Protein AF-A0A4Q3URP1-F1 (afdb_monomer)

Radius of gyration: 27.02 Å; Cα contacts (8 Å, |Δi|>4): 636; chains: 1; bounding box: 59×63×86 Å

Foldseek 3Di:
DPPLDQQLQQLAQFFAQWFAADLPPRHTLHHHRDGQHSVSSVSVSVSLVVLVVVVVPDDDPVVLVVSQVSNVVRQWHADPQSHTHGDTAAQQPAPDPDDHDQNNLGDDPVPSHGDDPPDPLLVVLCCLQVVVQVVLVVVCVPVPPPPPDPAQDDDPCCPDPVVVVVVLVVLCVLQVHDPVPDQLLCQVVVVLVVQQCPAPPHDPDDPPDDPPPDDDDDDPVVVVVVVVVVVVVVVVSVVSSVVSNVVLVVQSVLQSQLPNDADATSVLVVCLLVLPASHRNAFDFALAWAFFADWDRHSSAIKTKGWHKDFLPDFDFQKAFAPPWPADAPPVRHHPDCVVVRHSPHRDPVSSVSCVVVVNGITITIHIDGDHSDADAPHDHGDTHHFGHGRGDDAHRLVSCCVRVNDVSSLVSSLVSSSVRCVVVVHDDHSNSSSSSVSVVPVKDAACDQPPHPDDHRDID

Solvent-accessible surface area (backbone atoms only — not comparable to full-atom values): 26328 Å² total; per-residue (Å²): 130,82,80,88,67,62,66,26,72,73,40,41,37,25,15,27,60,43,45,31,38,39,87,87,80,66,47,74,66,40,47,60,73,33,72,34,44,63,70,46,19,48,54,50,38,56,51,51,54,50,51,53,58,55,53,72,72,58,86,50,69,70,59,50,51,54,51,51,55,54,46,38,75,32,39,37,45,64,48,101,84,70,46,85,40,77,61,58,41,38,49,61,76,44,82,52,92,77,74,68,51,49,62,25,62,15,32,32,88,90,76,74,41,71,40,66,92,87,66,65,59,67,60,53,23,51,47,68,52,44,57,58,42,58,55,34,51,58,51,58,70,71,72,50,83,71,80,86,50,90,62,67,76,60,101,73,50,78,81,37,75,64,48,55,48,49,52,52,50,53,50,20,62,66,34,77,38,62,69,90,74,62,63,52,48,53,48,53,58,54,53,51,53,56,58,47,63,71,37,96,73,55,89,71,71,76,71,96,60,84,79,80,72,88,75,83,93,82,55,80,66,55,55,56,49,49,54,50,49,51,52,50,51,50,54,49,49,57,47,50,34,51,52,16,37,54,50,44,57,51,48,53,51,50,36,51,30,39,65,34,40,64,65,63,65,46,62,32,55,49,45,55,78,65,63,41,77,77,40,50,8,25,22,51,56,34,86,57,41,32,30,29,69,42,77,46,81,42,79,88,18,26,34,44,28,30,41,25,71,43,58,54,85,63,70,46,82,81,24,26,30,38,78,78,61,92,68,77,58,39,100,84,72,46,57,58,94,64,53,67,73,48,41,72,35,60,43,38,71,69,53,37,52,54,37,52,73,68,71,44,63,64,44,36,26,40,36,72,42,82,42,56,62,66,80,65,54,84,61,52,74,70,35,79,44,50,40,47,40,60,51,30,60,63,48,71,33,59,68,58,31,37,75,57,48,28,70,66,51,35,51,53,50,52,50,54,55,52,48,53,54,37,49,78,70,76,43,88,72,65,66,68,36,55,34,53,53,52,41,64,74,65,64,64,45,68,34,77,74,38,82,93,50,98,56,52,66,68,40,75,86

Structure (mmCIF, N/CA/C/O backbone):
data_AF-A0A4Q3URP1-F1
#
_entry.id   AF-A0A4Q3URP1-F1
#
loop_
_atom_site.group_PDB
_atom_site.id
_atom_site.type_symbol
_atom_site.label_atom_id
_atom_site.label_alt_id
_atom_site.label_comp_id
_atom_site.label_asym_id
_atom_site.label_entity_id
_atom_site.label_seq_id
_atom_site.pdbx_PDB_ins_code
_atom_site.Cartn_x
_atom_site.Cartn_y
_atom_site.Cartn_z
_atom_site.occupancy
_atom_site.B_iso_or_equiv
_atom_site.auth_seq_id
_atom_site.auth_comp_id
_atom_site.auth_asym_id
_atom_site.auth_atom_id
_atom_site.pdbx_PDB_model_num
ATOM 1 N N . GLY A 1 1 ? 9.466 -1.784 11.661 1.00 46.81 1 GLY A N 1
ATOM 2 C CA . GLY A 1 1 ? 9.275 -0.348 11.957 1.00 46.81 1 GLY A CA 1
ATOM 3 C C . GLY A 1 1 ? 9.182 -0.150 13.456 1.00 46.81 1 GLY A C 1
ATOM 4 O O . GLY A 1 1 ? 9.168 -1.141 14.174 1.00 46.81 1 GLY A O 1
ATOM 5 N N . GLN A 1 2 ? 9.146 1.093 13.937 1.00 56.97 2 GLN A N 1
ATOM 6 C CA . GLN A 1 2 ? 8.755 1.353 15.328 1.00 56.97 2 GLN A CA 1
ATOM 7 C C . GLN A 1 2 ? 7.260 1.052 15.481 1.00 56.97 2 GLN A C 1
ATOM 9 O O . GLN A 1 2 ? 6.473 1.454 14.626 1.00 56.97 2 GLN A O 1
ATOM 14 N N . THR A 1 3 ? 6.875 0.338 16.537 1.00 67.56 3 THR A N 1
ATOM 15 C CA . THR A 1 3 ? 5.467 0.078 16.855 1.00 67.56 3 THR A CA 1
ATOM 16 C C . THR A 1 3 ? 4.789 1.398 17.217 1.00 67.56 3 THR A C 1
ATOM 18 O O . THR A 1 3 ? 5.142 2.009 18.224 1.00 67.56 3 THR A O 1
ATOM 21 N N . ILE A 1 4 ? 3.855 1.859 16.377 1.00 72.69 4 ILE A N 1
ATOM 22 C CA . ILE A 1 4 ? 3.095 3.099 16.616 1.00 72.69 4 ILE A CA 1
ATOM 23 C C . ILE A 1 4 ? 2.099 2.879 17.760 1.00 72.69 4 ILE A C 1
ATOM 25 O O . ILE A 1 4 ? 2.020 3.686 18.684 1.00 72.69 4 ILE A O 1
ATOM 29 N N . GLU A 1 5 ? 1.373 1.762 17.706 1.00 81.81 5 GLU A N 1
ATOM 30 C CA . GLU A 1 5 ? 0.435 1.313 18.731 1.00 81.81 5 GLU A CA 1
ATOM 31 C C . GLU A 1 5 ? 0.549 -0.202 18.912 1.00 81.81 5 GLU A C 1
ATOM 33 O O . GLU A 1 5 ? 0.728 -0.915 17.918 1.00 81.81 5 GLU A O 1
ATOM 38 N N . PRO A 1 6 ? 0.439 -0.710 20.150 1.00 86.69 6 PRO A N 1
ATOM 39 C CA . PRO A 1 6 ? 0.370 -2.144 20.389 1.00 86.69 6 PRO A CA 1
ATOM 40 C C . PRO A 1 6 ? -0.944 -2.718 19.843 1.00 86.69 6 PRO A C 1
ATOM 42 O O . PRO A 1 6 ? -1.978 -2.043 19.811 1.00 86.69 6 PRO A O 1
ATOM 45 N N . ILE A 1 7 ? -0.932 -3.999 19.463 1.00 88.38 7 ILE A N 1
ATOM 46 C CA . ILE A 1 7 ? -2.124 -4.681 18.940 1.00 88.38 7 ILE A CA 1
ATOM 47 C C . ILE A 1 7 ? -3.288 -4.661 19.944 1.00 88.38 7 ILE A C 1
ATOM 49 O O . ILE A 1 7 ? -4.451 -4.601 19.544 1.00 88.38 7 ILE A O 1
ATOM 53 N N . SER A 1 8 ? -2.989 -4.646 21.249 1.00 90.75 8 SER A N 1
ATOM 54 C CA . SER A 1 8 ? -3.986 -4.622 22.322 1.00 90.75 8 SER A CA 1
ATOM 55 C C . SER A 1 8 ? -4.933 -3.426 22.213 1.00 90.75 8 SER A C 1
ATOM 57 O O . SER A 1 8 ? -6.152 -3.582 22.321 1.00 90.75 8 SER A O 1
ATOM 59 N N . ASP A 1 9 ? -4.381 -2.242 21.952 1.00 89.12 9 ASP A N 1
ATOM 60 C CA . ASP A 1 9 ? -5.139 -0.990 21.915 1.00 89.12 9 ASP A CA 1
ATOM 61 C C . ASP A 1 9 ? -6.019 -0.924 20.662 1.00 89.12 9 ASP A C 1
ATOM 63 O O . ASP A 1 9 ? -7.149 -0.430 20.703 1.00 89.12 9 ASP A O 1
ATOM 67 N N . ARG A 1 10 ? -5.545 -1.523 19.563 1.00 90.88 10 ARG A N 1
ATOM 68 C CA . ARG A 1 10 ? -6.272 -1.608 18.289 1.00 90.88 10 ARG A CA 1
ATOM 69 C C . ARG A 1 10 ? -7.414 -2.628 18.326 1.00 90.88 10 ARG A C 1
ATOM 71 O O . ARG A 1 10 ? -8.466 -2.406 17.718 1.00 90.88 10 ARG A O 1
ATOM 78 N N . LEU A 1 11 ? -7.229 -3.737 19.049 1.00 92.50 11 LEU A N 1
ATOM 79 C CA . LEU A 1 11 ? -8.221 -4.809 19.189 1.00 92.50 11 LEU A CA 1
ATOM 80 C C . LEU A 1 11 ? -9.306 -4.499 20.222 1.00 92.50 11 LEU A C 1
ATOM 82 O O . LEU A 1 11 ? -10.430 -4.997 20.099 1.00 92.50 11 LEU A O 1
ATOM 86 N N . HIS A 1 12 ? -8.998 -3.695 21.239 1.00 92.94 12 HIS A N 1
ATOM 87 C CA . HIS A 1 12 ? -9.930 -3.419 22.322 1.00 92.94 12 HIS A CA 1
ATOM 88 C C . HIS A 1 12 ? -11.266 -2.848 21.809 1.00 92.94 12 HIS A C 1
ATOM 90 O O . HIS A 1 12 ? -11.330 -1.851 21.085 1.00 92.94 12 HIS A O 1
ATOM 96 N N . GLY A 1 13 ? -12.373 -3.497 22.183 1.00 92.25 13 GLY A N 1
ATOM 97 C CA . GLY A 1 13 ? -13.710 -3.074 21.772 1.00 92.25 13 GLY A CA 1
ATOM 98 C C . GLY A 1 13 ? -14.029 -3.338 20.294 1.00 92.25 13 GLY A C 1
ATOM 99 O O . GLY A 1 13 ? -15.006 -2.785 19.778 1.00 92.25 13 GLY A O 1
ATOM 100 N N . ARG A 1 14 ? -13.238 -4.164 19.600 1.00 94.94 14 ARG A N 1
ATOM 101 C CA . ARG A 1 14 ? -13.568 -4.733 18.284 1.00 94.94 14 ARG A CA 1
ATOM 102 C C . ARG A 1 14 ? -14.274 -6.073 18.431 1.00 94.94 14 ARG A C 1
ATOM 104 O O . ARG A 1 14 ? -14.323 -6.655 19.510 1.00 94.94 14 ARG A O 1
ATOM 111 N N . VAL A 1 15 ? -14.857 -6.553 17.338 1.00 95.19 15 VAL A N 1
ATOM 112 C CA . VAL A 1 15 ? -15.526 -7.857 17.290 1.00 95.19 15 VAL A CA 1
ATOM 113 C C . VAL A 1 15 ? -14.664 -8.825 16.493 1.00 95.19 15 VAL A C 1
ATOM 115 O O . VAL A 1 15 ? -14.339 -8.538 15.340 1.00 95.19 15 VAL A O 1
ATOM 118 N N . ALA A 1 16 ? -14.321 -9.962 17.092 1.00 94.56 16 ALA A N 1
ATOM 119 C CA . ALA A 1 16 ? -13.502 -10.988 16.457 1.00 94.56 16 ALA A CA 1
ATOM 120 C C . ALA A 1 16 ? -14.230 -11.618 15.258 1.00 94.56 16 ALA A C 1
ATOM 122 O O . ALA A 1 16 ? -15.430 -11.918 15.323 1.00 94.56 16 ALA A O 1
ATOM 123 N N . LEU A 1 17 ? -13.515 -11.804 14.147 1.00 93.00 17 LEU A N 1
ATOM 124 C CA . LEU A 1 17 ? -14.036 -12.489 12.961 1.00 93.00 17 LEU A CA 1
ATOM 125 C C . LEU A 1 17 ? -13.696 -13.986 12.972 1.00 93.00 17 LEU A C 1
ATOM 127 O O . LEU A 1 17 ? -14.495 -14.785 12.487 1.00 93.00 17 LEU A O 1
ATOM 131 N N . ALA A 1 18 ? -12.562 -14.351 13.570 1.00 90.56 18 ALA A N 1
ATOM 132 C CA . ALA A 1 18 ? -12.109 -15.723 13.771 1.00 90.56 18 ALA A CA 1
ATOM 133 C C . ALA A 1 18 ? -12.067 -16.076 15.267 1.00 90.56 18 ALA A C 1
ATOM 135 O O . ALA A 1 18 ? -12.032 -15.190 16.121 1.00 90.56 18 ALA A O 1
ATOM 136 N N . GLN A 1 19 ? -12.100 -17.373 15.581 1.00 92.25 19 GLN A N 1
ATOM 137 C CA . GLN A 1 19 ? -11.833 -17.856 16.935 1.00 92.25 19 GLN A CA 1
ATOM 138 C C . GLN A 1 19 ? -10.324 -17.841 17.164 1.00 92.25 19 GLN A C 1
ATOM 140 O O . GLN A 1 19 ? -9.598 -18.412 16.359 1.00 92.25 19 GLN A O 1
ATOM 145 N N . ILE A 1 20 ? -9.876 -17.232 18.260 1.00 92.12 20 ILE A N 1
ATOM 146 C CA . ILE A 1 20 ? -8.456 -17.172 18.626 1.00 92.12 20 ILE A CA 1
ATOM 147 C C . ILE A 1 20 ? -8.231 -18.094 19.815 1.00 92.12 20 ILE A C 1
ATOM 149 O O . ILE A 1 20 ? -8.937 -18.001 20.823 1.00 92.12 20 ILE A O 1
ATOM 153 N N . VAL A 1 21 ? -7.243 -18.971 19.697 1.00 92.62 21 VAL A N 1
ATOM 154 C CA . VAL A 1 21 ? -6.872 -19.957 20.710 1.00 92.62 21 VAL A CA 1
ATOM 155 C C . VAL A 1 21 ? -5.476 -19.637 21.227 1.00 92.62 21 VAL A C 1
ATOM 157 O O . VAL A 1 21 ? -4.599 -19.214 20.478 1.00 92.62 21 VAL A O 1
ATOM 160 N N . HIS A 1 22 ? -5.258 -19.820 22.523 1.00 90.12 22 HIS A N 1
ATOM 161 C CA . HIS A 1 22 ? -3.937 -19.657 23.106 1.00 90.12 22 HIS A CA 1
ATOM 162 C C . HIS A 1 22 ? -3.026 -20.833 22.691 1.00 90.12 22 HIS A C 1
ATOM 164 O O . HIS A 1 22 ? -3.411 -21.987 22.895 1.00 90.12 22 HIS A O 1
ATOM 170 N N . PRO A 1 23 ? -1.805 -20.585 22.177 1.00 87.31 23 PRO A N 1
ATOM 171 C CA . PRO A 1 23 ? -0.933 -21.639 21.649 1.00 87.31 23 PRO A CA 1
ATOM 172 C C . PRO A 1 23 ? -0.473 -22.650 22.711 1.00 87.31 23 PRO A C 1
ATOM 174 O O . PRO A 1 23 ? -0.434 -23.847 22.439 1.00 87.31 23 PRO A O 1
ATOM 177 N N . GLU A 1 24 ? -0.153 -22.188 23.927 1.00 85.31 24 GLU A N 1
ATOM 178 C CA . GLU A 1 24 ? 0.328 -23.060 25.015 1.00 85.31 24 GLU A CA 1
ATOM 179 C C . GLU A 1 24 ? -0.792 -23.758 25.803 1.00 85.31 24 GLU A C 1
ATOM 181 O O . GLU A 1 24 ? -0.703 -24.956 26.063 1.00 85.31 24 GLU A O 1
ATOM 186 N N . THR A 1 25 ? -1.842 -23.030 26.205 1.00 88.12 25 THR A N 1
ATOM 187 C CA . THR A 1 25 ? -2.915 -23.586 27.049 1.00 88.12 25 THR A CA 1
ATOM 188 C C . THR A 1 25 ? -3.998 -24.305 26.246 1.00 88.12 25 THR A C 1
ATOM 190 O O . THR A 1 25 ? -4.713 -25.137 26.799 1.00 88.12 25 THR A O 1
ATOM 193 N N . GLY A 1 26 ? -4.141 -24.001 24.950 1.00 85.44 26 GLY A N 1
ATOM 194 C CA . GLY A 1 26 ? -5.220 -24.521 24.107 1.00 85.44 26 GLY A CA 1
ATOM 195 C C . GLY A 1 26 ? -6.603 -23.940 24.430 1.00 85.44 26 GLY A C 1
ATOM 196 O O . GLY A 1 26 ? -7.601 -24.391 23.868 1.00 85.44 26 GLY A O 1
ATOM 197 N N . GLU A 1 27 ? -6.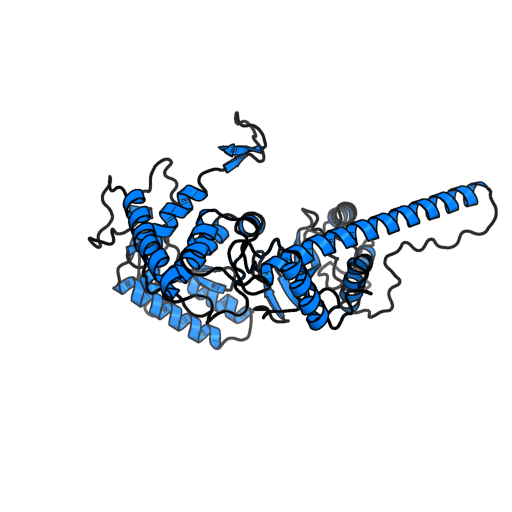689 -22.949 25.320 1.00 89.38 27 GLU A N 1
ATOM 198 C CA . GLU A 1 27 ? -7.949 -22.300 25.684 1.00 89.38 27 GLU A CA 1
ATOM 199 C C . GLU A 1 27 ? -8.374 -21.270 24.628 1.00 89.38 27 GLU A C 1
ATOM 201 O O . GLU A 1 27 ? -7.552 -20.550 24.057 1.00 89.38 27 GLU A O 1
ATOM 206 N N . ALA A 1 28 ? -9.679 -21.180 24.364 1.00 88.50 28 ALA A N 1
ATOM 207 C CA . ALA A 1 28 ? -10.229 -20.182 23.452 1.00 88.50 28 ALA A CA 1
ATOM 208 C C . ALA A 1 28 ? -10.217 -18.792 24.113 1.00 88.50 28 ALA A C 1
ATOM 210 O O . ALA A 1 28 ? -10.980 -18.541 25.045 1.00 88.50 28 ALA A O 1
ATOM 211 N N . LEU A 1 29 ? -9.381 -17.883 23.606 1.00 89.06 29 LEU A N 1
ATOM 212 C CA . LEU A 1 29 ? -9.276 -16.499 24.083 1.00 89.06 29 LEU A CA 1
ATOM 213 C C . LEU A 1 29 ? -10.433 -15.634 23.591 1.00 89.06 29 LEU A C 1
ATOM 215 O O . LEU A 1 29 ? -10.944 -14.787 24.322 1.00 89.06 29 LEU A O 1
ATOM 219 N N . SER A 1 30 ? -10.854 -15.836 22.343 1.00 90.75 30 SER A N 1
ATOM 220 C CA . SER A 1 30 ? -12.030 -15.169 21.790 1.00 90.75 30 SER A CA 1
ATOM 221 C C . SER A 1 30 ? -12.782 -16.092 20.842 1.00 90.75 30 SER A C 1
ATOM 223 O O . SER A 1 30 ? -12.180 -16.880 20.114 1.00 90.75 30 SER A O 1
ATOM 225 N N . ASN A 1 31 ? -14.111 -15.994 20.853 1.00 92.38 31 ASN A N 1
ATOM 226 C CA . ASN A 1 31 ? -14.977 -16.707 19.922 1.00 92.38 31 ASN A CA 1
ATOM 227 C C . ASN A 1 31 ? -15.372 -15.824 18.734 1.00 92.38 31 ASN A C 1
ATOM 229 O O . ASN A 1 31 ? -15.376 -14.593 18.803 1.00 92.38 31 ASN A O 1
ATOM 233 N N . VAL A 1 32 ? -15.803 -16.470 17.651 1.00 93.31 32 VAL A N 1
ATOM 234 C CA . VAL A 1 32 ? -16.330 -15.792 16.462 1.00 93.31 32 VAL A CA 1
ATOM 235 C C . VAL A 1 32 ? -17.507 -14.880 16.839 1.00 93.31 32 VAL A C 1
ATOM 237 O O . VAL A 1 32 ? -18.450 -15.296 17.510 1.00 93.31 32 VAL A O 1
ATOM 240 N N . GLN A 1 33 ? -17.468 -13.629 16.374 1.00 92.69 33 GLN A N 1
ATOM 241 C CA . GLN A 1 33 ? -18.438 -12.567 16.677 1.00 92.69 33 GLN A CA 1
ATOM 2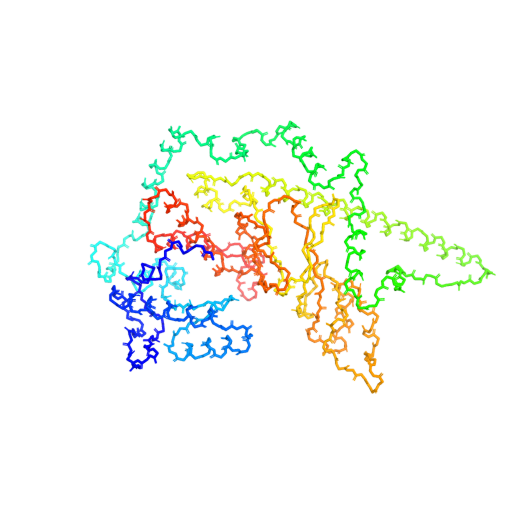42 C C . GLN A 1 33 ? -18.512 -12.120 18.146 1.00 92.69 33 GLN A C 1
ATOM 244 O O . GLN A 1 33 ? -19.457 -11.416 18.519 1.00 92.69 33 GLN A O 1
ATOM 249 N N . GLN A 1 34 ? -17.522 -12.464 18.967 1.00 93.44 34 GLN A N 1
ATOM 250 C CA . GLN A 1 34 ? -17.411 -11.966 20.334 1.00 93.44 34 GLN A CA 1
ATOM 251 C C . GLN A 1 34 ? -16.732 -10.590 20.370 1.00 93.44 34 GLN A C 1
ATOM 253 O O . GLN A 1 34 ? -15.821 -10.307 19.591 1.00 93.44 34 GLN A O 1
ATOM 258 N N . LEU A 1 35 ? -17.186 -9.725 21.281 1.00 93.81 35 LEU A N 1
ATOM 259 C CA . LEU A 1 35 ? -16.522 -8.457 21.575 1.00 93.81 35 LEU A CA 1
ATOM 260 C C . LEU A 1 35 ? -15.228 -8.722 22.356 1.00 93.81 35 LEU A C 1
ATOM 262 O O . LEU A 1 35 ? -15.262 -9.393 23.387 1.00 93.81 35 LEU A O 1
ATOM 266 N N . ILE A 1 36 ? -14.114 -8.175 21.879 1.00 94.44 36 ILE A N 1
ATOM 267 C CA . ILE A 1 36 ? -12.793 -8.343 22.482 1.00 94.44 36 ILE A CA 1
ATOM 268 C C . ILE A 1 36 ? -12.675 -7.400 23.685 1.00 94.44 36 ILE A C 1
ATOM 270 O O . ILE A 1 36 ? -12.721 -6.172 23.543 1.00 94.44 36 ILE A O 1
ATOM 274 N N . SER A 1 37 ? -12.544 -7.980 24.882 1.00 93.25 37 SER A N 1
ATOM 275 C CA . SER A 1 37 ? -12.282 -7.230 26.113 1.00 93.25 37 SER A CA 1
ATOM 276 C C . SER A 1 37 ? -10.817 -6.791 26.190 1.00 93.25 37 SER A C 1
ATOM 278 O O . SER A 1 37 ? -9.971 -7.241 25.420 1.00 93.25 37 SER A O 1
ATOM 280 N N . LYS A 1 38 ? -10.496 -5.901 27.134 1.00 91.75 38 LYS A N 1
ATOM 281 C CA . LYS A 1 38 ? -9.111 -5.467 27.363 1.00 91.75 38 LYS A CA 1
ATOM 282 C C . LYS A 1 38 ? -8.197 -6.639 27.750 1.00 91.75 38 LYS A C 1
ATOM 284 O O . LYS A 1 38 ? -7.131 -6.780 27.173 1.00 91.75 38 LYS A O 1
ATOM 289 N N . GLU A 1 39 ? -8.662 -7.514 28.638 1.00 92.38 39 GLU A N 1
ATOM 290 C CA . GLU A 1 39 ? -7.922 -8.706 29.086 1.00 92.38 39 GLU A CA 1
ATOM 291 C C . GLU A 1 39 ? -7.629 -9.673 27.925 1.00 92.38 39 GLU A C 1
ATOM 293 O O . GLU A 1 39 ? -6.515 -10.183 27.792 1.00 92.38 39 GLU A O 1
ATOM 298 N N . MET A 1 40 ? -8.610 -9.886 27.035 1.00 92.50 40 MET A N 1
ATOM 299 C CA . MET A 1 40 ? -8.410 -10.689 25.821 1.00 92.50 40 MET A CA 1
ATOM 300 C C . MET A 1 40 ? -7.360 -10.051 24.906 1.00 92.50 40 MET A C 1
ATOM 302 O O . MET A 1 40 ? -6.492 -10.747 24.391 1.00 92.50 40 MET A O 1
ATOM 306 N N . ALA A 1 41 ? -7.426 -8.731 24.715 1.00 92.75 41 ALA A N 1
ATOM 307 C CA . ALA A 1 41 ? -6.506 -7.998 23.853 1.00 92.75 41 ALA A CA 1
ATOM 308 C C . ALA A 1 41 ? -5.061 -8.009 24.391 1.00 92.75 41 ALA A C 1
ATOM 310 O O . ALA A 1 41 ? -4.125 -8.204 23.621 1.00 92.75 41 ALA A O 1
ATOM 311 N N . GLU A 1 42 ? -4.874 -7.863 25.706 1.00 93.06 42 GLU A N 1
ATOM 312 C CA . GLU A 1 42 ? -3.567 -7.988 26.368 1.00 93.06 42 GLU A CA 1
ATOM 313 C C . GLU A 1 42 ? -2.997 -9.409 26.235 1.00 93.06 42 GLU A C 1
ATOM 315 O O . GLU A 1 42 ? -1.819 -9.576 25.919 1.00 93.06 42 GLU A O 1
ATOM 320 N N . SER A 1 43 ? -3.840 -10.436 26.385 1.00 91.81 43 SER A N 1
ATOM 321 C CA . SER A 1 43 ? -3.434 -11.837 26.190 1.00 91.81 43 SER A CA 1
ATOM 322 C C . SER A 1 43 ? -2.985 -12.103 24.748 1.00 91.81 43 SER A C 1
ATOM 324 O O . SER A 1 43 ? -1.979 -12.769 24.519 1.00 91.81 43 SER A O 1
ATOM 326 N N . ILE A 1 44 ? -3.699 -11.541 23.767 1.00 91.38 44 ILE A N 1
ATOM 327 C CA . ILE A 1 44 ? -3.332 -11.624 22.347 1.00 91.38 44 ILE A CA 1
ATOM 328 C C . ILE A 1 44 ? -1.998 -10.912 22.084 1.00 91.38 44 ILE A C 1
ATOM 330 O O . ILE A 1 44 ? -1.152 -11.455 21.377 1.00 91.38 44 ILE A O 1
ATOM 334 N N . SER A 1 45 ? -1.774 -9.742 22.688 1.00 91.19 45 SER A N 1
ATOM 335 C CA . SER A 1 45 ? -0.508 -9.009 22.563 1.00 91.19 45 SER A CA 1
ATOM 336 C C . SER A 1 45 ? 0.677 -9.797 23.126 1.00 91.19 45 SER A C 1
ATOM 338 O O . SER A 1 45 ? 1.746 -9.809 22.524 1.00 91.19 45 SER A O 1
ATOM 340 N N . ALA A 1 46 ? 0.497 -10.507 24.243 1.00 90.94 46 ALA A N 1
ATOM 341 C CA . ALA A 1 46 ? 1.548 -11.357 24.803 1.00 90.94 46 ALA A CA 1
ATOM 342 C C . ALA A 1 46 ? 1.915 -12.527 23.868 1.00 90.94 46 ALA A C 1
ATOM 344 O O . ALA A 1 46 ? 3.085 -12.902 23.763 1.00 90.94 46 ALA A O 1
ATOM 345 N N . ILE A 1 47 ? 0.925 -13.082 23.158 1.00 90.12 47 ILE A N 1
ATOM 346 C CA . ILE A 1 47 ? 1.148 -14.116 22.140 1.00 90.12 47 ILE A CA 1
ATOM 347 C C . ILE A 1 47 ? 1.914 -13.539 20.947 1.00 90.12 47 ILE A C 1
ATOM 349 O O . ILE A 1 47 ? 2.856 -14.169 20.470 1.00 90.12 47 ILE A O 1
ATOM 353 N N . GLU A 1 48 ? 1.565 -12.339 20.492 1.00 89.12 48 GLU A N 1
ATOM 354 C CA . GLU A 1 48 ? 2.290 -11.649 19.421 1.00 89.12 48 GLU A CA 1
ATOM 355 C C . GLU A 1 48 ? 3.767 -11.415 19.795 1.00 89.12 48 GLU A C 1
ATOM 357 O O . GLU A 1 48 ? 4.674 -11.751 19.031 1.00 89.12 48 GLU A O 1
ATOM 362 N N . ASP A 1 49 ? 4.033 -10.953 21.020 1.00 88.81 49 ASP A N 1
ATOM 363 C CA . ASP A 1 49 ? 5.396 -10.776 21.531 1.00 88.81 49 ASP A CA 1
ATOM 364 C C . ASP A 1 49 ? 6.181 -12.096 21.584 1.00 88.81 49 ASP A C 1
ATOM 366 O O . ASP A 1 49 ? 7.391 -12.118 21.333 1.00 88.81 49 ASP A O 1
ATOM 370 N N . SER A 1 50 ? 5.516 -13.208 21.925 1.00 88.75 50 SER A N 1
ATOM 371 C CA . SER A 1 50 ? 6.130 -14.543 21.897 1.00 88.75 50 SER A CA 1
ATOM 372 C C . SER A 1 50 ? 6.499 -14.960 20.471 1.00 88.75 50 SER A C 1
ATOM 374 O O . SER A 1 50 ? 7.635 -15.374 20.228 1.00 88.75 50 SER A O 1
ATOM 376 N N . PHE A 1 51 ? 5.596 -14.728 19.514 1.00 88.62 51 PHE A N 1
ATOM 377 C CA . PHE A 1 51 ? 5.816 -15.008 18.100 1.00 88.62 51 PHE A CA 1
ATOM 378 C C . PHE A 1 51 ? 7.011 -14.220 17.558 1.00 88.62 51 PHE A C 1
ATOM 380 O O . PHE A 1 51 ? 7.884 -14.801 16.915 1.00 88.62 51 PHE A O 1
ATOM 387 N N . TYR A 1 52 ? 7.122 -12.922 17.865 1.00 85.81 52 TYR A N 1
ATOM 388 C CA . TYR A 1 52 ? 8.258 -12.117 17.405 1.00 85.81 52 TYR A CA 1
ATOM 389 C C . TYR A 1 52 ? 9.594 -12.560 18.001 1.00 85.81 52 TYR A C 1
ATOM 391 O O . TYR A 1 52 ? 10.617 -12.511 17.312 1.00 85.81 52 TYR A O 1
ATOM 399 N N . LYS A 1 53 ? 9.609 -13.025 19.256 1.00 87.38 53 LYS A N 1
ATOM 400 C CA . LYS A 1 53 ? 10.819 -13.592 19.873 1.00 87.38 53 LYS A CA 1
ATOM 401 C C . LYS A 1 53 ? 11.251 -14.885 19.184 1.00 87.38 53 LYS A C 1
ATOM 403 O O . LYS A 1 53 ? 12.444 -15.058 18.939 1.00 87.38 53 LYS A O 1
ATOM 408 N N . GLU A 1 54 ? 10.307 -15.761 18.846 1.00 86.56 54 GLU A N 1
ATOM 409 C CA . GLU A 1 54 ? 10.589 -16.985 18.088 1.00 86.56 54 GLU A CA 1
ATOM 410 C C . GLU A 1 54 ? 11.062 -16.665 16.665 1.00 86.56 54 GLU A C 1
ATOM 412 O O . GLU A 1 54 ? 12.088 -17.183 16.220 1.00 86.56 54 GLU A O 1
ATOM 417 N N . LEU A 1 55 ? 10.386 -15.738 15.981 1.00 84.81 55 LEU A N 1
ATOM 418 C CA . LEU A 1 55 ? 10.720 -15.314 14.622 1.00 84.81 55 LEU A CA 1
ATOM 419 C C . LEU A 1 55 ? 12.129 -14.711 14.529 1.00 84.81 55 LEU A C 1
ATOM 421 O O . LEU A 1 55 ? 12.856 -14.991 13.575 1.00 84.81 55 LEU A O 1
ATOM 425 N N . ALA A 1 56 ? 12.542 -13.924 15.529 1.00 83.00 56 ALA A N 1
ATOM 426 C CA . ALA A 1 56 ? 13.877 -13.328 15.590 1.00 83.00 56 ALA A CA 1
ATOM 427 C C . ALA A 1 56 ? 15.007 -14.373 15.693 1.00 83.00 56 ALA A C 1
ATOM 429 O O . ALA A 1 56 ? 16.141 -14.097 15.295 1.00 83.00 56 ALA A O 1
ATOM 430 N N . GLY A 1 57 ? 14.711 -15.573 16.207 1.00 79.88 57 GLY A N 1
ATOM 431 C CA . GLY A 1 57 ? 15.659 -16.685 16.292 1.00 79.88 57 GLY A CA 1
ATOM 432 C C . GLY A 1 57 ? 15.839 -17.463 14.983 1.00 79.88 57 GLY A C 1
ATOM 433 O O . GLY A 1 57 ? 16.844 -18.159 14.824 1.00 79.88 57 GLY A O 1
ATOM 434 N N . LEU A 1 58 ? 14.904 -17.335 14.036 1.00 82.31 58 LEU A N 1
ATOM 435 C CA . LEU A 1 58 ? 14.855 -18.133 12.810 1.00 82.31 58 LEU A CA 1
ATOM 436 C C . LEU A 1 58 ? 15.521 -17.417 11.628 1.00 82.31 58 LEU A C 1
ATOM 438 O O . LEU A 1 58 ? 15.250 -16.250 11.324 1.00 82.31 58 LEU A O 1
ATOM 442 N N . LYS A 1 59 ? 16.385 -18.148 10.913 1.00 73.38 59 LYS A N 1
ATOM 443 C CA . LYS A 1 59 ? 17.088 -17.647 9.716 1.00 73.38 59 LYS A CA 1
ATOM 444 C C . LYS A 1 59 ? 16.587 -18.268 8.413 1.00 73.38 59 LYS A C 1
ATOM 446 O O . LYS A 1 59 ? 16.763 -17.644 7.369 1.00 73.38 59 LYS A O 1
ATOM 451 N N . GLY A 1 60 ? 15.985 -19.458 8.458 1.00 78.44 60 GLY A N 1
ATOM 452 C CA . GLY A 1 60 ? 15.479 -20.151 7.275 1.00 78.44 60 GLY A CA 1
ATOM 453 C C . GLY A 1 60 ? 14.050 -19.745 6.916 1.00 78.44 60 GLY A C 1
ATOM 454 O O . GLY A 1 60 ? 13.178 -19.731 7.778 1.00 78.44 60 GLY A O 1
ATOM 455 N N . ASP A 1 61 ? 13.791 -19.475 5.635 1.00 76.56 61 ASP A N 1
ATOM 456 C CA . ASP A 1 61 ? 12.444 -19.141 5.142 1.00 76.56 61 ASP A CA 1
ATOM 457 C C . ASP A 1 61 ? 11.434 -20.273 5.393 1.00 76.56 61 ASP A C 1
ATOM 459 O O . ASP A 1 61 ? 10.336 -20.017 5.869 1.00 76.56 61 ASP A O 1
ATOM 463 N N . ALA A 1 62 ? 11.836 -21.533 5.197 1.00 82.75 62 ALA A N 1
ATOM 464 C CA . ALA A 1 62 ? 10.970 -22.685 5.457 1.00 82.75 62 ALA A CA 1
ATOM 465 C C . ALA A 1 62 ? 10.595 -22.839 6.945 1.00 82.75 62 ALA A C 1
ATOM 467 O O . ALA A 1 62 ? 9.503 -23.300 7.270 1.00 82.75 62 ALA A O 1
ATOM 468 N N . GLU A 1 63 ? 11.492 -22.454 7.858 1.00 84.06 63 GLU A N 1
ATOM 469 C CA . GLU A 1 63 ? 11.220 -22.493 9.300 1.00 84.06 63 GLU A CA 1
ATOM 470 C C . GLU A 1 63 ? 10.246 -21.382 9.704 1.00 84.06 63 GLU A C 1
ATOM 472 O O . GLU A 1 63 ? 9.379 -21.607 10.549 1.00 84.06 63 GLU A O 1
ATOM 477 N N . ARG A 1 64 ? 10.353 -20.204 9.070 1.00 83.38 64 ARG A N 1
ATOM 478 C CA . ARG A 1 64 ? 9.388 -19.110 9.250 1.00 83.38 64 ARG A CA 1
ATOM 479 C C . ARG A 1 64 ? 8.003 -19.510 8.766 1.00 83.38 64 ARG A C 1
ATOM 481 O O . ARG A 1 64 ? 7.042 -19.317 9.502 1.00 83.38 64 ARG A O 1
ATOM 488 N N . ASP A 1 65 ? 7.911 -20.114 7.584 1.00 85.44 65 ASP A N 1
ATOM 489 C CA . ASP A 1 65 ? 6.634 -20.564 7.025 1.00 85.44 65 ASP A CA 1
ATOM 490 C C . ASP A 1 65 ? 5.976 -21.616 7.935 1.00 85.44 65 ASP A C 1
ATOM 492 O O . ASP A 1 65 ? 4.789 -21.521 8.244 1.00 85.44 65 ASP A O 1
ATOM 496 N N . ALA A 1 66 ? 6.761 -22.557 8.474 1.00 88.06 66 ALA A N 1
ATOM 497 C CA . ALA A 1 66 ? 6.268 -23.549 9.428 1.00 88.06 66 ALA A CA 1
ATOM 498 C C . ALA A 1 66 ? 5.796 -22.933 10.761 1.00 88.06 66 ALA A C 1
ATOM 500 O O . ALA A 1 66 ? 4.820 -23.406 11.351 1.00 88.06 66 ALA A O 1
ATOM 501 N N . LEU A 1 67 ? 6.476 -21.889 11.253 1.00 88.25 67 LEU A N 1
ATOM 502 C CA . LEU A 1 67 ? 6.046 -21.145 12.439 1.00 88.25 67 LEU A CA 1
ATOM 503 C C . LEU A 1 67 ? 4.719 -20.428 12.172 1.00 88.25 67 LEU A C 1
ATOM 505 O O . LEU A 1 67 ? 3.780 -20.554 12.955 1.00 88.25 67 LEU A O 1
ATOM 509 N N . ILE A 1 68 ? 4.619 -19.729 11.043 1.00 88.44 68 ILE A N 1
ATOM 510 C CA . ILE A 1 68 ? 3.403 -19.037 10.617 1.00 88.44 68 ILE A CA 1
ATOM 511 C C . ILE A 1 68 ? 2.232 -20.022 10.509 1.00 88.44 68 ILE A C 1
ATOM 513 O O . ILE A 1 68 ? 1.159 -19.761 11.050 1.00 88.44 68 ILE A O 1
ATOM 517 N N . ASP A 1 69 ? 2.428 -21.178 9.877 1.00 89.31 69 ASP A N 1
ATOM 518 C CA . ASP A 1 69 ? 1.373 -22.183 9.720 1.00 89.31 69 ASP A CA 1
ATOM 519 C C . ASP A 1 69 ? 0.919 -22.782 11.058 1.00 89.31 69 ASP A C 1
ATOM 521 O O . ASP A 1 69 ? -0.269 -23.063 11.244 1.00 89.31 69 ASP A O 1
ATOM 525 N N . ARG A 1 70 ? 1.826 -22.895 12.037 1.00 89.94 70 ARG A N 1
ATOM 526 C CA . ARG A 1 70 ? 1.456 -23.256 13.411 1.00 89.94 70 ARG A CA 1
ATOM 527 C C . ARG A 1 70 ? 0.530 -22.207 14.020 1.00 89.94 70 ARG A C 1
ATOM 529 O O . ARG A 1 70 ? -0.524 -22.566 14.539 1.00 89.94 70 ARG A O 1
ATOM 536 N N . TYR A 1 71 ? 0.882 -20.927 13.931 1.00 90.44 71 TYR A N 1
ATOM 537 C CA . TYR A 1 71 ? 0.062 -19.852 14.494 1.00 90.44 71 TYR A CA 1
ATOM 538 C C . TYR A 1 71 ? -1.278 -19.677 13.766 1.00 90.44 71 TYR A C 1
ATOM 540 O O . TYR A 1 71 ? -2.290 -19.405 14.416 1.00 90.44 71 TYR A O 1
ATOM 548 N N . LYS A 1 72 ? -1.335 -19.964 12.459 1.00 89.62 72 LYS A N 1
ATOM 549 C CA . LYS A 1 72 ? -2.598 -20.030 11.709 1.00 89.62 72 LYS A CA 1
ATOM 550 C C . LYS A 1 72 ? -3.573 -21.060 12.272 1.00 89.62 72 LYS A C 1
ATOM 552 O O . LYS A 1 72 ? -4.774 -20.809 12.308 1.00 89.62 72 LYS A O 1
ATOM 557 N N . SER A 1 73 ? -3.078 -22.198 12.765 1.00 88.12 73 SER A N 1
ATOM 558 C CA . SER A 1 73 ? -3.941 -23.219 13.381 1.00 88.12 73 SER A CA 1
ATOM 559 C C . SER A 1 73 ? -4.640 -22.734 14.659 1.00 88.12 73 SER A C 1
ATOM 561 O O . SER A 1 73 ? -5.711 -23.232 15.000 1.00 88.12 73 SER A O 1
ATOM 563 N N . TYR A 1 74 ? -4.078 -21.719 15.323 1.00 89.62 74 TYR A N 1
ATOM 564 C CA . TYR A 1 74 ? -4.655 -21.081 16.506 1.00 89.62 74 TYR A CA 1
ATOM 565 C C . TYR A 1 74 ? -5.587 -19.901 16.174 1.00 89.62 74 TYR A C 1
ATOM 567 O O . TYR A 1 74 ? -6.082 -19.242 17.088 1.00 89.62 74 TYR A O 1
ATOM 575 N N . GLY A 1 75 ? -5.854 -19.639 14.889 1.00 86.25 75 GLY A N 1
ATOM 576 C CA . GLY A 1 75 ? -6.798 -18.611 14.438 1.00 86.25 75 GLY A CA 1
ATOM 577 C C . GLY A 1 75 ? -6.194 -17.233 14.167 1.00 86.25 75 GLY A C 1
ATOM 578 O O . GLY A 1 75 ? -6.940 -16.283 13.928 1.00 86.25 75 GLY A O 1
ATOM 579 N N . PHE A 1 76 ? -4.866 -17.120 14.189 1.00 90.50 76 PHE A N 1
ATOM 580 C CA . PHE A 1 76 ? -4.162 -15.949 13.673 1.00 90.50 76 PHE A CA 1
ATOM 581 C C . PHE A 1 76 ? -4.031 -16.019 12.149 1.00 90.50 76 PHE A C 1
ATOM 583 O O . PHE A 1 76 ? -4.142 -17.084 11.545 1.00 90.50 76 PHE A O 1
ATOM 590 N N . GLU A 1 77 ? -3.750 -14.889 11.520 1.00 89.31 77 GLU A N 1
ATOM 591 C CA . GLU A 1 77 ? -3.320 -14.836 10.127 1.00 89.31 77 GLU A CA 1
ATOM 592 C C . GLU A 1 77 ? -1.895 -14.294 10.034 1.00 89.31 77 GLU A C 1
ATOM 594 O O . GLU A 1 77 ? -1.300 -13.887 11.032 1.00 89.31 77 GLU A O 1
ATOM 599 N N . ALA A 1 78 ? -1.317 -14.365 8.839 1.00 86.69 78 ALA A N 1
ATOM 600 C CA . ALA A 1 78 ? -0.063 -13.699 8.536 1.00 86.69 78 ALA A CA 1
ATOM 601 C C . ALA A 1 78 ? -0.314 -12.666 7.444 1.00 86.69 78 ALA A C 1
ATOM 603 O O . ALA A 1 78 ? -1.012 -12.959 6.470 1.00 86.69 78 ALA A O 1
ATOM 604 N N . ASP A 1 79 ? 0.235 -11.470 7.620 1.00 81.94 79 ASP A N 1
ATOM 605 C CA . ASP A 1 79 ? 0.219 -10.439 6.590 1.00 81.94 79 ASP A CA 1
ATOM 606 C C . ASP A 1 79 ? 1.154 -10.795 5.416 1.00 81.94 79 ASP A C 1
ATOM 608 O O . ASP A 1 79 ? 1.865 -11.806 5.422 1.00 81.94 79 ASP A O 1
ATOM 612 N N . GLU A 1 80 ? 1.166 -9.952 4.381 1.00 75.44 80 GLU A N 1
ATOM 613 C CA . GLU A 1 80 ? 1.985 -10.163 3.178 1.00 75.44 80 GLU A CA 1
ATOM 614 C C . GLU A 1 80 ? 3.505 -10.138 3.457 1.00 75.44 80 GLU A C 1
ATOM 616 O O . GLU A 1 80 ? 4.298 -10.549 2.606 1.00 75.44 80 GLU A O 1
ATOM 621 N N . HIS A 1 81 ? 3.919 -9.704 4.652 1.00 76.81 81 HIS A N 1
ATOM 622 C CA . HIS A 1 81 ? 5.305 -9.668 5.116 1.00 76.81 81 HIS A CA 1
ATOM 623 C C . HIS A 1 81 ? 5.645 -10.791 6.110 1.00 76.81 81 HIS A C 1
ATOM 625 O O . HIS A 1 81 ? 6.793 -10.883 6.550 1.00 76.81 81 HIS A O 1
ATOM 631 N N . GLY A 1 82 ? 4.691 -11.670 6.432 1.00 78.62 82 GLY A N 1
ATOM 632 C CA . GLY A 1 82 ? 4.873 -12.776 7.373 1.00 78.62 82 GLY A CA 1
ATOM 633 C C . GLY A 1 82 ? 4.770 -12.375 8.848 1.00 78.62 82 GLY A C 1
ATOM 634 O O . GLY A 1 82 ? 5.236 -13.116 9.713 1.00 78.62 82 GLY A O 1
ATOM 635 N N . MET A 1 83 ? 4.183 -11.216 9.143 1.00 83.06 83 MET A N 1
ATOM 636 C CA . MET A 1 83 ? 3.883 -10.758 10.498 1.00 83.06 83 MET A CA 1
ATOM 637 C C . MET A 1 83 ? 2.519 -11.279 10.939 1.00 83.06 83 MET A C 1
ATOM 639 O O . MET A 1 83 ? 1.608 -11.433 10.127 1.00 83.06 83 MET A O 1
ATOM 643 N N . LEU A 1 84 ? 2.373 -11.544 12.234 1.00 87.31 84 LEU A N 1
ATOM 644 C CA . LEU A 1 84 ? 1.140 -12.074 12.801 1.00 87.31 84 LEU A CA 1
ATOM 645 C C . LEU A 1 84 ? 0.028 -11.016 12.759 1.00 87.31 84 LEU A C 1
ATOM 647 O O . LEU A 1 84 ? 0.229 -9.873 13.160 1.00 87.31 84 LEU A O 1
ATOM 651 N N . SER A 1 85 ? -1.161 -11.402 12.310 1.00 89.12 85 SER A N 1
ATOM 652 C CA . SER A 1 85 ? -2.328 -10.530 12.216 1.00 89.12 85 SER A CA 1
ATOM 653 C C . SER A 1 85 ? -3.572 -11.196 12.804 1.00 89.12 85 SER A C 1
ATOM 655 O O . SER A 1 85 ? -3.656 -12.417 12.961 1.00 89.12 85 SER A O 1
ATOM 657 N N . VAL A 1 86 ? -4.547 -10.372 13.194 1.00 91.31 86 VAL A N 1
ATOM 658 C CA . VAL A 1 86 ? -5.797 -10.823 13.813 1.00 91.31 86 VAL A CA 1
ATOM 659 C C . VAL A 1 86 ? -6.979 -10.263 13.043 1.00 91.31 86 VAL A C 1
ATOM 661 O O . VAL A 1 86 ? -7.143 -9.048 12.917 1.00 91.31 86 VAL A O 1
ATOM 664 N N . ASN A 1 87 ? -7.858 -11.155 12.594 1.00 91.50 87 ASN A N 1
ATOM 665 C CA . ASN A 1 87 ? -9.041 -10.762 11.849 1.00 91.50 87 ASN A CA 1
ATOM 666 C C . ASN A 1 87 ? -10.159 -10.253 12.757 1.00 91.50 87 ASN A C 1
ATOM 668 O O . ASN A 1 87 ? -10.772 -10.992 13.536 1.00 91.50 87 ASN A O 1
ATOM 672 N N . VAL A 1 88 ? -10.485 -8.976 12.580 1.00 93.62 88 VAL A N 1
ATOM 673 C CA . VAL A 1 88 ? -11.583 -8.290 13.259 1.00 93.62 88 VAL A CA 1
ATOM 674 C C . VAL A 1 88 ? -12.588 -7.734 12.264 1.00 93.62 88 VAL A C 1
ATOM 676 O O . VAL A 1 88 ? -12.290 -7.457 11.103 1.00 93.62 88 VAL A O 1
ATOM 679 N N . ARG A 1 89 ? -13.818 -7.529 12.731 1.00 94.12 89 ARG A N 1
ATOM 680 C CA . ARG A 1 89 ? -14.798 -6.752 11.978 1.00 94.12 89 ARG A CA 1
ATOM 681 C C . ARG A 1 89 ? -14.420 -5.273 11.993 1.00 94.12 89 ARG A C 1
ATOM 683 O O . ARG A 1 89 ? -14.076 -4.721 13.037 1.00 94.12 89 ARG A O 1
ATOM 690 N N . SER A 1 90 ? -14.579 -4.633 10.838 1.00 93.81 90 SER A N 1
ATOM 691 C CA . SER A 1 90 ? -14.297 -3.213 10.636 1.00 93.81 90 SER A CA 1
ATOM 692 C C . SER A 1 90 ? -15.506 -2.504 10.006 1.00 93.81 90 SER A C 1
ATOM 694 O O . SER A 1 90 ? -16.265 -3.122 9.245 1.00 93.81 90 SER A O 1
ATOM 696 N N . PRO A 1 91 ? -15.711 -1.199 10.269 1.00 94.38 91 PRO A N 1
ATOM 697 C CA . PRO A 1 91 ? -16.600 -0.351 9.487 1.00 94.38 91 PRO A CA 1
ATOM 698 C C . PRO A 1 91 ? -16.288 -0.395 7.989 1.00 94.38 91 PRO A C 1
ATOM 700 O O . PRO A 1 91 ? -17.215 -0.315 7.186 1.00 94.38 91 PRO A O 1
ATOM 703 N N . LEU A 1 92 ? -15.023 -0.562 7.591 1.00 92.12 92 LEU A N 1
ATOM 704 C CA . LEU A 1 92 ? -14.602 -0.577 6.186 1.00 92.12 92 LEU A CA 1
ATOM 705 C C . LEU A 1 92 ? -15.222 -1.735 5.403 1.00 92.12 92 LEU A C 1
ATOM 707 O O . LEU A 1 92 ? -15.726 -1.538 4.300 1.00 92.12 92 LEU A O 1
ATOM 711 N N . THR A 1 93 ? -15.259 -2.921 6.008 1.00 91.75 93 THR A N 1
ATOM 712 C CA . THR A 1 93 ? -15.759 -4.159 5.393 1.00 91.75 93 THR A CA 1
ATOM 713 C C . THR A 1 93 ? -17.251 -4.390 5.626 1.00 91.75 93 THR A C 1
ATOM 715 O O . THR A 1 93 ? -17.790 -5.425 5.250 1.00 91.75 93 THR A O 1
ATOM 718 N N . CYS A 1 94 ? -17.959 -3.436 6.239 1.00 93.50 94 CYS A N 1
ATOM 719 C CA . CYS A 1 94 ? -19.395 -3.565 6.446 1.00 93.50 94 CYS A CA 1
ATOM 720 C C . CYS A 1 94 ? -20.144 -3.566 5.100 1.00 93.50 94 CYS A C 1
ATOM 722 O O . CYS A 1 94 ? -19.930 -2.694 4.262 1.00 93.50 94 CYS A O 1
ATOM 724 N N . GLU A 1 95 ? -21.061 -4.504 4.895 1.00 91.81 95 GLU A N 1
ATOM 725 C CA . GLU A 1 95 ? -21.823 -4.619 3.639 1.00 91.81 95 GLU A CA 1
ATOM 726 C C . GLU A 1 95 ? -23.149 -3.847 3.661 1.00 91.81 95 GLU A C 1
ATOM 728 O O . GLU A 1 95 ? -23.888 -3.842 2.683 1.00 91.81 95 GLU A O 1
ATOM 733 N N . LEU A 1 96 ? -23.463 -3.170 4.771 1.00 92.31 96 LEU A N 1
ATOM 734 C CA . LEU A 1 96 ? -24.697 -2.400 4.893 1.00 92.31 96 LEU A CA 1
ATOM 735 C C . LEU A 1 96 ? -24.702 -1.236 3.882 1.00 92.31 96 LEU A C 1
ATOM 737 O O . LEU A 1 96 ? -23.766 -0.429 3.861 1.00 92.31 96 LEU A O 1
ATOM 741 N N . GLU A 1 97 ? -25.765 -1.143 3.074 1.00 87.00 97 GLU A N 1
ATOM 742 C CA . GLU A 1 97 ? -25.907 -0.136 2.007 1.00 87.00 97 GLU A CA 1
ATOM 743 C C . GLU A 1 97 ? -25.876 1.300 2.549 1.00 87.00 97 GLU A C 1
ATOM 745 O O . GLU A 1 97 ? -25.245 2.193 1.976 1.00 87.00 97 GLU A O 1
ATOM 750 N N . GLN A 1 98 ? -26.556 1.520 3.677 1.00 88.31 98 GLN A N 1
ATOM 751 C CA . GLN A 1 98 ? -26.582 2.787 4.396 1.00 88.31 98 GLN A CA 1
ATOM 752 C C . GLN A 1 98 ? -26.313 2.549 5.878 1.00 88.31 98 GLN A C 1
ATOM 754 O O . GLN A 1 98 ? -27.040 1.819 6.547 1.00 88.31 98 GLN A O 1
ATOM 759 N N . GLY A 1 99 ? -25.273 3.200 6.396 1.00 91.19 99 GLY A N 1
ATOM 760 C CA . GLY A 1 99 ? -24.836 3.049 7.781 1.00 91.19 99 GLY A CA 1
ATOM 761 C C . GLY A 1 99 ? -23.825 1.920 7.975 1.00 91.19 99 GLY A C 1
ATOM 762 O O . GLY A 1 99 ? -23.181 1.456 7.033 1.00 91.19 99 GLY A O 1
ATOM 763 N N . ILE A 1 100 ? -23.645 1.524 9.234 1.00 95.62 100 ILE A N 1
ATOM 764 C CA . ILE A 1 100 ? -22.706 0.488 9.674 1.00 95.62 100 ILE A CA 1
ATOM 765 C C . ILE A 1 100 ? -23.429 -0.364 10.717 1.00 95.62 100 ILE A C 1
ATOM 767 O O . ILE A 1 100 ? -24.109 0.171 11.591 1.00 95.62 100 ILE A O 1
ATOM 771 N N . CYS A 1 101 ? -23.298 -1.690 10.642 1.00 95.56 101 CYS A N 1
ATOM 772 C CA . CYS A 1 101 ? -23.904 -2.566 11.643 1.00 95.56 101 CYS A CA 1
ATOM 773 C C . CYS A 1 101 ? -23.157 -2.491 12.988 1.00 95.56 101 CYS A C 1
ATOM 775 O O . CYS A 1 101 ? -21.935 -2.318 13.019 1.00 95.56 101 CYS A O 1
ATOM 777 N N . ALA A 1 102 ? -23.868 -2.713 14.099 1.00 95.12 102 ALA A N 1
ATOM 778 C CA . ALA A 1 102 ? -23.294 -2.632 15.446 1.00 95.12 102 ALA A CA 1
ATOM 779 C C . ALA A 1 102 ? -22.062 -3.538 15.633 1.00 95.12 102 ALA A C 1
ATOM 781 O O . ALA A 1 102 ? -21.082 -3.138 16.250 1.00 95.12 102 ALA A O 1
ATOM 782 N N . LYS A 1 103 ? -22.056 -4.730 15.018 1.00 94.12 103 LYS A N 1
ATOM 783 C CA . LYS A 1 103 ? -20.921 -5.668 15.087 1.00 94.12 103 LYS A CA 1
ATOM 784 C C . LYS A 1 103 ? -19.678 -5.191 14.327 1.00 94.12 103 LYS A C 1
ATOM 786 O O . LYS A 1 103 ? -18.578 -5.562 14.702 1.00 94.12 103 LYS A O 1
ATOM 791 N N . CYS A 1 104 ? -19.836 -4.420 13.249 1.00 95.56 104 CYS A N 1
ATOM 792 C CA . CYS A 1 104 ? -18.701 -3.870 12.496 1.00 95.56 104 CYS A CA 1
ATOM 793 C C . CYS A 1 104 ? -18.087 -2.652 13.186 1.00 95.56 104 CYS A C 1
ATOM 795 O O . CYS A 1 104 ? -16.889 -2.430 13.067 1.00 95.56 104 CYS A O 1
ATOM 797 N N . TYR A 1 105 ? -18.895 -1.881 13.915 1.00 95.69 105 TYR A N 1
ATOM 798 C CA . TYR A 1 105 ? -18.401 -0.771 14.728 1.00 95.69 105 TYR A CA 1
ATOM 799 C C . TYR A 1 105 ? -17.794 -1.244 16.064 1.00 95.69 105 TYR A C 1
ATOM 801 O O . TYR A 1 105 ? -16.774 -0.724 16.522 1.00 95.69 105 TYR A O 1
ATOM 809 N N . GLY A 1 106 ? -18.405 -2.266 16.670 1.00 95.12 106 GLY A N 1
ATOM 810 C CA . GLY A 1 106 ? -17.994 -2.847 17.943 1.00 95.12 106 GLY A CA 1
ATOM 811 C C . GLY A 1 106 ? -18.514 -2.054 19.140 1.00 95.12 106 GLY A C 1
ATOM 812 O O . GLY A 1 106 ? -19.694 -1.701 19.204 1.00 95.12 106 GLY A O 1
ATOM 813 N N . ALA A 1 107 ? -17.634 -1.812 20.108 1.00 94.31 107 ALA A N 1
ATOM 814 C CA . ALA A 1 107 ? -17.958 -1.076 21.319 1.00 94.31 107 ALA A CA 1
ATOM 815 C C . ALA A 1 107 ? -18.023 0.437 21.082 1.00 94.31 107 ALA A C 1
ATOM 817 O O . ALA A 1 107 ? -17.185 1.013 20.379 1.00 94.31 107 ALA A O 1
ATOM 818 N N . ASP A 1 108 ? -18.982 1.079 21.734 1.00 93.75 108 ASP A N 1
ATOM 819 C CA . ASP A 1 108 ? -18.956 2.510 21.991 1.00 93.75 108 ASP A CA 1
ATOM 820 C C . ASP A 1 108 ? -17.856 2.817 23.017 1.00 93.75 108 ASP A C 1
ATOM 822 O O . ASP A 1 108 ? -17.806 2.226 24.096 1.00 93.75 108 ASP A O 1
ATOM 826 N N . LEU A 1 109 ? -16.960 3.739 22.664 1.00 88.75 109 LEU A N 1
ATOM 827 C CA . LEU A 1 109 ? -15.798 4.106 23.473 1.00 88.75 109 LEU A CA 1
ATOM 828 C C . LEU A 1 109 ? -16.182 4.818 24.776 1.00 88.75 109 LEU A C 1
ATOM 830 O O . LEU A 1 109 ? -15.394 4.827 25.715 1.00 88.75 109 LEU A O 1
ATOM 834 N N . SER A 1 110 ? -17.382 5.400 24.846 1.00 88.75 110 SER A N 1
ATOM 835 C CA . SER A 1 110 ? -17.860 6.097 26.043 1.00 88.75 110 SER A CA 1
ATOM 836 C C . SER A 1 110 ? -18.431 5.147 27.098 1.00 88.75 110 SER A C 1
ATOM 838 O O . SER A 1 110 ? -18.271 5.378 28.296 1.00 88.75 110 SER A O 1
ATOM 840 N N . THR A 1 111 ? -19.084 4.065 26.666 1.00 89.12 111 THR A N 1
ATOM 841 C CA . THR A 1 111 ? -19.780 3.123 27.559 1.00 89.12 111 THR A CA 1
ATOM 842 C C . THR A 1 111 ? -19.065 1.782 27.709 1.00 89.12 111 THR A C 1
ATOM 844 O O . THR A 1 111 ? -19.380 1.027 28.629 1.00 89.12 111 THR A O 1
ATOM 847 N N . GLY A 1 112 ? -18.143 1.447 26.800 1.00 87.88 112 GLY A N 1
ATOM 848 C CA . GLY A 1 112 ? -17.459 0.151 26.739 1.00 87.88 112 GLY A CA 1
ATOM 849 C C . GLY A 1 112 ? -18.360 -1.018 26.319 1.00 87.88 112 GLY A C 1
ATOM 850 O O . GLY A 1 112 ? -17.923 -2.168 26.319 1.00 87.88 112 GLY A O 1
ATOM 851 N N . ARG A 1 113 ? -19.623 -0.752 25.966 1.00 91.56 113 ARG A N 1
ATOM 852 C CA . ARG A 1 113 ? -20.604 -1.754 25.524 1.00 91.56 113 ARG A CA 1
ATOM 853 C C . ARG A 1 113 ? -20.769 -1.703 24.013 1.00 91.56 113 ARG A C 1
ATOM 855 O O . ARG A 1 113 ? -20.377 -0.732 23.373 1.00 91.56 113 ARG A O 1
ATOM 862 N N . VAL A 1 114 ? -21.362 -2.747 23.434 1.00 93.56 114 VAL A N 1
ATOM 863 C CA . VAL A 1 114 ? -21.720 -2.758 22.006 1.00 93.56 114 VAL A CA 1
ATOM 864 C C . VAL A 1 114 ? -22.596 -1.544 21.692 1.00 93.56 114 VAL A C 1
ATOM 866 O O . VAL A 1 114 ? -23.523 -1.249 22.443 1.00 93.56 114 VAL A O 1
ATOM 869 N N . VAL A 1 115 ? -22.290 -0.854 20.591 1.00 95.12 115 VAL A N 1
ATOM 870 C CA . VAL A 1 115 ? -23.013 0.357 20.188 1.00 95.12 115 VAL A CA 1
ATOM 871 C C . VAL A 1 115 ? -24.506 0.090 19.983 1.00 95.12 115 VAL A C 1
ATOM 873 O O . VAL A 1 115 ? -24.904 -0.919 19.390 1.00 95.12 115 VAL A O 1
ATOM 876 N N . GLU A 1 116 ? -25.338 1.015 20.454 1.00 93.75 116 GLU A N 1
ATOM 877 C CA . GLU A 1 116 ? -26.785 0.947 20.275 1.00 93.75 116 GLU A CA 1
ATOM 878 C C . GLU A 1 116 ? -27.196 1.306 18.839 1.00 93.75 116 GLU A C 1
ATOM 880 O O . GLU A 1 116 ? -26.562 2.105 18.142 1.00 93.75 116 GLU A O 1
ATOM 885 N N . VAL A 1 117 ? -28.290 0.704 18.374 1.00 94.19 117 VAL A N 1
ATOM 886 C CA . VAL A 1 117 ? -28.833 0.994 17.044 1.00 94.19 117 VAL A CA 1
ATOM 887 C C . VAL A 1 117 ? -29.407 2.411 17.033 1.00 94.19 117 VAL A C 1
ATOM 889 O O . VAL A 1 117 ? -30.226 2.759 17.876 1.00 94.19 117 VAL A O 1
ATOM 892 N N . GLY A 1 118 ? -28.998 3.215 16.049 1.00 92.56 118 GLY A N 1
ATOM 893 C CA . GLY A 1 118 ? -29.431 4.610 15.896 1.00 92.56 118 GLY A CA 1
ATOM 894 C C . GLY A 1 118 ? -28.381 5.647 16.303 1.00 92.56 118 GLY A C 1
ATOM 895 O O . GLY A 1 118 ? -28.571 6.832 16.035 1.00 92.56 118 GLY A O 1
ATOM 896 N N . VAL A 1 119 ? -27.249 5.228 16.878 1.00 94.06 119 VAL A N 1
ATOM 897 C CA . VAL A 1 119 ? -26.139 6.137 17.198 1.00 94.06 119 VAL A CA 1
ATOM 898 C C . VAL A 1 119 ? -25.518 6.706 15.918 1.00 94.06 119 VAL A C 1
ATOM 900 O O . VAL A 1 119 ? -25.144 5.978 14.995 1.00 94.06 119 VAL A O 1
ATOM 903 N N . ALA A 1 120 ? -25.352 8.030 15.877 1.00 94.56 120 ALA A N 1
ATOM 904 C CA . ALA A 1 120 ? -24.764 8.755 14.753 1.00 94.56 120 ALA A CA 1
ATOM 905 C C . ALA A 1 120 ? -23.224 8.666 14.741 1.00 94.56 120 ALA A C 1
ATOM 907 O O . ALA A 1 120 ? -22.523 9.674 14.839 1.00 94.56 120 ALA A O 1
ATOM 908 N N . VAL A 1 121 ? -22.685 7.452 14.586 1.00 94.44 121 VAL A N 1
ATOM 909 C CA . VAL A 1 121 ? -21.237 7.166 14.643 1.00 94.44 121 VAL A CA 1
ATOM 910 C C . VAL A 1 121 ? -20.397 7.980 13.652 1.00 94.44 121 VAL A C 1
ATOM 912 O O . VAL A 1 121 ? -19.239 8.272 13.930 1.00 94.44 121 VAL A O 1
ATOM 915 N N . GLY A 1 122 ? -20.977 8.399 12.521 1.00 94.06 122 GLY A N 1
ATOM 916 C CA . GLY A 1 122 ? -20.307 9.269 11.549 1.00 94.06 122 GLY A CA 1
ATOM 917 C C . GLY A 1 122 ? -20.051 10.687 12.068 1.00 94.06 122 GLY A C 1
ATOM 918 O O . GLY A 1 122 ? -18.982 11.236 11.822 1.00 94.06 122 GLY A O 1
ATOM 919 N N . ILE A 1 123 ? -20.995 11.261 12.823 1.00 95.00 123 ILE A N 1
ATOM 920 C CA . ILE A 1 123 ? -20.827 12.587 13.436 1.00 95.00 123 ILE A CA 1
ATOM 921 C C . ILE A 1 123 ? -19.789 12.518 14.554 1.00 95.00 123 ILE A C 1
ATOM 923 O O . ILE A 1 123 ? -18.911 13.373 14.616 1.00 95.00 123 ILE A O 1
ATOM 927 N N . ILE A 1 124 ? -19.852 11.466 15.375 1.00 94.06 124 ILE A N 1
ATOM 928 C CA . ILE A 1 124 ? -18.878 11.219 16.445 1.00 94.06 124 ILE A CA 1
ATOM 929 C C . ILE A 1 124 ? -17.473 11.102 15.846 1.00 94.06 124 ILE A C 1
ATOM 931 O O . ILE A 1 124 ? -16.578 11.835 16.245 1.00 94.06 124 ILE A O 1
ATOM 935 N N . ALA A 1 125 ? -17.298 10.264 14.819 1.00 93.81 125 ALA A N 1
ATOM 936 C CA . ALA A 1 125 ? -16.014 10.102 14.140 1.00 93.81 125 ALA A CA 1
ATOM 937 C C . ALA A 1 125 ? -15.477 11.418 13.554 1.00 93.81 125 ALA A C 1
ATOM 939 O O . ALA A 1 125 ? -14.300 11.732 13.721 1.00 93.81 125 ALA A O 1
ATOM 940 N N . ALA A 1 126 ? -16.336 12.210 12.905 1.00 93.31 126 ALA A N 1
ATOM 941 C CA . ALA A 1 126 ? -15.944 13.499 12.344 1.00 93.31 126 ALA A CA 1
ATOM 942 C C . ALA A 1 126 ? -15.499 14.497 13.427 1.00 93.31 126 ALA A C 1
ATOM 944 O O . ALA A 1 126 ? -14.515 15.207 13.233 1.00 93.31 126 ALA A O 1
ATOM 945 N N . GLN A 1 127 ? -16.184 14.535 14.573 1.00 92.81 127 GLN A N 1
ATOM 946 C CA . GLN A 1 127 ? -15.811 15.389 15.704 1.00 92.81 127 GLN A CA 1
ATOM 947 C C . GLN A 1 127 ? -14.494 14.941 16.344 1.00 92.81 127 GLN A C 1
ATOM 949 O O . GLN A 1 127 ? -13.606 15.773 16.524 1.00 92.81 127 GLN A O 1
ATOM 954 N N . SER A 1 128 ? -14.325 13.638 16.592 1.00 91.50 128 SER A N 1
ATOM 955 C CA . SER A 1 128 ? -13.104 13.065 17.177 1.00 91.50 128 SER A CA 1
ATOM 956 C C . SER A 1 128 ? -11.847 13.322 16.341 1.00 91.50 128 SER A C 1
ATOM 958 O O . SER A 1 128 ? -10.752 13.367 16.886 1.00 91.50 128 SER A O 1
ATOM 960 N N . ILE A 1 129 ? -11.992 13.512 15.028 1.00 89.81 129 ILE A N 1
ATOM 961 C CA . ILE A 1 129 ? -10.892 13.843 14.108 1.00 89.81 129 ILE A CA 1
ATOM 962 C C . ILE A 1 129 ? -10.743 15.366 13.949 1.00 89.81 129 ILE A C 1
ATOM 964 O O . ILE A 1 129 ? -9.627 15.897 13.918 1.00 89.81 129 ILE A O 1
ATOM 968 N N . GLY A 1 130 ? -11.867 16.080 13.851 1.00 88.94 130 GLY A N 1
ATOM 969 C CA . GLY A 1 130 ? -11.920 17.512 13.569 1.00 88.94 130 GLY A CA 1
ATOM 970 C C . GLY A 1 130 ? -11.498 18.398 14.740 1.00 88.94 130 GLY A C 1
ATOM 971 O O . GLY A 1 130 ? -10.740 19.344 14.530 1.00 88.94 130 GLY A O 1
ATOM 972 N N . GLU A 1 131 ? -11.933 18.096 15.967 1.00 87.31 131 GLU A N 1
ATOM 973 C CA . GLU A 1 131 ? -11.592 18.893 17.155 1.00 87.31 131 GLU A CA 1
ATOM 974 C C . GLU A 1 131 ? -10.070 18.921 17.396 1.00 87.31 131 GLU A C 1
ATOM 976 O O . GLU A 1 131 ? -9.501 20.022 17.408 1.00 87.31 131 GLU A O 1
ATOM 981 N N . PRO A 1 132 ? -9.353 17.777 17.439 1.00 85.44 132 PRO A N 1
ATOM 982 C CA . PRO A 1 132 ? -7.894 17.804 17.505 1.00 85.44 132 PRO A CA 1
ATOM 983 C C . PRO A 1 132 ? -7.258 18.477 16.284 1.00 85.44 132 PRO A C 1
ATOM 985 O O . PRO A 1 132 ? -6.250 19.168 16.417 1.00 85.44 132 PRO A O 1
ATOM 988 N N . GLY A 1 133 ? -7.867 18.355 15.099 1.00 80.31 133 GLY A N 1
ATOM 989 C CA . GLY A 1 133 ? -7.446 19.069 13.891 1.00 80.31 133 GLY A CA 1
ATOM 990 C C . GLY A 1 133 ? -7.411 20.591 14.069 1.00 80.31 133 GLY A C 1
ATOM 991 O O . GLY A 1 133 ? -6.427 21.243 13.708 1.00 80.31 133 GLY A O 1
ATOM 992 N N . THR A 1 134 ? -8.435 21.173 14.699 1.00 78.88 134 THR A N 1
ATOM 993 C CA . THR A 1 134 ? -8.441 22.614 15.001 1.00 78.88 134 THR A CA 1
ATOM 994 C C . THR A 1 134 ? -7.325 22.990 15.977 1.00 78.88 134 THR A C 1
ATOM 996 O O . THR A 1 134 ? -6.637 23.990 15.768 1.00 78.88 134 THR A O 1
ATOM 999 N N . GLN A 1 135 ? -7.035 22.145 16.969 1.00 77.25 135 GLN A N 1
ATOM 1000 C CA . GLN A 1 135 ? -5.922 22.363 17.895 1.00 77.25 135 GLN A CA 1
ATOM 1001 C C . GLN A 1 135 ? -4.555 22.281 17.192 1.00 77.25 135 GLN A C 1
ATOM 1003 O O . GLN A 1 135 ? -3.648 23.065 17.491 1.00 77.25 135 GLN A O 1
ATOM 1008 N N . LEU A 1 136 ? -4.411 21.371 16.223 1.00 74.50 136 LEU A N 1
ATOM 1009 C CA . LEU A 1 136 ? -3.202 21.228 15.413 1.00 74.50 136 LEU A CA 1
ATOM 1010 C C . LEU A 1 136 ? -2.909 22.491 14.614 1.00 74.50 136 LEU A C 1
ATOM 1012 O O . LEU A 1 136 ? -1.757 22.928 14.590 1.00 74.50 136 LEU A O 1
ATOM 1016 N N . THR A 1 137 ? -3.925 23.113 14.003 1.00 69.75 137 THR A N 1
ATOM 1017 C CA . THR A 1 137 ? -3.719 24.363 13.251 1.00 69.75 137 THR A CA 1
ATOM 1018 C C . THR A 1 137 ? -3.061 25.420 14.138 1.00 69.75 137 THR A C 1
ATOM 1020 O O . THR A 1 137 ? -2.016 25.952 13.768 1.00 69.75 137 THR A O 1
ATOM 1023 N N . MET A 1 138 ? -3.569 25.631 15.356 1.00 62.81 138 MET A N 1
ATOM 1024 C CA . MET A 1 138 ? -2.994 26.586 16.306 1.00 62.81 138 MET A CA 1
ATOM 1025 C C . MET A 1 138 ? -1.544 26.248 16.682 1.00 62.81 138 MET A C 1
ATOM 1027 O O . MET A 1 138 ? -0.677 27.115 16.597 1.00 62.81 138 MET A O 1
ATOM 1031 N N . ARG A 1 139 ? -1.238 24.990 17.034 1.00 58.44 139 ARG A N 1
ATOM 1032 C CA . ARG A 1 139 ? 0.130 24.590 17.427 1.00 58.44 139 ARG A CA 1
ATOM 1033 C C . ARG A 1 139 ? 1.138 24.752 16.289 1.00 58.44 139 ARG A C 1
ATOM 1035 O O . ARG A 1 139 ? 2.226 25.275 16.518 1.00 58.44 139 ARG A O 1
ATOM 1042 N N . THR A 1 140 ? 0.759 24.379 15.064 1.00 58.62 140 THR A N 1
ATOM 1043 C CA . THR A 1 140 ? 1.648 24.419 13.886 1.00 58.62 140 THR A CA 1
ATOM 1044 C C . THR A 1 140 ? 2.097 25.848 13.550 1.00 58.62 140 THR A C 1
ATOM 1046 O O . THR A 1 140 ? 3.226 26.059 13.105 1.00 58.62 140 THR A O 1
ATOM 1049 N N . PHE A 1 141 ? 1.248 26.853 13.799 1.00 54.25 141 PHE A N 1
ATOM 1050 C CA . PHE A 1 141 ? 1.618 28.258 13.606 1.00 54.25 141 PHE A CA 1
ATOM 1051 C C . PHE A 1 141 ? 2.541 28.801 14.706 1.00 54.25 141 PHE A C 1
ATOM 1053 O O . PHE A 1 141 ? 3.284 29.746 14.448 1.00 54.25 141 PHE A O 1
ATOM 1060 N N . HIS A 1 142 ? 2.489 28.251 15.922 1.00 44.56 142 HIS A N 1
ATOM 1061 C CA . HIS A 1 142 ? 3.126 28.853 17.101 1.00 44.56 142 HIS A CA 1
ATOM 1062 C C . HIS A 1 142 ? 4.517 28.277 17.394 1.00 44.56 142 HIS A C 1
ATOM 1064 O O . HIS A 1 142 ? 5.392 29.012 17.841 1.00 44.56 142 HIS A O 1
ATOM 1070 N N . THR A 1 143 ? 4.768 26.999 17.093 1.00 50.19 143 THR A N 1
ATOM 1071 C CA . THR A 1 143 ? 6.080 26.362 17.322 1.00 50.19 143 THR A CA 1
ATOM 1072 C C . THR A 1 143 ? 7.089 26.578 16.197 1.00 50.19 143 THR A C 1
ATOM 1074 O O . THR A 1 143 ? 8.211 26.094 16.296 1.00 50.19 143 THR A O 1
ATOM 1077 N N . GLY A 1 144 ? 6.737 27.327 15.145 1.00 48.84 144 GLY A N 1
ATOM 1078 C CA . GLY A 1 144 ? 7.665 27.666 14.068 1.00 48.84 144 GLY A CA 1
ATOM 1079 C C . GLY A 1 144 ? 8.288 26.419 13.437 1.00 48.84 144 GLY A C 1
ATOM 1080 O O . GLY A 1 144 ? 9.468 26.147 13.642 1.00 48.84 144 GLY A O 1
ATOM 1081 N N . GLY A 1 145 ? 7.519 25.689 12.620 1.00 47.88 145 GLY A N 1
ATOM 1082 C CA . GLY A 1 145 ? 7.943 24.477 11.890 1.00 47.88 145 GLY A CA 1
ATOM 1083 C C . GLY A 1 145 ? 9.070 24.662 10.854 1.00 47.88 145 GLY A C 1
ATOM 1084 O O . GLY A 1 145 ? 9.123 23.943 9.865 1.00 47.88 145 GLY A O 1
ATOM 1085 N N . VAL A 1 146 ? 9.946 25.650 11.043 1.00 50.31 146 VAL A N 1
ATOM 1086 C CA . VAL A 1 146 ? 11.102 25.986 10.203 1.00 50.31 146 VAL A CA 1
ATOM 1087 C C . VAL A 1 146 ? 12.413 25.448 10.801 1.00 50.31 146 VAL A C 1
ATOM 1089 O O . VAL A 1 146 ? 13.413 25.393 10.097 1.00 50.31 146 VAL A O 1
ATOM 1092 N N . ALA A 1 147 ? 12.433 25.050 12.080 1.00 40.50 147 ALA A N 1
ATOM 1093 C CA . ALA A 1 147 ? 13.676 24.705 12.780 1.00 40.50 147 ALA A CA 1
ATOM 1094 C C . ALA A 1 147 ? 14.083 23.216 12.709 1.00 40.50 147 ALA A C 1
ATOM 1096 O O . ALA A 1 147 ? 15.256 22.915 12.895 1.00 40.50 147 ALA A O 1
ATOM 1097 N N . GLY A 1 148 ? 13.149 22.288 12.453 1.00 45.50 148 GLY A N 1
ATOM 1098 C CA . GLY A 1 148 ? 13.391 20.842 12.626 1.00 45.50 148 GLY A CA 1
ATOM 1099 C C . GLY A 1 148 ? 13.533 20.003 11.353 1.00 45.50 148 GLY A C 1
ATOM 1100 O O . GLY A 1 148 ? 13.966 18.860 11.432 1.00 45.50 148 GLY A O 1
ATOM 1101 N N . SER A 1 149 ? 13.183 20.534 10.181 1.00 43.06 149 SER A N 1
ATOM 1102 C CA . SER A 1 149 ? 13.254 19.793 8.918 1.00 43.06 149 SER A CA 1
ATOM 1103 C C . SER A 1 149 ? 13.970 20.651 7.889 1.00 43.06 149 SER A C 1
ATOM 1105 O O . SER A 1 149 ? 13.488 21.719 7.496 1.00 43.06 149 SER A O 1
ATOM 1107 N N . SER A 1 150 ? 15.162 20.209 7.494 1.00 41.62 150 SER A N 1
ATOM 1108 C CA . SER A 1 150 ? 15.894 20.788 6.377 1.00 41.62 150 SER A CA 1
ATOM 1109 C C . SER A 1 150 ? 14.982 20.794 5.150 1.00 41.62 150 SER A C 1
ATOM 1111 O O . SER A 1 150 ? 14.627 19.744 4.622 1.00 41.62 150 SER A O 1
ATOM 1113 N N . THR A 1 151 ? 14.621 21.998 4.705 1.00 42.84 151 THR A N 1
ATOM 1114 C CA . THR A 1 151 ? 13.976 22.258 3.410 1.00 42.84 151 THR A CA 1
ATOM 1115 C C . THR A 1 151 ? 12.471 21.940 3.327 1.00 42.84 151 THR A C 1
ATOM 1117 O O . THR A 1 151 ? 11.984 21.450 2.309 1.00 42.84 151 THR A O 1
ATOM 1120 N N . ILE A 1 152 ? 11.665 22.325 4.328 1.00 46.84 152 ILE A N 1
ATOM 1121 C CA . ILE A 1 152 ? 10.211 22.478 4.105 1.00 46.84 152 ILE A CA 1
ATOM 1122 C C . ILE A 1 152 ? 9.974 23.761 3.297 1.00 46.84 152 ILE A C 1
ATOM 1124 O O . ILE A 1 152 ? 9.852 24.869 3.828 1.00 46.84 152 ILE A O 1
ATOM 1128 N N . ALA A 1 153 ? 9.902 23.621 1.974 1.00 43.25 153 ALA A N 1
ATOM 1129 C CA . ALA A 1 153 ? 9.443 24.691 1.101 1.00 43.25 153 ALA A CA 1
ATOM 1130 C C . ALA A 1 153 ? 8.011 25.100 1.499 1.00 43.25 153 ALA A C 1
ATOM 1132 O O . ALA A 1 153 ? 7.085 24.283 1.505 1.00 43.25 153 ALA A O 1
ATOM 1133 N N . ARG A 1 154 ? 7.800 26.377 1.834 1.00 44.00 154 ARG A N 1
ATOM 1134 C CA . ARG A 1 154 ? 6.459 26.906 2.126 1.00 44.00 154 ARG A CA 1
ATOM 1135 C C . ARG A 1 154 ? 5.598 26.953 0.868 1.00 44.00 154 ARG A C 1
ATOM 1137 O O . ARG A 1 154 ? 6.103 27.291 -0.203 1.00 44.00 154 ARG A O 1
ATOM 1144 N N . THR A 1 155 ? 4.298 26.722 1.072 1.00 45.28 155 THR A N 1
ATOM 1145 C CA . THR A 1 155 ? 3.094 27.197 0.339 1.00 45.28 155 THR A CA 1
ATOM 1146 C C . THR A 1 155 ? 3.094 27.353 -1.188 1.00 45.28 155 THR A C 1
ATOM 1148 O O . THR A 1 155 ? 2.220 26.875 -1.899 1.00 45.28 155 THR A O 1
ATOM 1151 N N . ASN A 1 156 ? 4.061 28.128 -1.677 1.00 43.69 156 ASN A N 1
ATOM 1152 C CA . ASN A 1 156 ? 4.054 28.790 -2.975 1.00 43.69 156 ASN A CA 1
ATOM 1153 C C . ASN A 1 156 ? 5.453 28.950 -3.609 1.00 43.69 156 ASN A C 1
ATOM 1155 O O . ASN A 1 156 ? 5.558 29.499 -4.703 1.00 43.69 156 ASN A O 1
ATOM 1159 N N . GLN A 1 157 ? 6.539 28.478 -2.977 1.00 48.44 157 GLN A N 1
ATOM 1160 C CA . GLN A 1 157 ? 7.901 28.672 -3.510 1.00 48.44 157 GLN A CA 1
ATOM 1161 C C . GLN A 1 157 ? 8.352 27.605 -4.526 1.00 48.44 157 GLN A C 1
ATOM 1163 O O . GLN A 1 157 ? 9.243 27.879 -5.328 1.00 48.44 157 GLN A O 1
ATOM 1168 N N . TYR A 1 158 ? 7.706 26.439 -4.588 1.00 50.88 158 TYR A N 1
ATOM 1169 C CA . TYR A 1 158 ? 8.074 25.317 -5.485 1.00 50.88 158 TYR A CA 1
ATOM 1170 C C . TYR A 1 158 ? 7.883 25.609 -6.973 1.00 50.88 158 TYR A C 1
ATOM 1172 O O . TYR A 1 158 ? 8.472 24.939 -7.814 1.00 50.88 158 TYR A O 1
ATOM 1180 N N . LYS A 1 159 ? 7.048 26.599 -7.309 1.00 49.56 159 LYS A N 1
ATOM 1181 C CA . LYS A 1 159 ? 6.839 27.036 -8.697 1.00 49.56 159 LYS A CA 1
ATOM 1182 C C . LYS A 1 159 ? 7.855 28.089 -9.144 1.00 49.56 159 LYS A C 1
ATOM 1184 O O . LYS A 1 159 ? 7.835 28.501 -10.300 1.00 49.56 159 LYS A O 1
ATOM 1189 N N . THR A 1 160 ? 8.733 28.550 -8.253 1.00 56.03 160 THR A N 1
ATOM 1190 C CA . THR A 1 160 ? 9.753 29.537 -8.615 1.00 56.03 160 THR A CA 1
ATOM 1191 C C . THR A 1 160 ? 10.940 28.853 -9.286 1.00 56.03 160 THR A C 1
ATOM 1193 O O . THR A 1 160 ? 11.447 27.838 -8.811 1.00 56.03 160 THR A O 1
ATOM 1196 N N . GLY A 1 161 ? 11.449 29.442 -10.373 1.00 66.06 161 GLY A N 1
ATOM 1197 C CA . GLY A 1 161 ? 12.625 28.917 -11.080 1.00 66.06 161 GLY A CA 1
ATOM 1198 C C . GLY A 1 161 ? 13.893 28.828 -10.217 1.00 66.06 161 GLY A C 1
ATOM 1199 O O . GLY A 1 161 ? 14.836 28.149 -10.609 1.00 66.06 161 GLY A O 1
ATOM 1200 N N . ARG A 1 162 ? 13.921 29.481 -9.044 1.00 70.62 162 ARG A N 1
ATOM 1201 C CA . ARG A 1 162 ? 15.001 29.359 -8.053 1.00 70.62 162 ARG A CA 1
ATOM 1202 C C . ARG A 1 162 ? 15.003 27.978 -7.386 1.00 70.62 162 ARG A C 1
ATOM 1204 O O . ARG A 1 162 ? 16.062 27.380 -7.286 1.00 70.62 162 ARG A O 1
ATOM 1211 N N . PHE A 1 163 ? 13.839 27.462 -6.991 1.00 68.56 163 PHE A N 1
ATOM 1212 C CA . PHE A 1 163 ? 13.722 26.154 -6.335 1.00 68.56 163 PHE A CA 1
ATOM 1213 C C . PHE A 1 163 ? 14.084 25.005 -7.273 1.00 68.56 163 PHE A C 1
ATOM 1215 O O . PHE A 1 163 ? 14.799 24.087 -6.890 1.00 68.56 163 PHE A O 1
ATOM 1222 N N . LEU A 1 164 ? 13.640 25.091 -8.530 1.00 72.56 164 LEU A N 1
ATOM 1223 C CA . LEU A 1 164 ? 14.013 24.104 -9.538 1.00 72.56 164 LEU A CA 1
ATOM 1224 C C . LEU A 1 164 ? 15.518 24.150 -9.838 1.00 72.56 164 LEU A C 1
ATOM 1226 O O . LEU A 1 164 ? 16.121 23.106 -10.039 1.00 72.56 164 LEU A O 1
ATOM 1230 N N . ARG A 1 165 ? 16.138 25.339 -9.838 1.00 78.56 165 ARG A N 1
ATOM 1231 C CA . ARG A 1 165 ? 17.597 25.466 -9.973 1.00 78.56 165 ARG A CA 1
ATOM 1232 C C . ARG A 1 165 ? 18.341 24.828 -8.803 1.00 78.56 165 ARG A C 1
ATOM 1234 O O . ARG A 1 165 ? 19.262 24.072 -9.070 1.00 78.56 165 ARG A O 1
ATOM 1241 N N . GLN A 1 166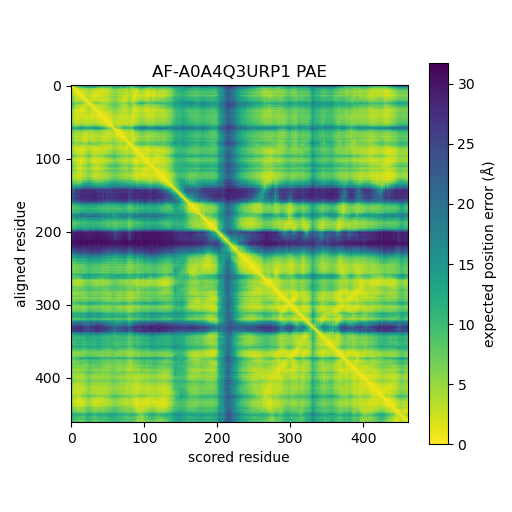 ? 17.897 25.065 -7.566 1.00 80.56 166 GLN A N 1
ATOM 1242 C CA . GLN A 1 166 ? 18.479 24.429 -6.380 1.00 80.56 166 GLN A CA 1
ATOM 1243 C C . GLN A 1 166 ? 18.388 22.905 -6.469 1.00 80.56 166 GLN A C 1
ATOM 1245 O O . GLN A 1 166 ? 19.394 22.225 -6.342 1.00 80.56 166 GLN A O 1
ATOM 1250 N N . PHE A 1 167 ? 17.203 22.375 -6.783 1.00 81.12 167 PHE A N 1
ATOM 1251 C CA . PHE A 1 167 ? 17.022 20.937 -6.968 1.00 81.12 167 PHE A CA 1
ATOM 1252 C C . PHE A 1 167 ? 17.979 20.373 -8.025 1.00 81.12 167 PHE A C 1
ATOM 1254 O O . PHE A 1 167 ? 18.557 19.318 -7.813 1.00 81.12 167 PHE A O 1
ATOM 1261 N N . MET A 1 168 ? 18.157 21.058 -9.159 1.00 81.94 168 MET A N 1
ATOM 1262 C CA . MET A 1 168 ? 19.048 20.586 -10.226 1.00 81.94 168 MET A CA 1
ATOM 1263 C C . MET A 1 168 ? 20.533 20.675 -9.843 1.00 81.94 168 MET A C 1
ATOM 1265 O O . MET A 1 168 ? 21.316 19.849 -10.304 1.00 81.94 168 MET A O 1
ATOM 1269 N N . GLU A 1 169 ? 20.916 21.654 -9.022 1.00 81.56 169 GLU A N 1
ATOM 1270 C CA . GLU A 1 169 ? 22.269 21.789 -8.476 1.00 81.56 169 GLU A CA 1
ATOM 1271 C C . GLU A 1 169 ? 22.569 20.676 -7.471 1.00 81.56 169 GLU A C 1
ATOM 1273 O O . GLU A 1 169 ? 23.535 19.939 -7.663 1.00 81.56 169 GLU A O 1
ATOM 1278 N N . ASP A 1 170 ? 21.692 20.489 -6.481 1.00 80.69 170 ASP A N 1
ATOM 1279 C CA . ASP A 1 170 ? 21.783 19.395 -5.515 1.00 80.69 170 ASP A CA 1
ATOM 1280 C C . ASP A 1 170 ? 21.812 18.061 -6.272 1.00 80.69 170 ASP A C 1
ATOM 1282 O O . ASP A 1 170 ? 22.733 17.269 -6.143 1.00 80.69 170 ASP A O 1
ATOM 1286 N N . TYR A 1 171 ? 20.863 17.830 -7.177 1.00 83.19 171 TYR A N 1
ATOM 1287 C CA . TYR A 1 171 ? 20.817 16.614 -7.985 1.00 83.19 171 TYR A CA 1
ATOM 1288 C C . TYR A 1 171 ? 22.135 16.339 -8.740 1.00 83.19 171 TYR A C 1
ATOM 1290 O O . TYR A 1 171 ? 22.595 15.194 -8.777 1.00 83.19 171 TYR A O 1
ATOM 1298 N N . GLY A 1 172 ? 22.750 17.372 -9.328 1.00 82.62 172 GLY A N 1
ATOM 1299 C CA . GLY A 1 172 ? 24.055 17.269 -9.988 1.00 82.62 172 GLY A CA 1
ATOM 1300 C C . GLY A 1 172 ? 25.175 16.872 -9.023 1.00 82.62 172 GLY A C 1
ATOM 1301 O O . GLY A 1 172 ? 25.961 15.981 -9.336 1.00 82.62 172 GLY A O 1
ATOM 1302 N N . GLN A 1 173 ? 25.197 17.449 -7.817 1.00 84.25 173 GLN A N 1
ATOM 1303 C CA . GLN A 1 173 ? 26.142 17.062 -6.762 1.00 84.25 173 GLN A CA 1
ATOM 1304 C C . GLN A 1 173 ? 25.945 15.603 -6.321 1.00 84.25 173 GLN A C 1
ATOM 1306 O O . GLN A 1 173 ? 26.916 14.865 -6.197 1.00 84.25 173 GLN A O 1
ATOM 1311 N N . ALA A 1 174 ? 24.697 15.162 -6.143 1.00 81.56 174 ALA A N 1
ATOM 1312 C CA . ALA A 1 174 ? 24.340 13.796 -5.736 1.00 81.56 174 ALA A CA 1
ATOM 1313 C C . ALA A 1 174 ? 24.857 12.718 -6.680 1.00 81.56 174 ALA 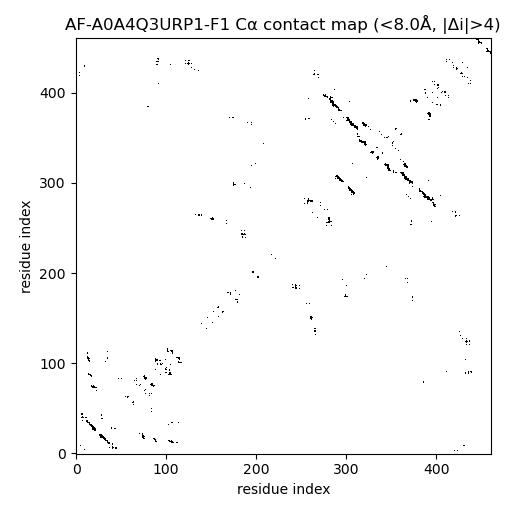A C 1
ATOM 1315 O O . ALA A 1 174 ? 25.199 11.609 -6.275 1.00 81.56 174 ALA A O 1
ATOM 1316 N N . THR A 1 175 ? 24.753 13.028 -7.967 1.00 79.75 175 THR A N 1
ATOM 1317 C CA . THR A 1 175 ? 25.031 12.103 -9.059 1.00 79.75 175 THR A CA 1
ATOM 1318 C C . THR A 1 175 ? 26.448 12.268 -9.584 1.00 79.75 175 THR A C 1
ATOM 1320 O O . THR A 1 175 ? 26.809 11.568 -10.524 1.00 79.75 175 THR A O 1
ATOM 1323 N N . GLU A 1 176 ? 27.227 13.188 -8.998 1.00 80.19 176 GLU A N 1
ATOM 1324 C CA . GLU A 1 176 ? 28.567 13.573 -9.448 1.00 80.19 176 GLU A CA 1
ATOM 1325 C C . GLU A 1 176 ? 28.592 13.913 -10.951 1.00 80.19 176 GLU A C 1
ATOM 1327 O O . GLU A 1 176 ? 29.568 13.655 -11.656 1.00 80.19 176 GLU A O 1
ATOM 1332 N N . THR A 1 177 ? 27.497 14.489 -11.464 1.00 78.56 177 THR A N 1
ATOM 1333 C CA . THR A 1 177 ? 27.356 14.819 -12.885 1.00 78.56 177 THR A CA 1
ATOM 1334 C C . THR A 1 177 ? 27.239 16.307 -13.141 1.00 78.56 177 THR A C 1
ATOM 1336 O O . THR A 1 177 ? 26.515 17.038 -12.463 1.00 78.56 177 THR A O 1
ATOM 1339 N N . ASP A 1 178 ? 27.920 16.762 -14.193 1.00 78.44 178 ASP A N 1
ATOM 1340 C CA . ASP A 1 178 ? 27.702 18.103 -14.714 1.00 78.44 178 ASP A CA 1
ATOM 1341 C C . ASP A 1 178 ? 26.383 18.140 -15.497 1.00 78.44 178 ASP A C 1
ATOM 1343 O O . ASP A 1 178 ? 26.280 17.640 -16.620 1.00 78.44 178 ASP A O 1
ATOM 1347 N N . MET A 1 179 ? 25.375 18.788 -14.912 1.00 74.69 179 MET A N 1
ATOM 1348 C CA . MET A 1 179 ? 24.043 18.949 -15.496 1.00 74.69 179 MET A CA 1
ATOM 1349 C C . MET A 1 179 ? 24.058 19.614 -16.884 1.00 74.69 179 MET A C 1
ATOM 1351 O O . MET A 1 179 ? 23.116 19.449 -17.657 1.00 74.69 179 MET A O 1
ATOM 1355 N N . LYS A 1 180 ? 25.118 20.353 -17.240 1.00 75.06 180 LYS A N 1
ATOM 1356 C CA . LYS A 1 180 ? 25.260 20.949 -18.580 1.00 75.06 180 LYS A CA 1
ATOM 1357 C C . LYS A 1 180 ? 25.590 19.923 -19.663 1.00 75.06 180 LYS A C 1
ATOM 1359 O O . LYS A 1 180 ? 25.259 20.147 -20.823 1.00 75.06 180 LYS A O 1
ATOM 1364 N N . THR A 1 181 ? 26.240 18.823 -19.292 1.00 77.31 181 THR A N 1
ATOM 1365 C CA . THR A 1 181 ? 26.624 17.731 -20.205 1.00 77.31 181 THR A CA 1
ATOM 1366 C C . THR A 1 181 ? 25.698 16.520 -20.096 1.00 77.31 181 THR A C 1
ATOM 1368 O O . THR A 1 181 ? 25.829 15.558 -20.853 1.00 77.31 181 THR A O 1
ATOM 1371 N N . PHE A 1 182 ? 24.741 16.573 -19.173 1.00 81.69 182 PHE A N 1
ATOM 1372 C CA . PHE A 1 182 ? 23.780 15.516 -18.930 1.00 81.69 182 PHE A CA 1
ATOM 1373 C C . PHE A 1 182 ? 22.823 15.328 -20.116 1.00 81.69 182 PHE A C 1
ATOM 1375 O O . PHE A 1 182 ? 22.067 16.227 -20.489 1.00 81.69 182 PHE A O 1
ATOM 1382 N N . ASP A 1 183 ? 22.826 14.122 -20.681 1.00 82.12 183 ASP A N 1
ATOM 1383 C CA . ASP A 1 183 ? 21.996 13.765 -21.826 1.00 82.12 183 ASP A CA 1
ATOM 1384 C C . ASP A 1 183 ? 20.833 12.848 -21.404 1.00 82.12 183 ASP A C 1
ATOM 1386 O O . ASP A 1 183 ? 21.056 11.682 -21.072 1.00 82.12 183 ASP A O 1
ATOM 1390 N N . PRO A 1 184 ? 19.571 13.311 -21.432 1.00 81.88 184 PRO A N 1
ATOM 1391 C CA . PRO A 1 184 ? 18.421 12.492 -21.057 1.00 81.88 184 PRO A CA 1
ATOM 1392 C C . PRO A 1 184 ? 18.105 11.366 -22.053 1.00 81.88 184 PRO A C 1
ATOM 1394 O O . PRO A 1 184 ? 17.308 10.492 -21.722 1.00 81.88 184 PRO A O 1
ATOM 1397 N N . THR A 1 185 ? 18.688 11.358 -23.258 1.00 85.44 185 THR A N 1
ATOM 1398 C CA . THR A 1 185 ? 18.419 10.313 -24.265 1.00 85.44 185 THR A CA 1
ATOM 1399 C C . THR A 1 185 ? 19.088 8.978 -23.930 1.00 85.44 185 THR A C 1
ATOM 1401 O O . THR A 1 185 ? 18.522 7.922 -24.204 1.00 85.44 185 THR A O 1
ATOM 1404 N N . LYS A 1 186 ? 20.201 8.988 -23.187 1.00 84.94 186 LYS A N 1
ATOM 1405 C CA . LYS A 1 186 ? 20.969 7.778 -22.831 1.00 84.94 186 LYS A CA 1
ATOM 1406 C C . LYS A 1 186 ? 20.468 7.033 -21.588 1.00 84.94 186 LYS A C 1
ATOM 1408 O O . LYS A 1 186 ? 21.085 6.058 -21.150 1.00 84.94 186 LYS A O 1
ATOM 1413 N N . LEU A 1 187 ? 19.346 7.462 -21.004 1.00 85.88 187 LEU A N 1
ATOM 1414 C CA . LEU A 1 187 ? 18.757 6.827 -19.820 1.00 85.88 187 LEU A CA 1
ATOM 1415 C C . LEU A 1 187 ? 18.419 5.351 -20.084 1.00 85.88 187 LEU A C 1
ATOM 1417 O O . LEU A 1 187 ? 18.806 4.482 -19.304 1.00 85.88 187 LEU A O 1
ATOM 1421 N N . ILE A 1 188 ? 17.699 5.069 -21.175 1.00 85.00 188 ILE A N 1
ATOM 1422 C CA . ILE A 1 188 ? 17.289 3.699 -21.521 1.00 85.00 188 ILE A CA 1
ATOM 1423 C C . ILE A 1 188 ? 18.512 2.825 -21.816 1.00 85.00 188 ILE A C 1
ATOM 1425 O O . ILE A 1 188 ? 18.572 1.696 -21.341 1.00 85.00 188 ILE A O 1
ATOM 1429 N N . GLU A 1 189 ? 19.516 3.351 -22.519 1.00 84.75 189 GLU A N 1
ATOM 1430 C CA . GLU A 1 189 ? 20.763 2.622 -22.787 1.00 84.75 189 GLU A CA 1
ATOM 1431 C C . GLU A 1 189 ? 21.505 2.264 -21.493 1.00 84.75 189 GLU A C 1
ATOM 1433 O O . GLU A 1 189 ? 21.989 1.146 -21.330 1.00 84.75 189 GLU A O 1
ATOM 1438 N N . THR A 1 190 ? 21.564 3.202 -20.542 1.00 85.06 190 THR A N 1
ATOM 1439 C CA . THR A 1 190 ? 22.188 2.990 -19.228 1.00 85.06 190 THR A CA 1
ATOM 1440 C C . THR A 1 190 ? 21.443 1.923 -18.427 1.00 85.06 190 THR A C 1
ATOM 1442 O O . THR A 1 190 ? 22.069 1.045 -17.835 1.00 85.06 190 THR A O 1
ATOM 1445 N N . GLN A 1 191 ? 20.110 1.962 -18.454 1.00 84.06 191 GLN A N 1
ATOM 1446 C CA . GLN A 1 191 ? 19.258 0.947 -17.842 1.00 84.06 191 GLN A CA 1
ATOM 1447 C C . GLN A 1 191 ? 19.477 -0.436 -18.481 1.00 84.06 191 GLN A C 1
ATOM 1449 O O . GLN A 1 191 ? 19.590 -1.430 -17.770 1.00 84.06 191 GLN A O 1
ATOM 1454 N N . GLU A 1 192 ? 19.544 -0.524 -19.810 1.00 84.62 192 GLU A N 1
ATOM 1455 C CA . GLU A 1 192 ? 19.752 -1.792 -20.519 1.00 84.62 192 GLU A CA 1
ATOM 1456 C C . GLU A 1 192 ? 21.152 -2.365 -20.283 1.00 84.62 192 GLU A C 1
ATOM 1458 O O . GLU A 1 192 ? 21.285 -3.573 -20.098 1.00 84.62 192 GLU A O 1
ATOM 1463 N N . ARG A 1 193 ? 22.189 -1.518 -20.228 1.00 85.31 193 ARG A N 1
ATOM 1464 C CA . ARG A 1 193 ? 23.552 -1.935 -19.862 1.00 85.31 193 ARG A CA 1
ATOM 1465 C C . ARG A 1 193 ? 23.588 -2.557 -18.466 1.00 85.31 193 ARG A C 1
ATOM 1467 O O . ARG A 1 193 ? 24.147 -3.633 -18.305 1.00 85.31 193 ARG A O 1
ATOM 1474 N N . MET A 1 194 ? 22.927 -1.930 -17.497 1.00 83.12 194 MET A N 1
ATOM 1475 C CA . MET A 1 194 ? 22.838 -2.446 -16.131 1.00 83.12 194 MET A CA 1
ATOM 1476 C C . MET A 1 194 ? 22.121 -3.795 -16.056 1.00 83.12 194 MET A C 1
ATOM 1478 O O . MET A 1 194 ? 22.583 -4.702 -15.377 1.00 83.12 194 MET A O 1
ATOM 1482 N N . ILE A 1 195 ? 20.996 -3.946 -16.760 1.00 83.94 195 ILE A N 1
ATOM 1483 C CA . ILE A 1 195 ? 20.284 -5.228 -16.789 1.00 83.94 195 ILE A CA 1
ATOM 1484 C C . ILE A 1 195 ? 21.184 -6.314 -17.396 1.00 83.94 195 ILE A C 1
ATOM 1486 O O . ILE A 1 195 ? 21.213 -7.423 -16.877 1.00 83.94 195 ILE A O 1
ATOM 1490 N N . LYS A 1 196 ? 21.966 -5.997 -18.438 1.00 83.19 196 LYS A N 1
ATOM 1491 C CA . LYS A 1 196 ? 22.910 -6.941 -19.064 1.00 83.19 196 LYS A CA 1
ATOM 1492 C C . LYS A 1 196 ? 24.016 -7.427 -18.127 1.00 83.19 196 LYS A C 1
ATOM 1494 O O . LYS A 1 196 ? 24.398 -8.587 -18.226 1.00 83.19 196 LYS A O 1
ATOM 1499 N N . GLU A 1 197 ? 24.516 -6.573 -17.236 1.00 81.25 197 GLU A N 1
ATOM 1500 C CA . GLU A 1 197 ? 25.536 -6.948 -16.242 1.00 81.25 197 GLU A CA 1
ATOM 1501 C C . GLU A 1 197 ? 25.050 -8.038 -15.274 1.00 81.25 197 GLU A C 1
ATOM 1503 O O . GLU A 1 197 ? 25.867 -8.766 -14.720 1.00 81.25 197 GLU A O 1
ATOM 1508 N N . MET A 1 198 ? 23.733 -8.185 -15.104 1.00 76.81 198 MET A N 1
ATOM 1509 C CA . MET A 1 198 ? 23.135 -9.160 -14.188 1.00 76.81 198 MET A CA 1
ATOM 1510 C C . MET A 1 198 ? 22.960 -10.554 -14.791 1.00 76.81 198 MET A C 1
ATOM 1512 O O . MET A 1 198 ? 22.696 -11.496 -14.049 1.00 76.81 198 MET A O 1
ATOM 1516 N N . PHE A 1 199 ? 23.091 -10.705 -16.111 1.00 79.44 199 PHE A N 1
ATOM 1517 C CA . PHE A 1 199 ? 23.023 -12.023 -16.737 1.00 79.44 199 PHE A CA 1
ATOM 1518 C C . PHE A 1 199 ? 24.336 -12.778 -16.495 1.00 79.44 199 PHE A C 1
ATOM 1520 O O . PHE A 1 199 ? 25.422 -12.236 -16.713 1.00 79.44 199 PHE A O 1
ATOM 1527 N N . GLN A 1 200 ? 24.243 -14.058 -16.126 1.00 62.09 200 GLN A N 1
ATOM 1528 C CA . GLN A 1 200 ? 25.364 -14.940 -15.758 1.00 62.09 200 GLN A CA 1
ATOM 1529 C C . GLN A 1 200 ? 26.446 -15.077 -16.856 1.00 62.09 200 GLN A C 1
ATOM 1531 O O . GLN A 1 200 ? 27.545 -15.556 -16.591 1.00 62.09 200 GLN A O 1
ATOM 1536 N N . GLY A 1 201 ? 26.159 -14.634 -18.085 1.00 53.72 201 GLY A N 1
ATOM 1537 C CA . GLY A 1 201 ? 27.049 -14.686 -19.247 1.00 53.72 201 GLY A CA 1
ATOM 1538 C C . GLY A 1 201 ? 27.914 -13.448 -19.520 1.00 53.72 201 GLY A C 1
ATOM 1539 O O . GLY A 1 201 ? 28.535 -13.432 -20.574 1.00 53.72 201 GLY A O 1
ATOM 1540 N N . GLY A 1 202 ? 27.933 -12.432 -18.642 1.00 40.31 202 GLY A N 1
ATOM 1541 C CA . GLY A 1 202 ? 28.893 -11.312 -18.613 1.00 40.31 202 GLY A CA 1
ATOM 1542 C C . GLY A 1 202 ? 29.303 -10.675 -19.955 1.00 40.31 202 GLY A C 1
ATOM 1543 O O . GLY A 1 202 ? 30.094 -11.241 -20.695 1.00 40.31 202 GLY A O 1
ATOM 1544 N N . ALA A 1 203 ? 28.870 -9.437 -20.223 1.00 40.38 203 ALA A N 1
ATOM 1545 C CA . ALA A 1 203 ? 29.411 -8.489 -21.224 1.00 40.38 203 ALA A CA 1
ATOM 1546 C C . ALA A 1 203 ? 29.548 -8.919 -22.713 1.00 40.38 203 ALA A C 1
ATOM 1548 O O . ALA A 1 203 ? 29.731 -8.043 -23.554 1.00 40.38 203 ALA A O 1
ATOM 1549 N N . ASN A 1 204 ? 29.408 -10.200 -23.075 1.00 38.41 204 ASN A N 1
ATOM 1550 C CA . ASN A 1 204 ? 29.732 -10.731 -24.407 1.00 38.41 204 ASN A CA 1
ATOM 1551 C C . ASN A 1 204 ? 28.532 -11.258 -25.209 1.00 38.41 204 ASN A C 1
ATOM 1553 O O . ASN A 1 204 ? 28.712 -11.912 -26.236 1.00 38.41 204 ASN A O 1
ATOM 1557 N N . GLN A 1 205 ? 27.300 -10.935 -24.810 1.00 44.09 205 GLN A N 1
ATOM 1558 C CA . GLN A 1 205 ? 26.170 -11.033 -25.733 1.00 44.09 205 GLN A CA 1
ATOM 1559 C C . GLN A 1 205 ? 26.016 -9.715 -26.492 1.00 44.09 205 GLN A C 1
ATOM 1561 O O . GLN A 1 205 ? 25.864 -8.642 -25.900 1.00 44.09 205 GLN A O 1
ATOM 1566 N N . ALA A 1 206 ? 26.087 -9.826 -27.820 1.00 37.72 206 ALA A N 1
ATOM 1567 C CA . ALA A 1 206 ? 25.911 -8.738 -28.771 1.00 37.72 206 ALA A CA 1
ATOM 1568 C C . ALA A 1 206 ? 24.678 -7.872 -28.429 1.00 37.72 206 ALA A C 1
ATOM 1570 O O . ALA A 1 206 ? 23.710 -8.363 -27.837 1.00 37.72 206 ALA A O 1
ATOM 1571 N N . PRO A 1 207 ? 24.692 -6.567 -28.759 1.00 36.28 207 PRO A N 1
ATOM 1572 C CA . PRO A 1 207 ? 23.561 -5.686 -28.496 1.00 36.28 207 PRO A CA 1
ATOM 1573 C C . PRO A 1 207 ? 22.240 -6.275 -29.017 1.00 36.28 207 PRO A C 1
ATOM 1575 O O . PRO A 1 207 ? 22.199 -6.893 -30.073 1.00 36.28 207 PRO A O 1
ATOM 1578 N N . LEU A 1 208 ? 21.144 -6.031 -28.284 1.00 46.41 208 LEU A N 1
ATOM 1579 C CA . LEU A 1 208 ? 19.752 -6.426 -28.586 1.00 46.41 208 LEU A CA 1
ATOM 1580 C C . LEU A 1 208 ? 19.176 -5.737 -29.844 1.00 46.41 208 LEU A C 1
ATOM 1582 O O . LEU A 1 208 ? 17.964 -5.629 -30.028 1.00 46.41 208 LEU A O 1
ATOM 1586 N N . THR A 1 209 ? 20.045 -5.246 -30.717 1.00 34.91 209 THR A N 1
ATOM 1587 C CA . THR A 1 209 ? 19.710 -4.731 -32.032 1.00 34.91 209 THR A CA 1
ATOM 1588 C C . THR A 1 209 ? 19.817 -5.875 -33.020 1.00 34.91 209 THR A C 1
ATOM 1590 O O . THR A 1 209 ? 20.848 -6.533 -33.099 1.00 34.91 209 THR A O 1
ATOM 1593 N N . ILE A 1 210 ? 18.744 -6.095 -33.773 1.00 33.72 210 ILE A N 1
ATOM 1594 C CA . ILE A 1 210 ? 18.691 -6.957 -34.955 1.00 33.72 210 ILE A CA 1
ATOM 1595 C C . ILE A 1 210 ? 20.010 -6.832 -35.735 1.00 33.72 210 ILE A C 1
ATOM 1597 O O . ILE A 1 210 ? 20.270 -5.786 -36.332 1.00 33.72 210 ILE A O 1
ATOM 1601 N N . ASN A 1 211 ? 20.828 -7.888 -35.726 1.00 31.64 211 ASN A N 1
ATOM 1602 C CA . ASN A 1 211 ? 21.902 -8.040 -36.697 1.00 31.64 211 ASN A CA 1
ATOM 1603 C C . ASN A 1 211 ? 21.226 -8.164 -38.062 1.00 31.64 211 ASN A C 1
ATOM 1605 O O . ASN A 1 211 ? 20.571 -9.162 -38.365 1.00 31.64 211 ASN A O 1
ATOM 1609 N N . VAL A 1 212 ? 21.334 -7.113 -38.870 1.00 36.00 212 VAL A N 1
ATOM 1610 C CA . VAL A 1 212 ? 21.130 -7.230 -40.309 1.00 36.00 212 VAL A CA 1
ATOM 1611 C C . VAL A 1 212 ? 22.390 -7.910 -40.823 1.00 36.00 212 VAL A C 1
ATOM 1613 O O . VAL A 1 212 ? 23.374 -7.243 -41.125 1.00 36.00 212 VAL A O 1
ATOM 1616 N N . GLU A 1 213 ? 22.389 -9.242 -40.808 1.00 35.00 213 GLU A N 1
ATOM 1617 C CA . GLU A 1 213 ? 23.450 -10.016 -41.445 1.00 35.00 213 GLU A CA 1
ATOM 1618 C C . GLU A 1 213 ? 23.491 -9.728 -42.948 1.00 35.00 213 GLU A C 1
ATOM 1620 O O . GLU A 1 213 ? 22.479 -9.437 -43.598 1.00 35.00 213 GLU A O 1
ATOM 1625 N N . GLU A 1 214 ? 24.727 -9.756 -43.430 1.00 37.50 214 GLU A N 1
ATOM 1626 C CA . GLU A 1 214 ? 25.235 -9.367 -44.735 1.00 37.50 214 GLU A CA 1
ATOM 1627 C C . GLU A 1 214 ? 24.372 -9.870 -45.899 1.00 37.50 214 GLU A C 1
ATOM 1629 O O . GLU A 1 214 ? 24.037 -11.049 -46.005 1.00 37.50 214 GLU A O 1
ATOM 1634 N N . ILE A 1 215 ? 24.050 -8.964 -46.823 1.00 33.31 215 ILE A N 1
ATOM 1635 C CA . ILE A 1 215 ? 23.547 -9.326 -48.147 1.00 33.31 215 ILE A CA 1
ATOM 1636 C C . ILE A 1 215 ? 24.541 -8.750 -49.144 1.00 33.31 215 ILE A C 1
ATOM 1638 O O . ILE A 1 215 ? 24.745 -7.535 -49.187 1.00 33.31 215 ILE A O 1
ATOM 1642 N N . SER A 1 216 ? 25.160 -9.646 -49.908 1.00 37.66 216 SER A N 1
ATOM 1643 C CA . SER A 1 216 ? 26.058 -9.338 -51.012 1.00 37.66 216 SER A CA 1
ATOM 1644 C C . SER A 1 216 ? 25.427 -8.348 -51.991 1.00 37.66 216 SER A C 1
ATOM 1646 O O . SER A 1 216 ? 24.229 -8.384 -52.289 1.00 37.66 216 SER A O 1
ATOM 1648 N N . GLU A 1 217 ? 26.261 -7.430 -52.468 1.00 42.91 217 GLU A N 1
ATOM 1649 C CA . GLU A 1 217 ? 25.904 -6.449 -53.480 1.00 42.91 217 GLU A CA 1
ATOM 1650 C C . GLU A 1 217 ? 25.603 -7.153 -54.799 1.00 42.91 217 GLU A C 1
ATOM 1652 O O . GLU A 1 217 ? 26.499 -7.740 -55.388 1.00 42.91 217 GLU A O 1
ATOM 1657 N N . GLU A 1 218 ? 24.346 -7.084 -55.236 1.00 48.69 218 GLU A N 1
ATOM 1658 C CA . GLU A 1 218 ? 23.930 -6.908 -56.634 1.00 48.69 218 GLU A CA 1
ATOM 1659 C C . GLU A 1 218 ? 22.392 -6.920 -56.687 1.00 48.69 218 GLU A C 1
ATOM 1661 O O . GLU A 1 218 ? 21.781 -7.978 -56.714 1.00 48.69 218 GLU A O 1
ATOM 1666 N N . ASP A 1 219 ? 21.755 -5.737 -56.587 1.00 47.16 219 ASP A N 1
ATOM 1667 C CA . ASP A 1 219 ? 20.450 -5.421 -57.211 1.00 47.16 219 ASP A CA 1
ATOM 1668 C C . ASP A 1 219 ? 19.853 -4.081 -56.724 1.00 47.16 219 ASP A C 1
ATOM 1670 O O . ASP A 1 219 ? 19.817 -3.757 -55.534 1.00 47.16 219 ASP A O 1
ATOM 1674 N N . ALA A 1 220 ? 19.235 -3.308 -57.625 1.00 51.44 220 ALA A N 1
ATOM 1675 C CA . ALA A 1 220 ? 18.567 -2.033 -57.308 1.00 51.44 220 ALA A CA 1
ATOM 1676 C C . ALA A 1 220 ? 17.384 -2.163 -56.312 1.00 51.44 220 ALA A C 1
ATOM 1678 O O . ALA A 1 220 ? 16.998 -1.188 -55.652 1.00 51.44 220 ALA A O 1
ATOM 1679 N N . LYS A 1 221 ? 16.818 -3.371 -56.154 1.00 50.69 221 LYS A N 1
ATOM 1680 C CA . LYS A 1 221 ? 15.846 -3.699 -55.093 1.00 50.69 221 LYS A CA 1
ATOM 1681 C C . LYS A 1 221 ? 16.504 -3.791 -53.711 1.00 50.69 221 LYS A C 1
ATOM 1683 O O . LYS A 1 221 ? 15.875 -3.372 -52.737 1.00 50.69 221 LYS A O 1
ATOM 1688 N N . ALA A 1 222 ? 17.750 -4.261 -53.620 1.00 48.59 222 ALA A N 1
ATOM 1689 C CA . ALA A 1 222 ? 18.510 -4.324 -52.375 1.00 48.59 222 ALA A CA 1
ATOM 1690 C C . ALA A 1 222 ? 18.837 -2.919 -51.851 1.00 48.59 222 ALA A C 1
ATOM 1692 O O . ALA A 1 222 ? 18.640 -2.665 -50.670 1.00 48.59 222 ALA A O 1
ATOM 1693 N N . LYS A 1 223 ? 19.167 -1.955 -52.727 1.00 47.59 223 LYS A N 1
ATOM 1694 C CA . LYS A 1 223 ? 19.403 -0.547 -52.342 1.00 47.59 223 LYS A CA 1
ATOM 1695 C C . LYS A 1 223 ? 18.161 0.138 -51.757 1.00 47.59 223 LYS A C 1
ATOM 1697 O O . LYS A 1 223 ? 18.251 0.792 -50.725 1.00 47.59 223 LYS A O 1
ATOM 1702 N N . ARG A 1 224 ? 16.975 -0.060 -52.352 1.00 51.50 224 ARG A N 1
ATOM 1703 C CA . ARG A 1 224 ? 15.701 0.456 -51.799 1.00 51.50 224 ARG A CA 1
ATOM 1704 C C . ARG A 1 224 ? 15.295 -0.249 -50.501 1.00 51.50 224 ARG A C 1
ATOM 1706 O O . ARG A 1 224 ? 14.684 0.377 -49.637 1.00 51.50 224 ARG A O 1
ATOM 1713 N N . LYS A 1 225 ? 15.602 -1.544 -50.365 1.00 47.91 225 LYS A N 1
ATOM 1714 C CA . LYS A 1 225 ? 15.384 -2.310 -49.129 1.00 47.91 225 LYS A CA 1
ATOM 1715 C C . LYS A 1 225 ? 16.334 -1.828 -48.028 1.00 47.91 225 LYS A C 1
ATOM 1717 O O . LYS A 1 225 ? 15.855 -1.540 -46.941 1.00 47.91 225 LYS A O 1
ATOM 1722 N N . ALA A 1 226 ? 17.613 -1.622 -48.337 1.00 51.47 226 ALA A N 1
ATOM 1723 C CA . ALA A 1 226 ? 18.616 -1.039 -47.450 1.00 51.47 226 ALA A CA 1
ATOM 1724 C C . ALA A 1 226 ? 18.238 0.388 -47.024 1.00 51.47 226 ALA A C 1
ATOM 1726 O O . ALA A 1 226 ? 18.227 0.673 -45.838 1.00 51.47 226 ALA A O 1
ATOM 1727 N N . GLU A 1 227 ? 17.802 1.254 -47.944 1.00 52.81 227 GLU A N 1
ATOM 1728 C CA . GLU A 1 227 ? 17.366 2.622 -47.616 1.00 52.81 227 GLU A CA 1
ATOM 1729 C C . GLU A 1 227 ? 16.080 2.657 -46.761 1.00 52.81 227 GLU A C 1
ATOM 1731 O O . GLU A 1 227 ? 15.883 3.537 -45.923 1.00 52.81 227 GLU A O 1
ATOM 1736 N N . ARG A 1 228 ? 15.177 1.683 -46.940 1.00 54.84 228 ARG A N 1
ATOM 1737 C CA . ARG A 1 228 ? 14.012 1.505 -46.055 1.00 54.84 228 ARG A CA 1
ATOM 1738 C C . ARG A 1 228 ? 14.417 0.977 -44.682 1.00 54.84 228 ARG A C 1
ATOM 1740 O O . ARG A 1 228 ? 13.838 1.418 -43.695 1.00 54.84 228 ARG A O 1
ATOM 1747 N N . ILE A 1 229 ? 15.391 0.069 -44.620 1.00 61.06 229 ILE A N 1
ATOM 1748 C CA . ILE A 1 229 ? 15.953 -0.453 -43.370 1.00 61.06 229 ILE A CA 1
ATOM 1749 C C . ILE A 1 229 ? 16.658 0.674 -42.604 1.00 61.06 229 ILE A C 1
ATOM 1751 O O . ILE A 1 229 ? 16.406 0.821 -41.414 1.00 61.06 229 ILE A O 1
ATOM 1755 N N . THR A 1 230 ? 17.435 1.536 -43.268 1.00 70.69 230 THR A N 1
ATOM 1756 C CA . THR A 1 230 ? 18.100 2.681 -42.621 1.00 70.69 230 THR A CA 1
ATOM 1757 C C . THR A 1 230 ? 17.104 3.736 -42.145 1.00 70.69 230 THR A C 1
ATOM 1759 O O . THR A 1 230 ? 17.201 4.185 -41.007 1.00 70.69 230 THR A O 1
ATOM 1762 N N . LYS A 1 231 ? 16.076 4.074 -42.938 1.00 73.94 231 LYS A N 1
ATOM 1763 C CA . LYS A 1 231 ? 14.988 4.971 -42.497 1.00 73.94 231 LYS A CA 1
ATOM 1764 C C . LYS A 1 231 ? 14.180 4.391 -41.332 1.00 73.94 231 LYS A C 1
ATOM 1766 O O . LYS A 1 231 ? 13.786 5.129 -40.432 1.00 73.94 231 LYS A O 1
ATOM 1771 N N . ALA A 1 232 ? 13.920 3.083 -41.333 1.00 69.06 232 ALA A N 1
ATOM 1772 C CA . ALA A 1 232 ? 13.235 2.408 -40.233 1.00 69.06 232 ALA A CA 1
ATOM 1773 C C . ALA A 1 232 ? 14.097 2.364 -38.963 1.00 69.06 232 ALA A C 1
ATOM 1775 O O . ALA A 1 232 ? 13.577 2.623 -37.880 1.00 69.06 232 ALA A O 1
ATOM 1776 N N . ALA A 1 233 ? 15.399 2.101 -39.098 1.00 73.44 233 ALA A N 1
ATOM 1777 C CA . ALA A 1 233 ? 16.360 2.131 -38.000 1.00 73.44 233 ALA A CA 1
ATOM 1778 C C . ALA A 1 233 ? 16.479 3.537 -37.397 1.00 73.44 233 ALA A C 1
ATOM 1780 O O . ALA A 1 233 ? 16.397 3.687 -36.182 1.00 73.44 233 ALA A O 1
ATOM 1781 N N . GLN A 1 234 ? 16.557 4.574 -38.236 1.00 78.19 234 GLN A N 1
ATOM 1782 C CA . GLN A 1 234 ? 16.597 5.963 -37.780 1.00 78.19 234 GLN A CA 1
ATOM 1783 C C . GLN A 1 234 ? 15.310 6.357 -37.047 1.00 78.19 234 GLN A C 1
ATOM 1785 O O . GLN A 1 234 ? 15.365 6.869 -35.936 1.00 78.19 234 GLN A O 1
ATOM 1790 N N . LYS A 1 235 ? 14.139 5.992 -37.585 1.00 82.31 235 LYS A N 1
ATOM 1791 C CA . LYS A 1 235 ? 12.853 6.219 -36.907 1.00 82.31 235 LYS A CA 1
ATOM 1792 C C . LYS A 1 235 ? 12.740 5.465 -35.574 1.00 82.31 235 LYS A C 1
ATOM 1794 O O . LYS A 1 235 ? 12.070 5.939 -34.657 1.00 82.31 235 LYS A O 1
ATOM 1799 N N . ALA A 1 236 ? 13.335 4.277 -35.471 1.00 78.38 236 ALA A N 1
ATOM 1800 C CA . ALA A 1 236 ? 13.374 3.514 -34.228 1.00 78.38 236 ALA A CA 1
ATOM 1801 C C . ALA A 1 236 ? 14.290 4.175 -33.186 1.00 78.38 236 ALA A C 1
ATOM 1803 O O . ALA A 1 236 ? 13.890 4.264 -32.026 1.00 78.38 236 ALA A O 1
ATOM 1804 N N . ALA A 1 237 ? 15.449 4.693 -33.606 1.00 78.56 237 ALA A N 1
ATOM 1805 C CA . ALA A 1 237 ? 16.356 5.466 -32.759 1.00 78.56 237 ALA A CA 1
ATOM 1806 C C . ALA A 1 237 ? 15.693 6.760 -32.253 1.00 78.56 237 ALA A C 1
ATOM 1808 O O . ALA A 1 237 ? 15.600 6.961 -31.046 1.00 78.56 237 ALA A O 1
ATOM 1809 N N . ASP A 1 238 ? 15.085 7.553 -33.143 1.00 82.69 238 ASP A N 1
ATOM 1810 C CA . ASP A 1 238 ? 14.367 8.784 -32.769 1.00 82.69 238 ASP A CA 1
ATOM 1811 C C . ASP A 1 238 ? 13.238 8.509 -31.756 1.00 82.69 238 ASP A C 1
ATOM 1813 O O . ASP A 1 238 ? 12.961 9.296 -30.842 1.00 82.69 238 ASP A O 1
ATOM 1817 N N . LYS A 1 239 ? 12.554 7.367 -31.911 1.00 85.56 239 LYS A N 1
ATOM 1818 C CA . LYS A 1 239 ? 11.516 6.929 -30.975 1.00 85.56 239 LYS A CA 1
ATOM 1819 C C . LYS A 1 239 ? 12.108 6.546 -29.617 1.00 85.56 239 LYS A C 1
ATOM 1821 O O . LYS A 1 239 ? 11.544 6.946 -28.600 1.00 85.56 239 LYS A O 1
ATOM 1826 N N . ALA A 1 240 ? 13.212 5.800 -29.596 1.00 81.06 240 ALA A N 1
ATOM 1827 C CA . ALA A 1 240 ? 13.906 5.435 -28.364 1.00 81.06 240 ALA A CA 1
ATOM 1828 C C . ALA A 1 240 ? 14.374 6.685 -27.599 1.00 81.06 240 ALA A C 1
ATOM 1830 O O . ALA A 1 240 ? 14.104 6.795 -26.402 1.00 81.06 240 ALA A O 1
ATOM 1831 N N . ASP A 1 241 ? 14.936 7.675 -28.296 1.00 84.44 241 ASP A N 1
ATOM 1832 C CA . ASP A 1 241 ? 15.336 8.964 -27.720 1.00 84.44 241 ASP A CA 1
ATOM 1833 C C . ASP A 1 241 ? 14.145 9.721 -27.122 1.00 84.44 241 ASP A C 1
ATOM 1835 O O . ASP A 1 241 ? 14.219 10.256 -26.010 1.00 84.44 241 ASP A O 1
ATOM 1839 N N . SER A 1 242 ? 13.014 9.749 -27.838 1.00 86.38 242 SER A N 1
ATOM 1840 C CA . SER A 1 242 ? 11.774 10.367 -27.354 1.00 86.38 242 SER A CA 1
ATOM 1841 C C . SER A 1 242 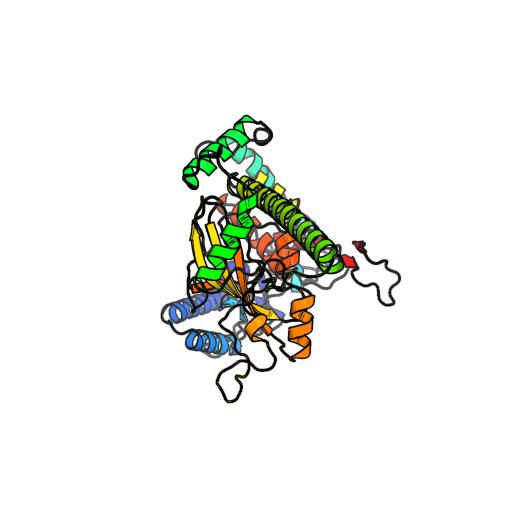? 11.250 9.690 -26.085 1.00 86.38 242 SER A C 1
ATOM 1843 O O . SER A 1 242 ? 10.871 10.369 -25.125 1.00 86.38 242 SER A O 1
ATOM 1845 N N . ASP A 1 243 ? 11.237 8.359 -26.058 1.00 85.88 243 ASP A N 1
ATOM 1846 C CA . ASP A 1 243 ? 10.761 7.581 -24.915 1.00 85.88 243 ASP A CA 1
ATOM 1847 C C . ASP A 1 243 ? 11.702 7.726 -23.708 1.00 85.88 243 ASP A C 1
ATOM 1849 O O . ASP A 1 243 ? 11.234 7.857 -22.573 1.00 85.88 243 ASP A O 1
ATOM 1853 N N . SER A 1 244 ? 13.010 7.816 -23.956 1.00 85.62 244 SER A N 1
ATOM 1854 C CA . SER A 1 244 ? 14.039 8.069 -22.947 1.00 85.62 244 SER A CA 1
ATOM 1855 C C . SER A 1 244 ? 13.853 9.436 -22.279 1.00 85.62 244 SER A C 1
ATOM 1857 O O . SER A 1 244 ? 13.749 9.522 -21.052 1.00 85.62 244 SER A O 1
ATOM 1859 N N . ARG A 1 245 ? 13.628 10.495 -23.072 1.00 86.06 245 ARG A N 1
ATOM 1860 C CA . ARG A 1 245 ? 13.299 11.840 -22.560 1.00 86.06 245 ARG A CA 1
ATOM 1861 C C . ARG A 1 245 ? 12.023 11.850 -21.723 1.00 86.06 245 ARG A C 1
ATOM 1863 O O . ARG A 1 245 ? 12.012 12.406 -20.628 1.00 86.06 245 ARG A O 1
ATOM 1870 N N . LYS A 1 246 ? 10.954 11.197 -22.191 1.00 88.25 246 LYS A N 1
ATOM 1871 C CA . LYS A 1 246 ? 9.691 11.096 -21.433 1.00 88.25 246 LYS A CA 1
ATOM 1872 C C . LYS A 1 246 ? 9.866 10.335 -20.125 1.00 88.25 246 LYS A C 1
ATOM 1874 O O . LYS A 1 246 ? 9.222 10.668 -19.129 1.00 88.25 246 LYS A O 1
ATOM 1879 N N . LYS A 1 247 ? 10.682 9.279 -20.121 1.00 86.25 247 LYS A N 1
ATOM 1880 C CA . LYS A 1 247 ? 10.982 8.514 -18.909 1.00 86.25 247 LYS A CA 1
ATOM 1881 C C . LYS A 1 247 ? 11.767 9.368 -17.916 1.00 86.25 247 LYS A C 1
ATOM 1883 O O . LYS A 1 247 ? 11.369 9.434 -16.755 1.00 86.25 247 LYS A O 1
ATOM 1888 N N . TRP A 1 248 ? 12.787 10.082 -18.384 1.00 88.38 248 TRP A N 1
ATOM 1889 C CA . TRP A 1 248 ? 13.533 11.034 -17.568 1.00 88.38 248 TRP A CA 1
ATOM 1890 C C . TRP A 1 248 ? 12.632 12.128 -16.985 1.00 88.38 248 TRP A C 1
ATOM 1892 O O . TRP A 1 248 ? 12.667 12.375 -15.785 1.00 88.38 248 TRP A O 1
ATOM 1902 N N . ASP A 1 249 ? 11.757 12.734 -17.789 1.00 86.94 249 ASP A N 1
ATOM 1903 C CA . ASP A 1 249 ? 10.847 13.777 -17.309 1.00 86.94 249 ASP A CA 1
ATOM 1904 C C . ASP A 1 249 ? 9.877 13.278 -16.233 1.00 86.94 249 ASP A C 1
ATOM 1906 O O . ASP A 1 249 ? 9.578 14.013 -15.288 1.00 86.94 249 ASP A O 1
ATOM 1910 N N . ARG A 1 250 ? 9.392 12.034 -16.351 1.00 86.56 250 ARG A N 1
ATOM 1911 C CA . ARG A 1 250 ? 8.574 11.396 -15.309 1.00 86.56 250 ARG A CA 1
ATOM 1912 C C . ARG A 1 250 ? 9.386 11.166 -14.037 1.00 86.56 250 ARG A C 1
ATOM 1914 O O . ARG A 1 250 ? 8.949 11.600 -12.975 1.00 86.56 250 ARG A O 1
ATOM 1921 N N . ALA A 1 251 ? 10.564 10.553 -14.151 1.00 85.94 251 ALA A N 1
ATOM 1922 C CA . ALA A 1 251 ? 11.432 10.273 -13.009 1.00 85.94 251 ALA A CA 1
ATOM 1923 C C . ALA A 1 251 ? 11.843 11.560 -12.284 1.00 85.94 251 ALA A C 1
ATOM 1925 O O . ALA A 1 251 ? 11.649 11.670 -11.080 1.00 85.94 251 ALA A O 1
ATOM 1926 N N . ARG A 1 252 ? 12.281 12.585 -13.023 1.00 86.00 252 ARG A N 1
ATOM 1927 C CA . ARG A 1 252 ? 12.642 13.901 -12.484 1.00 86.00 252 ARG A CA 1
ATOM 1928 C C . ARG A 1 252 ? 11.502 14.544 -11.695 1.00 86.00 252 ARG A C 1
ATOM 1930 O O . ARG A 1 252 ? 11.752 15.132 -10.649 1.00 86.00 252 ARG A O 1
ATOM 1937 N N . LYS A 1 253 ? 10.255 14.441 -12.171 1.00 84.44 253 LYS A N 1
ATOM 1938 C CA . LYS A 1 253 ? 9.089 14.932 -11.416 1.00 84.44 253 LYS A CA 1
ATOM 1939 C C . LYS A 1 253 ? 8.916 14.158 -10.115 1.00 84.44 253 LYS A C 1
ATOM 1941 O O . LYS A 1 253 ? 8.790 14.783 -9.070 1.00 84.44 253 LYS A O 1
ATOM 1946 N N . THR A 1 254 ? 8.951 12.827 -10.164 1.00 82.50 254 THR A N 1
ATOM 1947 C CA . THR A 1 254 ? 8.865 11.989 -8.959 1.00 82.50 254 THR A CA 1
ATOM 1948 C C . THR A 1 254 ? 9.979 12.322 -7.968 1.00 82.50 254 THR A C 1
ATOM 1950 O O . THR A 1 254 ? 9.716 12.477 -6.784 1.00 82.50 254 THR A O 1
ATOM 1953 N N . PHE A 1 255 ? 11.202 12.527 -8.452 1.00 85.69 255 PHE A N 1
ATOM 1954 C CA . PHE A 1 255 ? 12.353 12.898 -7.634 1.00 85.69 255 PHE A CA 1
ATOM 1955 C C . PHE A 1 255 ? 12.200 14.259 -6.989 1.00 85.69 255 PHE A C 1
ATOM 1957 O O . PHE A 1 255 ? 12.560 14.426 -5.834 1.00 85.69 255 PHE A O 1
ATOM 1964 N N . PHE A 1 256 ? 11.650 15.223 -7.721 1.00 81.94 256 PHE A N 1
ATOM 1965 C CA . PHE A 1 256 ? 11.350 16.532 -7.171 1.00 81.94 256 PHE A CA 1
ATOM 1966 C C . PHE A 1 256 ? 10.345 16.434 -6.014 1.00 81.94 256 PHE A C 1
ATOM 1968 O O . PHE A 1 256 ? 10.533 17.084 -4.988 1.00 81.94 256 PHE A O 1
ATOM 1975 N N . TYR A 1 257 ? 9.311 15.595 -6.144 1.00 80.69 257 TYR A N 1
ATOM 1976 C CA . TYR A 1 257 ? 8.358 15.356 -5.057 1.00 80.69 257 TYR A CA 1
ATOM 1977 C C . TYR A 1 257 ? 8.983 14.601 -3.884 1.00 80.69 257 TYR A C 1
ATOM 1979 O O . TYR A 1 257 ? 8.773 15.015 -2.752 1.00 80.69 257 TYR A O 1
ATOM 1987 N N . ALA A 1 258 ? 9.783 13.565 -4.132 1.00 80.31 258 ALA A N 1
ATOM 1988 C CA . ALA A 1 258 ? 10.510 12.844 -3.086 1.00 80.31 258 ALA A CA 1
ATOM 1989 C C . ALA A 1 258 ? 11.528 13.740 -2.353 1.00 80.31 258 ALA A C 1
ATOM 1991 O O . ALA A 1 258 ? 11.725 13.610 -1.153 1.00 80.31 258 ALA A O 1
ATOM 1992 N N . TRP A 1 259 ? 12.154 14.677 -3.072 1.00 78.19 259 TRP A N 1
ATOM 1993 C CA . TRP A 1 259 ? 13.083 15.661 -2.512 1.00 78.19 259 TRP A CA 1
ATOM 1994 C C . TRP A 1 259 ? 12.368 16.757 -1.717 1.00 78.19 259 TRP A C 1
ATOM 1996 O O . TRP A 1 259 ? 12.922 17.287 -0.756 1.00 78.19 259 TRP A O 1
ATOM 2006 N N . SER A 1 260 ? 11.136 17.113 -2.095 1.00 71.69 260 SER A N 1
ATOM 2007 C CA . SER A 1 260 ? 10.335 18.023 -1.280 1.00 71.69 260 SER A CA 1
ATOM 2008 C C . SER A 1 260 ? 10.028 17.353 0.060 1.00 71.69 260 SER A C 1
ATOM 2010 O O . SER A 1 260 ? 9.452 16.273 0.070 1.00 71.69 260 SER A O 1
ATOM 2012 N N . GLY A 1 261 ? 10.425 17.970 1.176 1.00 70.12 261 GLY A N 1
ATOM 2013 C CA . GLY A 1 261 ? 10.199 17.396 2.506 1.00 70.12 261 GLY A CA 1
ATOM 2014 C C . GLY A 1 261 ? 8.724 17.081 2.775 1.00 70.12 261 GLY A C 1
ATOM 2015 O O . GLY A 1 261 ? 7.828 17.745 2.238 1.00 70.12 261 GLY A O 1
ATOM 2016 N N . GLU A 1 262 ? 8.480 16.070 3.610 1.00 75.62 262 GLU A N 1
ATOM 2017 C CA . GLU A 1 262 ? 7.134 15.663 4.012 1.00 75.62 262 GLU A CA 1
ATOM 2018 C C . GLU A 1 262 ? 6.399 16.806 4.736 1.00 75.62 262 GLU A C 1
ATOM 2020 O O . GLU A 1 262 ? 6.982 17.590 5.492 1.00 75.62 262 GLU A O 1
ATOM 2025 N N . SER A 1 263 ? 5.098 16.932 4.470 1.00 74.38 263 SER A N 1
ATOM 2026 C CA . SER A 1 263 ? 4.226 17.854 5.192 1.00 74.38 263 SER A CA 1
ATOM 2027 C C . SER A 1 263 ? 3.971 17.338 6.614 1.00 74.38 263 SER A C 1
ATOM 2029 O O . SER A 1 263 ? 3.781 16.150 6.838 1.00 74.38 263 SER A O 1
ATOM 2031 N N . GLY A 1 264 ? 3.954 18.238 7.597 1.00 77.75 264 GLY A N 1
ATOM 2032 C CA . GLY A 1 264 ? 3.642 17.904 8.989 1.00 77.75 264 GLY A CA 1
ATOM 2033 C C . GLY A 1 264 ? 2.331 18.529 9.465 1.00 77.75 264 GLY A C 1
ATOM 2034 O O . GLY A 1 264 ? 1.821 19.480 8.864 1.00 77.75 264 GLY A O 1
ATOM 2035 N N . GLY A 1 265 ? 1.812 18.021 10.584 1.00 78.31 265 GLY A N 1
ATOM 2036 C CA . GLY A 1 265 ? 0.638 18.574 11.265 1.00 78.31 265 GLY A CA 1
ATOM 2037 C C . GLY A 1 265 ? -0.626 18.543 10.402 1.00 78.31 265 GLY A C 1
ATOM 2038 O O . GLY A 1 265 ? -0.852 17.606 9.640 1.00 78.31 265 GLY A O 1
ATOM 2039 N N . ILE A 1 266 ? -1.449 19.590 10.501 1.00 82.00 266 ILE A N 1
ATOM 2040 C CA . ILE A 1 266 ? -2.749 19.651 9.812 1.00 82.00 266 ILE A CA 1
ATOM 2041 C C . ILE A 1 266 ? -2.636 19.595 8.282 1.00 82.00 266 ILE A C 1
ATOM 2043 O O . ILE A 1 266 ? -3.495 19.015 7.630 1.00 82.00 266 ILE A O 1
ATOM 2047 N N . VAL A 1 267 ? -1.555 20.136 7.709 1.00 81.44 267 VAL A N 1
ATOM 2048 C CA . VAL A 1 267 ? -1.346 20.139 6.251 1.00 81.44 267 VAL A CA 1
ATOM 2049 C C . VAL A 1 267 ? -1.229 18.708 5.729 1.00 81.44 267 VAL A C 1
ATOM 2051 O O . VAL A 1 267 ? -1.716 18.404 4.646 1.00 81.44 267 VAL A O 1
ATOM 2054 N N . ARG A 1 268 ? -0.618 17.812 6.512 1.00 84.81 268 ARG A N 1
ATOM 2055 C CA . ARG A 1 268 ? -0.523 16.394 6.162 1.00 84.81 268 ARG A CA 1
ATOM 2056 C C . ARG A 1 268 ? -1.885 15.713 6.226 1.00 84.81 268 ARG A C 1
ATOM 2058 O O . ARG A 1 268 ? -2.238 14.987 5.305 1.00 84.81 268 ARG A O 1
ATOM 2065 N N . VAL A 1 269 ? -2.656 15.983 7.280 1.00 86.56 269 VAL A N 1
ATOM 2066 C CA . VAL A 1 269 ? -4.017 15.447 7.458 1.00 86.56 269 VAL A CA 1
ATOM 2067 C C . VAL A 1 269 ? -4.929 15.867 6.299 1.00 86.56 269 VAL A C 1
ATOM 2069 O O . VAL A 1 269 ? -5.641 15.035 5.743 1.00 86.56 269 VAL A O 1
ATOM 2072 N N . GLU A 1 270 ? -4.859 17.133 5.884 1.00 85.19 270 GLU A N 1
ATOM 2073 C CA . GLU A 1 270 ? -5.590 17.664 4.728 1.00 85.19 270 GLU A CA 1
ATOM 2074 C C . GLU A 1 270 ? -5.169 16.969 3.425 1.00 85.19 270 GLU A C 1
ATOM 2076 O O . GLU A 1 270 ? -6.020 16.461 2.699 1.00 85.19 270 GLU A O 1
ATOM 2081 N N . GLU A 1 271 ? -3.861 16.844 3.162 1.00 87.00 271 GLU A N 1
ATOM 2082 C CA . GLU A 1 271 ? -3.357 16.145 1.970 1.00 87.00 271 GLU A CA 1
ATOM 2083 C C . GLU A 1 271 ? -3.819 14.681 1.895 1.00 87.00 271 GLU A C 1
ATOM 2085 O O . GLU A 1 271 ? -4.059 14.165 0.796 1.00 87.00 271 GLU A O 1
ATOM 2090 N N . ILE A 1 272 ? -3.950 14.021 3.050 1.00 89.25 272 ILE A N 1
ATOM 2091 C CA . ILE A 1 272 ? -4.457 12.654 3.154 1.00 89.25 272 ILE A CA 1
ATOM 2092 C C . ILE A 1 272 ? -5.964 12.615 2.846 1.00 89.25 272 ILE A C 1
ATOM 2094 O O . ILE A 1 272 ? -6.370 11.872 1.953 1.00 89.25 272 ILE A O 1
ATOM 2098 N N . PHE A 1 273 ? -6.798 13.426 3.508 1.00 89.25 273 PHE A N 1
ATOM 2099 C CA . PHE A 1 273 ? -8.253 13.410 3.278 1.00 89.25 273 PHE A CA 1
ATOM 2100 C C . PHE A 1 273 ? -8.665 13.894 1.881 1.00 89.25 273 PHE A C 1
ATOM 2102 O O . PHE A 1 273 ? -9.680 13.442 1.353 1.00 89.25 273 PHE A O 1
ATOM 2109 N N . GLU A 1 274 ? -7.867 14.747 1.236 1.00 88.94 274 GLU A N 1
ATOM 2110 C CA . GLU A 1 274 ? -8.065 15.118 -0.171 1.00 88.94 274 GLU A CA 1
ATOM 2111 C C . GLU A 1 274 ? -7.649 14.012 -1.159 1.00 88.94 274 GLU A C 1
ATOM 2113 O O . GLU A 1 274 ? -7.866 14.150 -2.366 1.00 88.94 274 GLU A O 1
ATOM 2118 N N . ALA A 1 275 ? -7.035 12.923 -0.677 1.00 88.56 275 ALA A N 1
ATOM 2119 C CA . ALA A 1 275 ? -6.441 11.865 -1.492 1.00 88.56 275 ALA A CA 1
ATOM 2120 C C . ALA A 1 275 ? -5.564 12.445 -2.616 1.00 88.56 275 ALA A C 1
ATOM 2122 O O . ALA A 1 275 ? -5.687 12.086 -3.797 1.00 88.56 275 ALA A O 1
ATOM 2123 N N . ARG A 1 276 ? -4.702 13.405 -2.253 1.00 87.12 276 ARG A N 1
ATOM 2124 C CA . ARG A 1 276 ? -3.920 14.186 -3.209 1.00 87.12 276 ARG A CA 1
ATOM 2125 C C . ARG A 1 276 ? -2.970 13.285 -4.001 1.00 87.12 276 ARG A C 1
ATOM 2127 O O . ARG A 1 276 ? -2.170 12.546 -3.433 1.00 87.12 276 ARG A O 1
ATOM 2134 N N . ARG A 1 277 ? -3.007 13.403 -5.332 1.00 85.62 277 ARG A N 1
ATOM 2135 C CA . ARG A 1 277 ? -2.009 12.775 -6.214 1.00 85.62 277 ARG A CA 1
ATOM 2136 C C . ARG A 1 277 ? -0.647 13.418 -6.001 1.00 85.62 277 ARG A C 1
ATOM 2138 O O . ARG A 1 277 ? -0.560 14.644 -5.936 1.00 85.62 277 ARG A O 1
ATOM 2145 N N . GLN A 1 278 ? 0.401 12.601 -5.991 1.00 83.19 278 GLN A N 1
ATOM 2146 C CA . GLN A 1 278 ? 1.783 13.052 -5.809 1.00 83.19 278 GLN A CA 1
ATOM 2147 C C . GLN A 1 278 ? 1.962 13.934 -4.555 1.00 83.19 278 GLN A C 1
ATOM 2149 O O . GLN A 1 278 ? 2.260 15.127 -4.684 1.00 83.19 278 GLN A O 1
ATOM 2154 N N . PRO A 1 279 ? 1.761 13.371 -3.345 1.00 87.12 279 PRO A N 1
ATOM 2155 C CA . PRO A 1 279 ? 2.020 14.093 -2.101 1.00 87.12 279 PRO A CA 1
ATOM 2156 C C . PRO A 1 279 ? 3.492 14.523 -1.999 1.00 87.12 279 PRO A C 1
ATOM 2158 O O . PRO A 1 279 ? 4.366 14.021 -2.712 1.00 87.12 279 PRO A O 1
ATOM 2161 N N . ARG A 1 280 ? 3.785 15.475 -1.110 1.00 81.38 280 ARG A N 1
ATOM 2162 C CA . ARG A 1 280 ? 5.178 15.871 -0.851 1.00 81.38 280 ARG A CA 1
ATOM 2163 C C . ARG A 1 280 ? 5.920 14.767 -0.126 1.00 81.38 280 ARG A C 1
ATOM 2165 O O . ARG A 1 280 ? 5.335 14.078 0.696 1.00 81.38 280 ARG A O 1
ATOM 2172 N N . GLY A 1 281 ? 7.191 14.604 -0.452 1.00 82.62 281 GLY A N 1
ATOM 2173 C CA . GLY A 1 281 ? 8.006 13.495 0.019 1.00 82.62 281 GLY A CA 1
ATOM 2174 C C . GLY A 1 281 ? 7.612 12.163 -0.605 1.00 82.62 281 GLY A C 1
ATOM 2175 O O . GLY A 1 281 ? 7.978 11.138 -0.053 1.00 82.62 281 GLY A O 1
ATOM 2176 N N . LYS A 1 282 ? 6.845 12.145 -1.712 1.00 89.12 282 LYS A N 1
ATOM 2177 C CA . LYS A 1 282 ? 6.282 10.907 -2.271 1.00 89.12 282 LYS A CA 1
ATOM 2178 C C . LYS A 1 282 ? 7.321 9.784 -2.351 1.00 89.12 282 LYS A C 1
ATOM 2180 O O . LYS A 1 282 ? 8.306 9.903 -3.083 1.00 89.12 282 LYS A O 1
ATOM 2185 N N . ALA A 1 283 ? 7.013 8.669 -1.699 1.00 91.38 283 ALA A N 1
ATOM 2186 C CA . ALA A 1 283 ? 7.762 7.438 -1.824 1.00 91.38 283 ALA A CA 1
ATOM 2187 C C . ALA A 1 283 ? 7.561 6.804 -3.204 1.00 91.38 283 ALA A C 1
ATOM 2189 O O . ALA A 1 283 ? 6.454 6.765 -3.752 1.00 91.38 283 ALA A O 1
ATOM 2190 N N . VAL A 1 284 ? 8.647 6.278 -3.765 1.00 91.75 284 VAL A N 1
ATOM 2191 C CA . VAL A 1 284 ? 8.600 5.432 -4.957 1.00 91.75 284 VAL A CA 1
ATOM 2192 C C . VAL A 1 284 ? 8.231 4.024 -4.514 1.00 91.75 284 VAL A C 1
ATOM 2194 O O . VAL A 1 284 ? 8.939 3.458 -3.690 1.00 91.75 284 VAL A O 1
ATOM 2197 N N . ILE A 1 285 ? 7.153 3.456 -5.055 1.00 92.50 285 ILE A N 1
ATOM 2198 C CA . ILE A 1 285 ? 6.687 2.108 -4.699 1.00 92.50 285 ILE A CA 1
ATOM 2199 C C . ILE A 1 285 ? 6.975 1.081 -5.800 1.00 92.50 285 ILE A C 1
ATOM 2201 O O . ILE A 1 285 ? 7.092 1.433 -6.979 1.00 92.50 285 ILE A O 1
ATOM 2205 N N . SER A 1 286 ? 7.084 -0.194 -5.425 1.00 92.44 286 SER A N 1
ATOM 2206 C CA . SER A 1 286 ? 7.300 -1.289 -6.371 1.00 92.44 286 SER A CA 1
ATOM 2207 C C . SER A 1 286 ? 5.999 -1.711 -7.070 1.00 92.44 286 SER A C 1
ATOM 2209 O O . SER A 1 286 ? 5.017 -2.015 -6.397 1.00 92.44 286 SER A O 1
ATOM 2211 N N . PRO A 1 287 ? 5.958 -1.820 -8.410 1.00 90.75 287 PRO A N 1
ATOM 2212 C CA . PRO A 1 287 ? 4.800 -2.341 -9.134 1.00 90.75 287 PRO A CA 1
ATOM 2213 C C . PRO A 1 287 ? 4.763 -3.875 -9.228 1.00 90.75 287 PRO A C 1
ATOM 2215 O O . PRO A 1 287 ? 3.784 -4.420 -9.743 1.00 90.75 287 PRO A O 1
ATOM 2218 N N . VAL A 1 288 ? 5.813 -4.567 -8.775 1.00 91.25 288 VAL A N 1
ATOM 2219 C CA . VAL A 1 288 ? 5.958 -6.028 -8.855 1.00 91.25 288 VAL A CA 1
ATOM 2220 C C . VAL A 1 288 ? 6.410 -6.606 -7.514 1.00 91.25 288 VAL A C 1
ATOM 2222 O O . VAL A 1 288 ? 7.198 -5.981 -6.804 1.00 91.25 288 VAL A O 1
ATOM 2225 N N . SER A 1 289 ? 5.931 -7.806 -7.190 1.00 91.69 289 SER A N 1
ATOM 2226 C CA . SER A 1 289 ? 6.399 -8.573 -6.032 1.00 91.69 289 SER A CA 1
ATOM 2227 C C . SER A 1 289 ? 7.607 -9.422 -6.428 1.00 91.69 289 SER A C 1
ATOM 2229 O O . SER A 1 289 ? 7.594 -10.062 -7.480 1.00 91.69 289 SER A O 1
ATOM 2231 N N . GLY A 1 290 ? 8.652 -9.440 -5.608 1.00 91.94 290 GLY A N 1
ATOM 2232 C CA . GLY A 1 290 ? 9.881 -10.167 -5.901 1.00 91.94 290 GLY A CA 1
ATOM 2233 C C . GLY A 1 290 ? 10.983 -9.919 -4.878 1.00 91.94 290 GLY A C 1
ATOM 2234 O O . GLY A 1 290 ? 10.732 -9.530 -3.745 1.00 91.94 290 GLY A O 1
ATOM 2235 N N . THR A 1 291 ? 12.225 -10.140 -5.289 1.00 92.25 291 THR A N 1
ATOM 2236 C CA . THR A 1 291 ? 13.425 -9.934 -4.464 1.00 92.25 291 THR A CA 1
ATOM 2237 C C . THR A 1 291 ? 14.284 -8.818 -5.039 1.00 92.25 291 THR A C 1
ATOM 2239 O O . THR A 1 291 ? 14.503 -8.784 -6.255 1.00 92.25 291 THR A O 1
ATOM 2242 N N . VAL A 1 292 ? 14.834 -7.946 -4.196 1.00 93.88 292 VAL A N 1
ATOM 2243 C CA . VAL A 1 292 ? 15.837 -6.962 -4.629 1.00 93.88 292 VAL A CA 1
ATOM 2244 C C . VAL A 1 292 ? 17.108 -7.696 -5.027 1.00 93.88 292 VAL A C 1
ATOM 2246 O O . VAL A 1 292 ? 17.748 -8.333 -4.196 1.00 93.88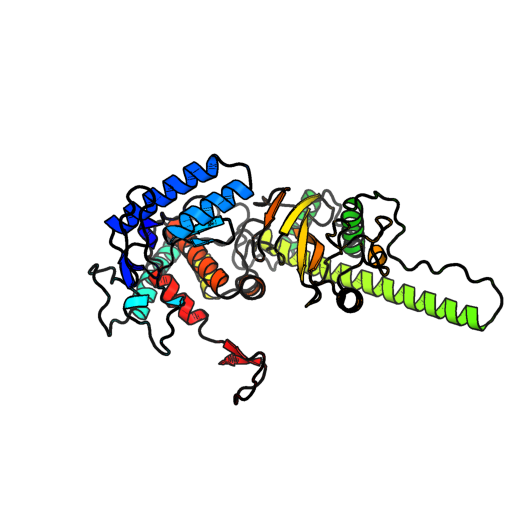 292 VAL A O 1
ATOM 2249 N N . ARG A 1 293 ? 17.502 -7.597 -6.294 1.00 91.88 293 ARG A N 1
ATOM 2250 C CA . ARG A 1 293 ? 18.716 -8.245 -6.806 1.00 91.88 293 ARG A CA 1
ATOM 2251 C C . ARG A 1 293 ? 19.934 -7.338 -6.753 1.00 91.88 293 ARG A C 1
ATOM 2253 O O . ARG A 1 293 ? 21.022 -7.819 -6.466 1.00 91.88 293 ARG A O 1
ATOM 2260 N N . ALA A 1 294 ? 19.761 -6.046 -7.018 1.00 91.38 294 ALA A N 1
ATOM 2261 C CA . ALA A 1 294 ? 20.857 -5.085 -6.992 1.00 91.38 294 ALA A CA 1
ATOM 2262 C C . ALA A 1 294 ? 20.348 -3.652 -6.800 1.00 91.38 294 ALA A C 1
ATOM 2264 O O . ALA A 1 294 ? 19.210 -3.332 -7.153 1.00 91.38 294 ALA A O 1
ATOM 2265 N N . ILE A 1 295 ? 21.212 -2.788 -6.262 1.00 92.44 295 ILE A N 1
ATOM 2266 C CA . ILE A 1 295 ? 20.984 -1.344 -6.157 1.00 92.44 295 ILE A CA 1
ATOM 2267 C C . ILE A 1 295 ? 22.202 -0.638 -6.756 1.00 92.44 295 ILE A C 1
ATOM 2269 O O . ILE A 1 295 ? 23.251 -0.541 -6.120 1.00 92.44 295 ILE A O 1
ATOM 2273 N N . ASN A 1 296 ? 22.065 -0.128 -7.979 1.00 90.50 296 ASN A N 1
ATOM 2274 C CA . ASN A 1 296 ? 23.188 0.418 -8.742 1.00 90.50 296 ASN A CA 1
ATOM 2275 C C . ASN A 1 296 ? 23.077 1.939 -8.843 1.00 90.50 296 ASN A C 1
ATOM 2277 O O . ASN A 1 296 ? 22.039 2.484 -9.227 1.00 90.50 296 ASN A O 1
ATOM 2281 N N . LYS A 1 297 ? 24.162 2.646 -8.527 1.00 89.38 297 LYS A N 1
ATOM 2282 C CA . LYS A 1 297 ? 24.238 4.101 -8.700 1.00 89.38 297 LYS A CA 1
ATOM 2283 C C . LYS A 1 297 ? 24.456 4.453 -10.171 1.00 89.38 297 LYS A C 1
ATOM 2285 O O . LYS A 1 297 ? 25.127 3.733 -10.904 1.00 89.38 297 LYS A O 1
ATOM 2290 N N . SER A 1 298 ? 23.883 5.570 -10.599 1.00 87.31 298 SER A N 1
ATOM 2291 C CA . SER A 1 298 ? 24.018 6.099 -11.951 1.00 87.31 298 SER A CA 1
ATOM 2292 C C . SER A 1 298 ? 23.933 7.623 -11.957 1.00 87.31 298 SER A C 1
ATOM 2294 O O . SER A 1 298 ? 23.429 8.242 -11.019 1.00 87.31 298 SER A O 1
ATOM 2296 N N . ASN A 1 299 ? 24.296 8.210 -13.093 1.00 85.19 299 ASN A N 1
ATOM 2297 C CA . ASN A 1 299 ? 24.135 9.636 -13.379 1.00 85.19 299 ASN A CA 1
ATOM 2298 C C . ASN A 1 299 ? 22.663 10.103 -13.315 1.00 85.19 299 ASN A C 1
ATOM 2300 O O . ASN A 1 299 ? 22.370 11.289 -13.198 1.00 85.19 299 ASN A O 1
ATOM 2304 N N . TYR A 1 300 ? 21.719 9.163 -13.405 1.00 84.69 300 TYR A N 1
ATOM 2305 C CA . TYR A 1 300 ? 20.278 9.411 -13.401 1.00 84.69 300 TYR A CA 1
ATOM 2306 C C . TYR A 1 300 ? 19.623 9.142 -12.039 1.00 84.69 300 TYR A C 1
ATOM 2308 O O . TYR A 1 300 ? 18.408 9.270 -11.929 1.00 84.69 300 TYR A O 1
ATOM 2316 N N . GLY A 1 301 ? 20.393 8.773 -11.011 1.00 88.06 301 GLY A N 1
ATOM 2317 C CA . GLY A 1 301 ? 19.882 8.357 -9.706 1.00 88.06 301 GLY A CA 1
ATOM 2318 C C . GLY A 1 301 ? 20.324 6.941 -9.352 1.00 88.06 301 GLY A C 1
ATOM 2319 O O . GLY A 1 301 ? 21.322 6.438 -9.870 1.00 88.06 301 GLY A O 1
ATOM 2320 N N . ARG A 1 302 ? 19.581 6.272 -8.474 1.00 91.44 302 ARG A N 1
ATOM 2321 C CA . ARG A 1 302 ? 19.834 4.872 -8.109 1.00 91.44 302 ARG A CA 1
ATOM 2322 C C . ARG A 1 302 ? 18.825 3.983 -8.822 1.00 91.44 302 ARG A C 1
ATOM 2324 O O . ARG A 1 302 ? 17.645 4.305 -8.861 1.00 91.44 302 ARG A O 1
ATOM 2331 N N . PHE A 1 303 ? 19.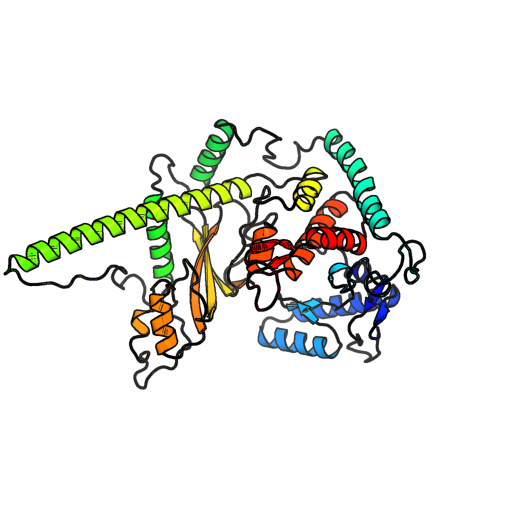268 2.872 -9.382 1.00 92.19 303 PHE A N 1
ATOM 2332 C CA . PHE A 1 303 ? 18.377 1.861 -9.930 1.00 92.19 303 PHE A CA 1
ATOM 2333 C C . PHE A 1 303 ? 18.252 0.716 -8.937 1.00 92.19 303 PHE A C 1
ATOM 2335 O O . PHE A 1 303 ? 19.248 0.083 -8.600 1.00 92.19 303 PHE A O 1
ATOM 2342 N N . VAL A 1 304 ? 17.029 0.453 -8.494 1.00 93.38 304 VAL A N 1
ATOM 2343 C CA . VAL A 1 304 ? 16.677 -0.736 -7.721 1.00 93.38 304 VAL A CA 1
ATOM 2344 C C . VAL A 1 304 ? 16.189 -1.786 -8.709 1.00 93.38 304 VAL A C 1
ATOM 2346 O O . VAL A 1 304 ? 15.200 -1.567 -9.412 1.00 93.38 304 VAL A O 1
ATOM 2349 N N . LEU A 1 305 ? 16.899 -2.906 -8.800 1.00 92.94 305 LEU A N 1
ATOM 2350 C CA . LEU A 1 305 ? 16.536 -4.008 -9.677 1.00 92.94 305 LEU A CA 1
ATOM 2351 C C . LEU A 1 305 ? 15.776 -5.069 -8.894 1.00 92.94 305 LEU A C 1
ATOM 2353 O O . LEU A 1 305 ? 16.317 -5.661 -7.960 1.00 92.94 305 LEU A O 1
ATOM 2357 N N . ILE A 1 306 ? 14.543 -5.341 -9.309 1.00 93.12 306 ILE A N 1
ATOM 2358 C CA . ILE A 1 306 ? 13.699 -6.357 -8.684 1.00 93.12 306 ILE A CA 1
ATOM 2359 C C . ILE A 1 306 ? 13.647 -7.583 -9.592 1.00 93.12 306 ILE A C 1
ATOM 2361 O O . ILE A 1 306 ? 13.253 -7.486 -10.753 1.00 93.12 306 ILE A O 1
ATOM 2365 N N . GLY A 1 307 ? 14.063 -8.730 -9.059 1.00 92.56 307 GLY A N 1
ATOM 2366 C CA . GLY A 1 307 ? 13.825 -10.038 -9.658 1.00 92.56 307 GLY A CA 1
ATOM 2367 C C . GLY A 1 307 ? 12.448 -10.532 -9.233 1.00 92.56 307 GLY A C 1
ATOM 2368 O O . GLY A 1 307 ? 12.237 -10.761 -8.045 1.00 92.56 307 GLY A O 1
ATOM 2369 N N . ALA A 1 308 ? 11.518 -10.662 -10.172 1.00 91.56 308 ALA A N 1
ATOM 2370 C CA . ALA A 1 308 ? 10.123 -11.009 -9.905 1.00 91.56 308 ALA A CA 1
ATOM 2371 C C . ALA A 1 308 ? 9.656 -12.145 -10.816 1.00 91.56 308 ALA A C 1
ATOM 2373 O O . ALA A 1 308 ? 10.091 -12.238 -11.961 1.00 91.56 308 ALA A O 1
ATOM 2374 N N . THR A 1 309 ? 8.728 -12.966 -10.336 1.00 90.69 309 THR A N 1
ATOM 2375 C CA . THR A 1 309 ? 8.033 -13.965 -11.155 1.00 90.69 309 THR A CA 1
ATOM 2376 C C . THR A 1 309 ? 6.664 -13.412 -11.521 1.00 90.69 309 THR A C 1
ATOM 2378 O O . THR A 1 309 ? 5.861 -13.110 -10.640 1.00 90.69 309 THR A O 1
ATOM 2381 N N . VAL A 1 310 ? 6.392 -13.245 -12.816 1.00 89.00 310 VAL A N 1
ATOM 2382 C CA . VAL A 1 310 ? 5.137 -12.655 -13.304 1.00 89.00 310 VAL A CA 1
ATOM 2383 C C . VAL A 1 310 ? 4.375 -13.626 -14.205 1.00 89.00 310 VAL A C 1
ATOM 2385 O O . VAL A 1 310 ? 5.000 -14.370 -14.966 1.00 89.00 310 VAL A O 1
ATOM 2388 N N . PRO A 1 311 ? 3.031 -13.623 -14.157 1.00 88.12 311 PRO A N 1
ATOM 2389 C CA . PRO A 1 311 ? 2.218 -14.433 -15.055 1.00 88.12 311 PRO A CA 1
ATOM 2390 C C . PRO A 1 311 ? 2.274 -13.898 -16.494 1.00 88.12 311 PRO A C 1
ATOM 2392 O O . PRO A 1 311 ? 2.372 -12.691 -16.724 1.00 88.12 311 PRO A O 1
ATOM 2395 N N . THR A 1 312 ? 2.130 -14.779 -17.485 1.00 84.06 312 THR A N 1
ATOM 2396 C CA . THR A 1 312 ? 2.143 -14.424 -18.921 1.00 84.06 312 THR A CA 1
ATOM 2397 C C . THR A 1 312 ? 0.802 -13.875 -19.438 1.00 84.06 312 THR A C 1
ATOM 2399 O O . THR A 1 312 ? 0.576 -13.772 -20.648 1.00 84.06 312 THR A O 1
ATOM 2402 N N . THR A 1 313 ? -0.097 -13.474 -18.533 1.00 83.38 313 THR A N 1
ATOM 2403 C CA . THR A 1 313 ? -1.440 -12.963 -18.850 1.00 83.38 313 THR A CA 1
ATOM 2404 C C . THR A 1 313 ? -1.419 -11.540 -19.403 1.00 83.38 313 THR A C 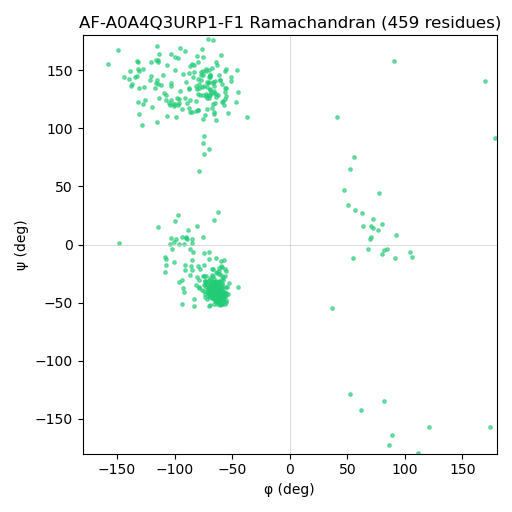1
ATOM 2406 O O . THR A 1 313 ? -2.151 -11.236 -20.346 1.00 83.38 313 THR A O 1
ATOM 2409 N N . ALA A 1 314 ? -0.572 -10.668 -18.849 1.00 80.69 314 ALA A N 1
ATOM 2410 C CA . ALA A 1 314 ? -0.529 -9.250 -19.188 1.00 80.69 314 ALA A CA 1
ATOM 2411 C C . ALA A 1 314 ? 0.908 -8.744 -19.404 1.00 80.69 314 ALA A C 1
ATOM 2413 O O . ALA A 1 314 ? 1.832 -9.174 -18.713 1.00 80.69 314 ALA A O 1
ATOM 2414 N N . PRO A 1 315 ? 1.127 -7.808 -20.349 1.00 82.00 315 PRO A N 1
ATOM 2415 C CA . PRO A 1 315 ? 2.442 -7.219 -20.564 1.00 82.00 315 PRO A CA 1
ATOM 2416 C C . PRO A 1 315 ? 2.824 -6.316 -19.396 1.00 82.00 315 PRO A C 1
ATOM 2418 O O . PRO A 1 315 ? 2.097 -5.386 -19.043 1.00 82.00 315 PRO A O 1
ATOM 2421 N N . VAL A 1 316 ? 4.020 -6.542 -18.861 1.00 83.88 316 VAL A N 1
ATOM 2422 C CA . VAL A 1 316 ? 4.637 -5.676 -17.859 1.00 83.88 316 VAL A CA 1
ATOM 2423 C C . VAL A 1 316 ? 5.625 -4.766 -18.578 1.00 83.88 316 VAL A C 1
ATOM 2425 O O . VAL A 1 316 ? 6.649 -5.205 -19.101 1.00 83.88 316 VAL A O 1
ATOM 2428 N N . LYS A 1 317 ? 5.295 -3.474 -18.657 1.00 81.31 317 LYS A N 1
ATOM 2429 C CA . LYS A 1 317 ? 6.160 -2.482 -19.312 1.00 81.31 317 LYS A CA 1
ATOM 2430 C C . LYS A 1 317 ? 7.507 -2.424 -18.599 1.00 81.31 317 LYS A C 1
ATOM 2432 O O . LYS A 1 317 ? 7.545 -2.459 -17.383 1.00 81.31 317 LYS A O 1
ATOM 2437 N N . GLU A 1 318 ? 8.590 -2.271 -19.355 1.00 81.31 318 GLU A N 1
ATOM 2438 C CA . GLU A 1 318 ? 9.958 -2.102 -18.827 1.00 81.31 318 GLU A CA 1
ATOM 2439 C C . GLU A 1 318 ? 10.564 -3.333 -18.120 1.00 81.31 318 GLU A C 1
ATOM 2441 O O . GLU A 1 318 ? 11.750 -3.300 -17.802 1.00 81.31 318 GLU A O 1
ATOM 2446 N N . ALA A 1 319 ? 9.808 -4.427 -17.963 1.00 86.69 319 ALA A N 1
ATOM 2447 C CA . ALA A 1 319 ? 10.324 -5.717 -17.518 1.00 86.69 319 ALA A CA 1
ATOM 2448 C C . ALA A 1 319 ? 11.169 -6.386 -18.610 1.00 86.69 319 ALA A C 1
ATOM 2450 O O . ALA A 1 319 ? 10.741 -6.464 -19.768 1.00 86.69 319 ALA A O 1
ATOM 2451 N N . THR A 1 320 ? 12.321 -6.925 -18.221 1.00 88.12 320 THR A N 1
ATOM 2452 C CA . THR A 1 320 ? 13.191 -7.740 -19.076 1.00 88.12 320 THR A CA 1
ATOM 2453 C C . THR A 1 320 ? 13.180 -9.178 -18.582 1.00 88.12 320 THR A C 1
ATOM 2455 O O . THR A 1 320 ? 13.256 -9.408 -17.383 1.00 88.12 320 THR A O 1
ATOM 2458 N N . ILE A 1 321 ? 13.094 -10.152 -19.481 1.00 86.31 321 ILE A N 1
ATOM 2459 C CA . ILE A 1 321 ? 13.064 -11.574 -19.111 1.00 86.31 321 ILE A CA 1
ATOM 2460 C C . ILE A 1 321 ? 14.448 -12.006 -18.616 1.00 86.31 321 ILE A C 1
ATOM 2462 O O . ILE A 1 321 ? 15.439 -11.786 -19.316 1.00 86.31 321 ILE A O 1
ATOM 2466 N N . SER A 1 322 ? 14.513 -12.586 -17.414 1.00 84.81 322 SER A N 1
ATOM 2467 C CA . SER A 1 322 ? 15.770 -13.025 -16.798 1.00 84.81 322 SER A CA 1
ATOM 2468 C C . SER A 1 322 ? 16.301 -14.310 -17.435 1.00 84.81 322 SER A C 1
ATOM 2470 O O . SER A 1 322 ? 15.570 -15.050 -18.094 1.00 84.81 322 SER A O 1
ATOM 2472 N N . ASP A 1 323 ? 17.585 -14.580 -17.226 1.00 80.50 323 ASP A N 1
ATOM 2473 C CA . ASP A 1 323 ? 18.246 -15.860 -17.505 1.00 80.50 323 ASP A CA 1
ATOM 2474 C C . ASP A 1 323 ? 17.885 -16.961 -16.513 1.00 80.50 323 ASP A C 1
ATOM 2476 O O . ASP A 1 323 ? 17.802 -18.128 -16.896 1.00 80.50 323 ASP A O 1
ATOM 2480 N N . GLU A 1 324 ? 17.665 -16.596 -15.251 1.00 76.81 324 GLU A N 1
ATOM 2481 C CA . GLU A 1 324 ? 17.212 -17.515 -14.210 1.00 76.81 324 GLU A CA 1
ATOM 2482 C C . GLU A 1 324 ? 15.753 -17.927 -14.470 1.00 76.81 324 GLU A C 1
ATOM 2484 O O . GLU A 1 324 ? 14.837 -17.333 -13.908 1.00 76.81 324 GLU A O 1
ATOM 2489 N N . GLN A 1 325 ? 15.517 -18.912 -15.341 1.00 79.69 325 GLN A N 1
ATOM 2490 C CA . GLN A 1 325 ? 14.189 -19.470 -15.631 1.00 79.69 325 GLN A CA 1
ATOM 2491 C C . GLN A 1 325 ? 14.051 -20.898 -15.098 1.00 79.69 325 GLN A C 1
ATOM 2493 O O . GLN A 1 325 ? 14.992 -21.688 -15.139 1.00 79.69 325 GLN A O 1
ATOM 2498 N N . ALA A 1 326 ? 12.841 -21.245 -14.658 1.00 67.00 326 ALA A N 1
ATOM 2499 C CA . ALA A 1 326 ? 12.481 -22.585 -14.189 1.00 67.00 326 ALA A CA 1
ATOM 2500 C C . ALA A 1 326 ? 11.797 -23.440 -15.279 1.00 67.00 326 ALA A C 1
ATOM 2502 O O . ALA A 1 326 ? 11.001 -24.324 -14.973 1.00 67.00 326 ALA A O 1
ATOM 2503 N N . TRP A 1 327 ? 12.053 -23.157 -16.559 1.00 72.94 327 TRP A N 1
ATOM 2504 C CA . TRP A 1 327 ? 11.434 -23.883 -17.673 1.00 72.94 327 TRP A CA 1
ATOM 2505 C C . TRP A 1 327 ? 12.013 -25.301 -17.815 1.00 72.94 327 TRP A C 1
ATOM 2507 O O . TRP A 1 327 ? 13.194 -25.505 -17.509 1.00 72.94 327 TRP A O 1
ATOM 2517 N N . PRO A 1 328 ? 11.225 -26.283 -18.299 1.00 60.38 328 PRO A N 1
ATOM 2518 C CA . PRO A 1 328 ? 11.731 -27.624 -18.566 1.00 60.38 328 PRO A CA 1
ATOM 2519 C C . PRO A 1 328 ? 12.886 -27.556 -19.572 1.00 60.38 328 PRO A C 1
ATOM 2521 O O . PRO A 1 328 ? 12.761 -27.002 -20.666 1.00 60.38 328 PRO A O 1
ATOM 2524 N N . LYS A 1 329 ? 14.041 -28.087 -19.166 1.00 61.81 329 LYS A N 1
ATOM 2525 C CA . LYS A 1 329 ? 15.220 -28.205 -20.027 1.00 61.81 329 LYS A CA 1
ATOM 2526 C C . LYS A 1 329 ? 15.050 -29.435 -20.909 1.00 61.81 329 LYS A C 1
ATOM 2528 O O . LYS A 1 329 ? 14.698 -30.502 -20.406 1.00 61.81 329 LYS A O 1
ATOM 2533 N N . GLY A 1 330 ? 15.318 -29.290 -22.203 1.00 61.94 330 GLY A N 1
ATOM 2534 C CA . GLY A 1 330 ? 15.358 -30.425 -23.114 1.00 61.94 330 GLY A CA 1
ATOM 2535 C C . GLY A 1 330 ? 16.526 -31.375 -22.792 1.00 61.94 330 GLY A C 1
ATOM 2536 O O . GLY A 1 330 ? 17.375 -31.064 -21.949 1.00 61.94 330 GLY A O 1
ATOM 2537 N N . PRO A 1 331 ? 16.637 -32.512 -23.501 1.00 50.72 331 PRO A N 1
ATOM 2538 C CA . PRO A 1 331 ? 17.637 -33.559 -23.242 1.00 50.72 331 PRO A CA 1
ATOM 2539 C C . PRO A 1 331 ? 19.105 -33.091 -23.242 1.00 50.72 331 PRO A C 1
ATOM 2541 O O . PRO A 1 331 ? 19.950 -33.736 -22.629 1.00 50.72 331 PRO A O 1
ATOM 2544 N N . ASN A 1 332 ? 19.407 -31.964 -23.899 1.00 55.25 332 ASN A N 1
ATOM 2545 C CA . ASN A 1 332 ? 20.754 -31.394 -24.023 1.00 55.25 332 ASN A CA 1
ATOM 2546 C C . ASN A 1 332 ? 21.045 -30.249 -23.029 1.00 55.25 332 ASN A C 1
ATOM 2548 O O . ASN A 1 332 ? 22.100 -29.629 -23.111 1.00 55.25 332 ASN A O 1
ATOM 2552 N N . GLY A 1 333 ? 20.126 -29.933 -22.107 1.00 55.91 333 GLY A N 1
ATOM 2553 C CA . GLY A 1 333 ? 20.262 -28.795 -21.185 1.00 55.91 333 GLY A CA 1
ATOM 2554 C C . GLY A 1 333 ? 19.860 -27.436 -21.775 1.00 55.91 333 GLY A C 1
ATOM 2555 O O . GLY A 1 333 ? 19.803 -26.455 -21.032 1.00 55.91 333 GLY A O 1
ATOM 2556 N N . ASP A 1 334 ? 19.525 -27.392 -23.067 1.00 57.22 334 ASP A N 1
ATOM 2557 C CA . ASP A 1 334 ? 18.982 -26.225 -23.763 1.00 57.22 334 ASP A CA 1
ATOM 2558 C C . ASP A 1 334 ? 17.465 -26.094 -23.559 1.00 57.22 334 ASP A C 1
ATOM 2560 O O . ASP A 1 334 ? 16.740 -27.088 -23.444 1.00 57.22 334 ASP A O 1
ATOM 2564 N N . TYR A 1 335 ? 16.967 -24.856 -23.544 1.00 60.56 335 TYR A N 1
ATOM 2565 C CA . TYR A 1 335 ? 15.530 -24.585 -23.519 1.00 60.56 335 TYR A CA 1
ATOM 2566 C C . TYR A 1 335 ? 14.885 -25.003 -24.851 1.00 60.56 335 TYR A C 1
ATOM 2568 O O . TYR A 1 335 ? 15.354 -24.614 -25.925 1.00 60.56 335 TYR A O 1
ATOM 2576 N N . GLU A 1 336 ? 13.793 -25.768 -24.803 1.00 55.88 336 GLU A N 1
ATOM 2577 C CA . GLU A 1 336 ? 13.060 -26.162 -26.011 1.00 55.88 336 GLU A CA 1
ATOM 2578 C C . GLU A 1 336 ? 12.465 -24.942 -26.755 1.00 55.88 336 GLU A C 1
ATOM 2580 O O . GLU A 1 336 ? 12.187 -23.886 -26.184 1.00 55.88 336 GLU A O 1
ATOM 2585 N N . ASN A 1 337 ? 12.252 -25.079 -28.069 1.00 57.84 337 ASN A N 1
ATOM 2586 C CA . ASN A 1 337 ? 11.424 -24.179 -28.891 1.00 57.84 337 ASN A CA 1
ATOM 2587 C C . ASN A 1 337 ? 11.859 -22.703 -29.020 1.00 57.84 337 ASN A C 1
ATOM 2589 O O . ASN A 1 337 ? 11.040 -21.829 -29.305 1.00 57.84 337 ASN A O 1
ATOM 2593 N N . GLY A 1 338 ? 13.153 -22.392 -28.892 1.00 63.72 338 GLY A N 1
ATOM 2594 C CA . GLY A 1 338 ? 13.662 -21.034 -29.145 1.00 63.72 338 GLY A CA 1
ATOM 2595 C C . GLY A 1 338 ? 13.376 -20.031 -28.021 1.00 63.72 338 GLY A C 1
ATOM 2596 O O . GLY A 1 338 ? 13.604 -18.833 -28.204 1.00 63.72 338 GLY A O 1
ATOM 2597 N N . LEU A 1 339 ? 12.947 -20.522 -26.855 1.00 70.31 339 LEU A N 1
ATOM 2598 C CA . LEU A 1 339 ? 12.758 -19.753 -25.623 1.00 70.31 339 LEU A CA 1
ATOM 2599 C C . LEU A 1 339 ? 14.047 -19.050 -25.158 1.00 70.31 339 LEU A C 1
ATOM 2601 O O . LEU A 1 339 ? 13.988 -17.946 -24.621 1.00 70.31 339 LEU A O 1
ATOM 2605 N N . THR A 1 340 ? 15.225 -19.591 -25.479 1.00 70.44 340 THR A N 1
ATOM 2606 C CA . THR A 1 340 ? 16.525 -18.945 -25.220 1.00 70.44 340 THR A CA 1
ATOM 2607 C C . THR A 1 340 ? 16.651 -17.568 -25.880 1.00 70.44 340 THR A C 1
ATOM 2609 O O . THR A 1 340 ? 17.317 -16.690 -25.347 1.00 70.44 340 THR A O 1
ATOM 2612 N N . ARG A 1 341 ? 15.988 -17.338 -27.025 1.00 73.00 341 ARG A N 1
ATOM 2613 C CA . ARG A 1 341 ? 16.032 -16.042 -27.737 1.00 73.00 341 ARG A CA 1
ATOM 2614 C C . ARG A 1 341 ? 15.205 -14.956 -27.054 1.00 73.00 341 ARG A C 1
ATOM 2616 O O . ARG A 1 341 ? 15.347 -13.783 -27.389 1.00 73.00 341 ARG A O 1
ATOM 2623 N N . VAL A 1 342 ? 14.296 -15.361 -26.173 1.00 77.75 342 VAL A N 1
ATOM 2624 C CA . VAL A 1 342 ? 13.354 -14.484 -25.479 1.00 77.75 342 VAL A CA 1
ATOM 2625 C C . VAL A 1 342 ? 13.975 -13.908 -24.200 1.00 77.75 342 VAL A C 1
ATOM 2627 O O . VAL A 1 342 ? 13.629 -12.799 -23.793 1.00 77.75 342 VAL A O 1
ATOM 2630 N N . VAL A 1 343 ? 14.943 -14.616 -23.611 1.00 81.88 343 VAL A N 1
ATOM 2631 C CA . VAL A 1 343 ? 15.775 -14.124 -22.506 1.00 81.88 343 VAL A CA 1
ATOM 2632 C C . VAL A 1 343 ? 16.472 -12.821 -22.918 1.00 81.88 343 VAL A C 1
ATOM 2634 O O . VAL A 1 343 ? 16.971 -12.693 -24.034 1.00 81.88 343 VAL A O 1
ATOM 2637 N N . GLY A 1 344 ? 16.455 -11.816 -22.042 1.00 79.94 344 GLY A N 1
ATOM 2638 C CA . GLY A 1 344 ? 17.007 -10.489 -22.328 1.00 79.94 344 GLY A CA 1
ATOM 2639 C C . GLY A 1 344 ? 16.103 -9.572 -23.163 1.00 79.94 344 GLY A C 1
ATOM 2640 O O . GLY A 1 344 ? 16.396 -8.381 -23.280 1.00 79.94 344 GLY A O 1
ATOM 2641 N N . GLN A 1 345 ? 14.978 -10.062 -23.701 1.00 83.62 345 GLN A N 1
ATOM 2642 C CA . GLN A 1 345 ? 13.990 -9.212 -24.371 1.00 83.62 345 GLN A CA 1
ATOM 2643 C C . GLN A 1 345 ? 13.005 -8.586 -23.374 1.00 83.62 345 GLN A C 1
ATOM 2645 O O . GLN A 1 345 ? 12.734 -9.122 -22.296 1.00 83.62 345 GLN A O 1
ATOM 2650 N N . LYS A 1 346 ? 12.420 -7.446 -23.761 1.00 85.62 346 LYS A N 1
ATOM 2651 C CA . LYS A 1 346 ? 11.339 -6.803 -23.000 1.00 85.62 346 LYS A CA 1
ATOM 2652 C C . LYS A 1 346 ? 10.056 -7.635 -23.080 1.00 85.62 346 LYS A C 1
ATOM 2654 O O . LYS A 1 346 ? 9.745 -8.203 -24.133 1.00 85.62 346 LYS A O 1
ATOM 2659 N N . LEU A 1 347 ? 9.269 -7.642 -22.005 1.00 83.94 347 LEU A N 1
ATOM 2660 C CA . LEU A 1 347 ? 7.985 -8.345 -21.939 1.00 83.94 347 LEU A CA 1
ATOM 2661 C C . LEU A 1 347 ? 6.895 -7.599 -22.734 1.00 83.94 347 LEU A C 1
ATOM 2663 O O . LEU A 1 347 ? 6.056 -6.877 -22.195 1.00 83.94 347 LEU A O 1
ATOM 2667 N N . THR A 1 348 ? 6.935 -7.744 -24.058 1.00 86.06 348 THR A N 1
ATOM 2668 C CA . THR A 1 348 ? 5.957 -7.156 -24.984 1.00 86.06 348 THR A CA 1
ATOM 2669 C C . THR A 1 348 ? 4.848 -8.145 -25.342 1.00 86.06 348 THR A C 1
ATOM 2671 O O . THR A 1 348 ? 4.953 -9.343 -25.090 1.00 86.06 348 THR A O 1
ATOM 2674 N N . THR A 1 349 ? 3.782 -7.668 -25.989 1.00 84.81 349 THR A N 1
ATOM 2675 C CA . THR A 1 349 ? 2.691 -8.526 -26.485 1.00 84.81 349 THR A CA 1
ATOM 2676 C C . THR A 1 349 ? 3.174 -9.597 -27.469 1.00 84.81 349 THR A C 1
ATOM 2678 O O . THR A 1 349 ? 2.655 -10.714 -27.460 1.00 84.81 349 THR A O 1
ATOM 2681 N N . ALA A 1 350 ? 4.192 -9.291 -28.282 1.00 83.81 350 ALA A N 1
ATOM 2682 C CA . ALA A 1 350 ? 4.814 -10.255 -29.189 1.00 83.81 350 ALA A CA 1
ATOM 2683 C C . ALA A 1 350 ? 5.516 -11.372 -28.403 1.00 83.81 350 ALA A C 1
ATOM 2685 O O . ALA A 1 350 ? 5.257 -12.552 -28.634 1.00 83.81 350 ALA A O 1
ATOM 2686 N N . THR A 1 351 ? 6.318 -10.989 -27.408 1.00 81.81 351 THR A N 1
ATOM 2687 C CA . THR A 1 351 ? 7.021 -11.910 -26.511 1.00 81.81 351 THR A CA 1
ATOM 2688 C C . THR A 1 351 ? 6.049 -12.814 -25.748 1.00 81.81 351 THR A C 1
ATOM 2690 O O . THR A 1 351 ? 6.223 -14.028 -25.712 1.00 81.81 351 THR A O 1
ATOM 2693 N N . LEU A 1 352 ? 4.958 -12.251 -25.221 1.00 83.19 352 LEU A N 1
ATOM 2694 C CA . LEU A 1 352 ? 3.906 -13.006 -24.530 1.00 83.19 352 LEU A CA 1
ATOM 2695 C C . LEU A 1 352 ? 3.172 -14.000 -25.429 1.00 83.19 352 LEU A C 1
ATOM 2697 O O . LEU A 1 352 ? 2.689 -15.024 -24.957 1.00 83.19 352 LEU A O 1
ATOM 2701 N N . THR A 1 353 ? 3.040 -13.700 -26.720 1.00 83.56 353 THR A N 1
ATOM 2702 C CA . THR A 1 353 ? 2.399 -14.622 -27.668 1.00 83.56 353 THR A CA 1
ATOM 2703 C C . THR A 1 353 ? 3.277 -15.849 -27.902 1.00 83.56 353 THR A C 1
ATOM 2705 O O . THR A 1 353 ? 2.759 -16.959 -27.987 1.00 83.56 353 THR A O 1
ATOM 2708 N N . LEU A 1 354 ? 4.601 -15.666 -27.939 1.00 82.50 354 LEU A N 1
ATOM 2709 C CA . LEU A 1 354 ? 5.555 -16.774 -28.009 1.00 82.50 354 LEU A CA 1
ATOM 2710 C C . LEU A 1 354 ? 5.536 -17.616 -26.729 1.00 82.50 354 LEU A C 1
ATOM 2712 O O . LEU A 1 354 ? 5.445 -18.834 -26.818 1.00 82.50 354 LEU A O 1
ATOM 2716 N N . LEU A 1 355 ? 5.547 -16.970 -25.559 1.00 82.25 355 LEU A N 1
ATOM 2717 C CA . LEU A 1 355 ? 5.506 -17.657 -24.263 1.00 82.25 355 LEU A CA 1
ATOM 2718 C C . LEU A 1 355 ? 4.223 -18.479 -24.080 1.00 82.25 355 LEU A C 1
ATOM 2720 O O . LEU A 1 355 ? 4.290 -19.638 -23.688 1.00 82.25 355 LEU A O 1
ATOM 2724 N N . ARG A 1 356 ? 3.062 -17.922 -24.452 1.00 82.06 356 ARG A N 1
ATOM 2725 C CA . ARG A 1 356 ? 1.781 -18.645 -24.406 1.00 82.06 356 ARG A CA 1
ATOM 2726 C C . ARG A 1 356 ? 1.724 -19.815 -25.383 1.00 82.06 356 ARG A C 1
ATOM 2728 O O . ARG A 1 356 ? 1.132 -20.836 -25.065 1.00 82.06 356 ARG A O 1
ATOM 2735 N N . ARG A 1 357 ? 2.350 -19.689 -26.559 1.00 82.62 357 ARG A N 1
ATOM 2736 C CA . ARG A 1 357 ? 2.465 -20.802 -27.515 1.00 82.62 357 ARG A CA 1
ATOM 2737 C C . ARG A 1 357 ? 3.330 -21.939 -26.973 1.00 82.62 357 ARG A C 1
ATOM 2739 O O . ARG A 1 357 ? 3.113 -23.080 -27.352 1.00 82.62 357 ARG A O 1
ATOM 2746 N N . ALA A 1 358 ? 4.303 -21.611 -26.130 1.00 78.75 358 ALA A N 1
ATOM 2747 C CA . ALA A 1 358 ? 5.158 -22.579 -25.460 1.00 78.75 358 ALA A CA 1
ATOM 2748 C C . ALA A 1 358 ? 4.574 -23.062 -24.115 1.00 78.75 358 ALA A C 1
ATOM 2750 O O . ALA A 1 358 ? 5.304 -23.663 -23.338 1.00 78.75 358 ALA A O 1
ATOM 2751 N N . GLU A 1 359 ? 3.296 -22.765 -23.834 1.00 81.69 359 GLU A N 1
ATOM 2752 C CA . GLU A 1 359 ? 2.571 -23.179 -22.621 1.00 81.69 359 GLU A CA 1
ATOM 2753 C C . GLU A 1 359 ? 3.241 -22.739 -21.305 1.00 81.69 359 GLU A C 1
ATOM 2755 O O . GLU A 1 359 ? 3.098 -23.368 -20.261 1.00 81.69 359 GLU A O 1
ATOM 2760 N N . VAL A 1 360 ? 3.958 -21.610 -21.333 1.00 81.56 360 VAL A N 1
ATOM 2761 C CA . VAL A 1 360 ? 4.596 -21.037 -20.144 1.00 81.56 360 VAL A CA 1
ATOM 2762 C C . VAL A 1 360 ? 3.612 -20.130 -19.406 1.00 81.56 360 VAL A C 1
ATOM 2764 O O . VAL A 1 360 ? 3.230 -19.065 -19.904 1.00 81.56 360 VAL A O 1
ATOM 2767 N N . GLU A 1 361 ? 3.231 -20.522 -18.191 1.00 83.38 361 GLU A N 1
ATOM 2768 C CA . GLU A 1 361 ? 2.301 -19.762 -17.344 1.00 83.38 361 GLU A CA 1
ATOM 2769 C C . GLU A 1 361 ? 2.965 -18.571 -16.638 1.00 83.38 361 GLU A C 1
ATOM 2771 O O . GLU A 1 361 ? 2.359 -17.504 -16.509 1.00 83.38 361 GLU A O 1
ATOM 2776 N N . SER A 1 362 ? 4.222 -18.724 -16.211 1.00 87.12 362 SER A N 1
ATOM 2777 C CA . SER A 1 362 ? 4.965 -17.710 -15.460 1.00 87.12 362 SER A CA 1
ATOM 2778 C C . SER A 1 362 ? 6.418 -17.588 -15.919 1.00 87.12 362 SER A C 1
ATOM 2780 O O . SER A 1 362 ? 7.034 -18.536 -16.411 1.00 87.12 362 SER A O 1
ATOM 2782 N N . VAL A 1 363 ? 6.956 -16.374 -15.807 1.00 88.06 363 VAL A N 1
ATOM 2783 C CA . VAL A 1 363 ? 8.306 -16.033 -16.265 1.00 88.06 363 VAL A CA 1
ATOM 2784 C C . VAL A 1 363 ? 9.003 -15.168 -15.230 1.00 88.06 363 VAL A C 1
ATOM 2786 O O . VAL A 1 363 ? 8.413 -14.232 -14.685 1.00 88.06 363 VAL A O 1
ATOM 2789 N N . ASN A 1 364 ? 10.280 -15.456 -14.999 1.00 89.88 364 ASN A N 1
ATOM 2790 C CA . ASN A 1 364 ? 11.127 -14.619 -14.164 1.00 89.88 364 ASN A CA 1
ATOM 2791 C C . ASN A 1 364 ? 11.600 -13.390 -14.954 1.00 89.88 364 ASN A C 1
ATOM 2793 O O . ASN A 1 364 ? 11.982 -13.473 -16.125 1.00 89.88 364 ASN A O 1
ATOM 2797 N N . ILE A 1 365 ? 11.530 -12.222 -14.328 1.00 90.88 365 ILE A N 1
ATOM 2798 C CA . ILE A 1 365 ? 11.860 -10.936 -14.931 1.00 90.88 365 ILE A CA 1
ATOM 2799 C C . ILE A 1 365 ? 12.787 -10.130 -14.027 1.00 90.88 365 ILE A C 1
ATOM 2801 O O . ILE A 1 365 ? 12.717 -10.207 -12.803 1.00 90.88 365 ILE A O 1
ATOM 2805 N N . TYR A 1 366 ? 13.599 -9.287 -14.652 1.00 92.25 366 TYR A N 1
ATOM 2806 C CA . TYR A 1 366 ? 14.284 -8.170 -14.027 1.00 92.25 366 TYR A CA 1
ATOM 2807 C C . TYR A 1 366 ? 13.518 -6.878 -14.320 1.00 92.25 366 TYR A C 1
ATOM 2809 O O . TYR A 1 366 ? 13.323 -6.496 -15.479 1.00 92.25 366 TYR A O 1
ATOM 2817 N N . TYR A 1 367 ? 13.081 -6.199 -13.261 1.00 92.19 367 TYR A N 1
ATOM 2818 C CA . TYR A 1 367 ? 12.326 -4.953 -13.321 1.00 92.19 367 TYR A CA 1
ATOM 2819 C C . TYR A 1 367 ? 13.141 -3.805 -12.696 1.00 92.19 367 TYR A C 1
ATOM 2821 O O . TYR A 1 367 ? 13.293 -3.756 -11.474 1.00 92.19 367 TYR A O 1
ATOM 2829 N N . PRO A 1 368 ? 13.709 -2.890 -13.504 1.00 92.31 368 PRO A N 1
ATOM 2830 C CA . PRO A 1 368 ? 14.524 -1.785 -13.006 1.00 92.31 368 PRO A CA 1
ATOM 2831 C C . PRO A 1 368 ? 13.668 -0.567 -12.639 1.00 92.31 368 PRO A C 1
ATOM 2833 O O . PRO A 1 368 ? 12.961 -0.002 -13.479 1.00 92.31 368 PRO A O 1
ATOM 2836 N N . ILE A 1 369 ? 13.795 -0.101 -11.401 1.00 92.88 369 ILE A N 1
ATOM 2837 C CA . ILE A 1 369 ? 13.091 1.080 -10.895 1.00 92.88 369 ILE A CA 1
ATOM 2838 C C . ILE A 1 369 ? 14.102 2.162 -10.597 1.00 92.88 369 ILE A C 1
ATOM 2840 O O . ILE A 1 369 ? 15.056 1.958 -9.852 1.00 92.88 369 ILE A O 1
ATOM 2844 N N . LEU A 1 370 ? 13.877 3.329 -11.185 1.00 92.12 370 LEU A N 1
ATOM 2845 C CA . LEU A 1 370 ? 14.726 4.478 -10.962 1.00 92.12 370 LEU A CA 1
ATOM 2846 C C . LEU A 1 370 ? 14.226 5.250 -9.726 1.00 92.12 370 LEU A C 1
ATOM 2848 O O . LEU A 1 370 ? 13.110 5.770 -9.731 1.00 92.12 370 LEU A O 1
ATOM 2852 N N . VAL A 1 371 ? 15.061 5.334 -8.690 1.00 92.56 371 VAL A N 1
ATOM 2853 C CA . VAL A 1 371 ? 14.805 6.044 -7.429 1.00 92.56 371 VAL A CA 1
ATOM 2854 C C . VAL A 1 371 ? 15.767 7.235 -7.262 1.00 92.56 371 VAL A C 1
ATOM 2856 O O . VAL A 1 371 ? 16.841 7.253 -7.879 1.00 92.56 371 VAL A O 1
ATOM 2859 N N . PRO A 1 372 ? 15.407 8.256 -6.459 1.00 89.88 372 PRO A N 1
ATOM 2860 C CA . PRO A 1 372 ? 16.233 9.444 -6.279 1.00 89.88 372 PRO A CA 1
ATOM 2861 C C . PRO A 1 372 ? 17.648 9.094 -5.790 1.00 89.88 372 PRO A C 1
ATOM 2863 O O . PRO A 1 372 ? 17.821 8.115 -5.057 1.00 89.88 372 PRO A O 1
ATOM 2866 N N . PRO A 1 373 ? 18.673 9.890 -6.143 1.00 86.31 373 PRO A N 1
ATOM 2867 C CA . PRO A 1 373 ? 20.038 9.680 -5.651 1.00 86.31 373 PRO A CA 1
ATOM 2868 C C . PRO A 1 373 ? 20.179 9.935 -4.141 1.00 86.31 373 PRO A C 1
ATOM 2870 O O . PRO A 1 373 ? 21.041 9.338 -3.502 1.00 86.31 373 PRO A O 1
ATOM 2873 N N . TYR A 1 374 ? 19.309 10.773 -3.574 1.00 78.81 374 TYR A N 1
ATOM 2874 C CA . TYR A 1 374 ? 19.268 11.127 -2.155 1.00 78.81 374 TYR A CA 1
ATOM 2875 C C . TYR A 1 374 ? 18.209 10.348 -1.377 1.00 78.81 374 TYR A C 1
ATOM 2877 O O . TYR A 1 374 ? 17.256 9.829 -1.959 1.00 78.81 374 TYR A O 1
ATOM 2885 N N . GLY A 1 375 ? 18.359 10.328 -0.052 1.00 79.31 375 GLY A N 1
ATOM 2886 C CA . GLY A 1 375 ? 17.438 9.676 0.875 1.00 79.31 375 GLY A CA 1
ATOM 2887 C C . GLY A 1 375 ? 17.808 8.224 1.158 1.00 79.31 375 GLY A C 1
ATOM 2888 O O . GLY A 1 375 ? 18.517 7.574 0.377 1.00 79.31 375 GLY A O 1
ATOM 2889 N N . ASN A 1 376 ? 17.323 7.717 2.282 1.00 84.75 376 ASN A N 1
ATOM 2890 C CA . ASN A 1 376 ? 17.532 6.331 2.668 1.00 84.75 376 ASN A CA 1
ATOM 2891 C C . ASN A 1 376 ? 16.600 5.414 1.870 1.00 84.75 376 ASN A C 1
ATOM 2893 O O . ASN A 1 376 ? 15.500 5.803 1.465 1.00 84.75 376 ASN A O 1
ATOM 2897 N N . LEU A 1 377 ? 17.076 4.199 1.613 1.00 90.00 377 LEU A N 1
ATOM 2898 C CA . LEU A 1 377 ? 16.267 3.136 1.036 1.00 90.00 377 LEU A CA 1
ATOM 2899 C C . LEU A 1 377 ? 15.927 2.181 2.185 1.00 90.00 377 LEU A C 1
ATOM 2901 O O . LEU A 1 377 ? 16.859 1.649 2.784 1.00 90.00 377 LEU A O 1
ATOM 2905 N N . PRO A 1 378 ? 14.641 1.953 2.504 1.00 88.31 378 PRO A N 1
ATOM 2906 C CA . PRO A 1 378 ? 14.242 0.942 3.484 1.00 88.31 378 PRO A CA 1
ATOM 2907 C C . PRO A 1 378 ? 14.468 -0.492 2.977 1.00 88.31 378 PRO A C 1
ATOM 2909 O O . PRO A 1 378 ? 14.275 -1.445 3.724 1.00 88.31 378 PRO A O 1
ATOM 2912 N N . VAL A 1 379 ? 14.848 -0.650 1.705 1.00 90.69 379 VAL A N 1
ATOM 2913 C CA . VAL A 1 379 ? 15.075 -1.936 1.048 1.00 90.69 379 VAL A CA 1
ATOM 2914 C C . VAL A 1 379 ? 16.566 -2.233 0.910 1.00 90.69 379 VAL A C 1
ATOM 2916 O O . VAL A 1 379 ? 17.359 -1.368 0.533 1.00 90.69 379 VAL A O 1
ATOM 2919 N N . GLU A 1 380 ? 16.929 -3.488 1.152 1.00 91.06 380 GLU A N 1
ATOM 2920 C CA . GLU A 1 380 ? 18.293 -4.004 1.021 1.00 91.06 380 GLU A CA 1
ATOM 2921 C C . GLU A 1 380 ? 18.371 -5.080 -0.068 1.00 91.06 380 GLU A C 1
ATOM 2923 O O . GLU A 1 380 ? 17.368 -5.694 -0.440 1.00 91.06 380 GLU A O 1
ATOM 2928 N N . VAL A 1 381 ? 19.576 -5.322 -0.591 1.00 92.44 381 VAL A N 1
ATOM 2929 C CA . VAL A 1 381 ? 19.808 -6.393 -1.571 1.00 92.44 381 VAL A CA 1
ATOM 2930 C C . VAL A 1 381 ? 19.530 -7.750 -0.920 1.00 92.44 381 VAL A C 1
ATOM 2932 O O . VAL A 1 381 ? 20.042 -8.046 0.153 1.00 92.44 381 VAL A O 1
ATOM 2935 N N . GLY A 1 382 ? 18.716 -8.573 -1.578 1.00 89.12 382 GLY A N 1
ATOM 2936 C CA . GLY A 1 382 ? 18.198 -9.836 -1.048 1.00 89.12 382 GLY A CA 1
ATOM 2937 C C . GLY A 1 382 ? 16.856 -9.708 -0.319 1.00 89.12 382 GLY A C 1
ATOM 2938 O O . GLY A 1 382 ? 16.213 -10.725 -0.072 1.00 89.12 382 GLY A O 1
ATOM 2939 N N . GLY A 1 383 ? 16.392 -8.487 -0.026 1.00 88.19 383 GLY A N 1
ATOM 2940 C CA . GLY A 1 383 ? 15.096 -8.255 0.609 1.00 88.19 383 GLY A CA 1
ATOM 2941 C C . GLY A 1 383 ? 13.922 -8.687 -0.274 1.00 88.19 383 GLY A C 1
ATOM 2942 O O . GLY A 1 383 ? 13.938 -8.472 -1.492 1.00 88.19 383 GLY A O 1
ATOM 2943 N N . LYS A 1 384 ? 12.897 -9.285 0.343 1.00 89.00 384 LYS A N 1
ATOM 2944 C CA . LYS A 1 384 ? 11.604 -9.559 -0.299 1.00 89.00 384 LYS A CA 1
ATOM 2945 C C . LYS A 1 384 ? 10.772 -8.280 -0.329 1.00 89.00 384 LYS A C 1
ATOM 2947 O O . LYS A 1 384 ? 10.756 -7.527 0.637 1.00 89.00 384 LYS A O 1
ATOM 2952 N N . ILE A 1 385 ? 10.110 -8.054 -1.453 1.00 91.50 385 ILE A N 1
ATOM 2953 C CA . ILE A 1 385 ? 9.274 -6.890 -1.724 1.00 91.50 385 ILE A CA 1
ATOM 2954 C C . ILE A 1 385 ? 7.948 -7.384 -2.275 1.00 91.50 385 ILE A C 1
ATOM 2956 O O . ILE A 1 385 ? 7.912 -8.221 -3.181 1.00 91.50 385 ILE A O 1
ATOM 2960 N N . VAL A 1 386 ? 6.865 -6.818 -1.771 1.00 90.31 386 VAL A N 1
ATOM 2961 C CA . VAL A 1 386 ? 5.517 -7.014 -2.278 1.00 90.31 386 VAL A CA 1
ATOM 2962 C C . VAL A 1 386 ? 5.127 -5.828 -3.159 1.00 90.31 386 VAL A C 1
ATOM 2964 O O . VAL A 1 386 ? 5.613 -4.701 -3.037 1.00 90.31 386 VAL A O 1
ATOM 2967 N N . LYS A 1 387 ? 4.271 -6.086 -4.141 1.00 90.56 387 LYS A N 1
ATOM 2968 C CA . LYS A 1 387 ? 3.700 -5.058 -5.002 1.00 90.56 387 LYS A CA 1
ATOM 2969 C C . LYS A 1 387 ? 2.978 -4.000 -4.155 1.00 90.56 387 LYS A C 1
ATOM 2971 O O . LYS A 1 387 ? 1.989 -4.296 -3.503 1.00 90.56 387 LYS A O 1
ATOM 2976 N N . GLY A 1 388 ? 3.422 -2.750 -4.253 1.00 89.25 388 GLY A N 1
ATOM 2977 C CA . GLY A 1 388 ? 2.927 -1.617 -3.465 1.00 89.25 388 GLY A CA 1
ATOM 2978 C C . GLY A 1 388 ? 3.893 -1.145 -2.374 1.00 89.25 388 GLY A C 1
ATOM 2979 O O . GLY A 1 388 ? 3.700 -0.051 -1.837 1.00 89.25 388 GLY A O 1
ATOM 2980 N N . ASP A 1 389 ? 4.954 -1.906 -2.097 1.00 90.31 389 ASP A N 1
ATOM 2981 C CA . ASP A 1 389 ? 5.932 -1.565 -1.065 1.00 90.31 389 ASP A CA 1
ATOM 2982 C C . ASP A 1 389 ? 6.790 -0.353 -1.429 1.00 90.31 389 ASP A C 1
ATOM 2984 O O . ASP A 1 389 ? 7.177 -0.188 -2.593 1.00 90.31 389 ASP A O 1
ATOM 2988 N N . PRO A 1 390 ? 7.146 0.483 -0.439 1.00 92.00 390 PRO A N 1
ATOM 2989 C CA . PRO A 1 390 ? 7.991 1.645 -0.637 1.00 92.00 390 PRO A CA 1
ATOM 2990 C C . PRO A 1 390 ? 9.460 1.242 -0.805 1.00 92.00 390 PRO A C 1
ATOM 2992 O O . PRO A 1 390 ? 10.047 0.557 0.025 1.00 92.00 390 PRO A O 1
ATOM 2995 N N . LEU A 1 391 ? 10.080 1.734 -1.874 1.00 92.56 391 LEU A N 1
ATOM 2996 C CA . LEU A 1 391 ? 11.516 1.627 -2.142 1.00 92.56 391 LEU A CA 1
ATOM 2997 C C . LEU A 1 391 ? 12.304 2.806 -1.579 1.00 92.56 391 LEU A C 1
ATOM 2999 O O . LEU A 1 391 ? 13.525 2.740 -1.479 1.00 92.56 391 LEU A O 1
ATOM 3003 N N . THR A 1 392 ? 11.620 3.901 -1.260 1.00 91.38 392 THR A N 1
ATOM 3004 C CA . THR A 1 392 ? 12.183 5.106 -0.649 1.00 91.38 392 THR A CA 1
ATOM 3005 C C . THR A 1 392 ? 11.310 5.512 0.527 1.00 91.38 392 THR A C 1
ATOM 3007 O O . THR A 1 392 ? 10.123 5.192 0.551 1.00 91.38 392 THR A O 1
ATOM 3010 N N . GLU A 1 393 ? 11.871 6.252 1.475 1.00 87.31 393 GLU A N 1
ATOM 3011 C CA . GLU A 1 393 ? 11.089 6.838 2.566 1.00 87.31 393 GLU A CA 1
ATOM 3012 C C . GLU A 1 393 ? 10.066 7.869 2.060 1.00 87.31 393 GLU A C 1
ATOM 3014 O O . GLU A 1 393 ? 10.222 8.447 0.978 1.00 87.31 393 GLU A O 1
ATOM 3019 N N . GLY A 1 394 ? 9.030 8.088 2.872 1.00 86.44 394 GLY A N 1
ATOM 3020 C CA . GLY A 1 394 ? 7.997 9.097 2.659 1.00 86.44 394 GLY A CA 1
ATOM 3021 C C . GLY A 1 394 ? 6.610 8.532 2.327 1.00 86.44 394 GLY A C 1
ATOM 3022 O O . GLY A 1 394 ? 6.400 7.315 2.288 1.00 86.44 394 GLY A O 1
ATOM 3023 N N . PRO A 1 395 ? 5.621 9.411 2.111 1.00 89.06 395 PRO A N 1
ATOM 3024 C CA . PRO A 1 395 ? 4.238 9.002 1.918 1.00 89.06 395 PRO A CA 1
ATOM 3025 C C . PRO A 1 395 ? 3.956 8.396 0.545 1.00 89.06 395 PRO A C 1
ATOM 3027 O O . PRO A 1 395 ? 4.493 8.827 -0.474 1.00 89.06 395 PRO A O 1
ATOM 3030 N N . ARG A 1 396 ? 3.049 7.420 0.491 1.00 91.12 396 ARG A N 1
ATOM 3031 C CA . ARG A 1 396 ? 2.663 6.744 -0.756 1.00 91.12 396 ARG A CA 1
ATOM 3032 C C . ARG A 1 396 ? 1.549 7.520 -1.464 1.00 91.12 396 ARG A C 1
ATOM 3034 O O . ARG A 1 396 ? 0.770 8.245 -0.850 1.00 91.12 396 ARG A O 1
ATOM 3041 N N . ASP A 1 397 ? 1.462 7.389 -2.783 1.00 91.06 397 ASP A N 1
ATOM 3042 C CA . ASP A 1 397 ? 0.340 7.958 -3.533 1.00 91.06 397 ASP A CA 1
ATOM 3043 C C . ASP A 1 397 ? -0.867 7.011 -3.428 1.00 91.06 397 ASP A C 1
ATOM 3045 O O . ASP A 1 397 ? -0.780 5.893 -3.942 1.00 91.06 397 ASP A O 1
ATOM 3049 N N . PRO A 1 398 ? -1.989 7.411 -2.798 1.00 91.62 398 PRO A N 1
ATOM 3050 C CA . PRO A 1 398 ? -3.111 6.503 -2.558 1.00 91.62 398 PRO A CA 1
ATOM 3051 C C . PRO A 1 398 ? -3.729 5.970 -3.858 1.00 91.62 398 PRO A C 1
ATOM 3053 O O . PRO A 1 398 ? -4.280 4.872 -3.866 1.00 91.62 398 PRO A O 1
ATOM 3056 N N . HIS A 1 399 ? -3.606 6.702 -4.974 1.00 90.62 399 HIS A N 1
ATOM 3057 C CA . HIS A 1 399 ? -4.086 6.233 -6.279 1.00 90.62 399 HIS A CA 1
ATOM 3058 C C . HIS A 1 399 ? -3.205 5.107 -6.821 1.00 90.62 399 HIS A C 1
ATOM 3060 O O . HIS A 1 399 ? -3.725 4.127 -7.345 1.00 90.62 399 HIS A O 1
ATOM 3066 N N . GLU A 1 400 ? -1.883 5.211 -6.664 1.00 91.00 400 GLU A N 1
ATOM 3067 C CA . GLU A 1 400 ? -0.968 4.144 -7.086 1.00 91.00 400 GLU A CA 1
ATOM 3068 C C . GLU A 1 400 ? -1.090 2.918 -6.178 1.00 91.00 400 GLU A C 1
ATOM 3070 O O . GLU A 1 400 ? -1.074 1.795 -6.675 1.00 91.00 400 GLU A O 1
ATOM 3075 N N . VAL A 1 401 ? -1.291 3.114 -4.869 1.00 90.94 401 VAL A N 1
ATOM 3076 C CA . VAL A 1 401 ? -1.579 2.009 -3.938 1.00 90.94 401 VAL A CA 1
ATOM 3077 C C . VAL A 1 401 ? -2.877 1.299 -4.340 1.00 90.94 401 VAL A C 1
ATOM 3079 O O . VAL A 1 401 ? -2.893 0.073 -4.421 1.00 90.94 401 VAL A O 1
ATOM 3082 N N . LEU A 1 402 ? -3.936 2.039 -4.695 1.00 90.38 402 LEU A N 1
ATOM 3083 C CA . LEU A 1 402 ? -5.199 1.450 -5.157 1.00 90.38 402 LEU A CA 1
ATOM 3084 C C . LEU A 1 402 ? -5.030 0.642 -6.450 1.00 90.38 402 LEU A C 1
ATOM 3086 O O . LEU A 1 402 ? -5.599 -0.440 -6.583 1.00 90.38 402 LEU A O 1
ATOM 3090 N N . GLU A 1 403 ? -4.267 1.165 -7.412 1.00 88.00 403 GLU A N 1
ATOM 3091 C CA . GLU A 1 403 ? -4.014 0.496 -8.692 1.00 88.00 403 GLU A CA 1
ATOM 3092 C C . GLU A 1 403 ? -3.132 -0.754 -8.543 1.00 88.00 403 GLU A C 1
ATOM 3094 O O . GLU A 1 403 ? -3.297 -1.724 -9.291 1.00 88.00 403 GLU A O 1
ATOM 3099 N N . LEU A 1 404 ? -2.188 -0.742 -7.598 1.00 87.62 404 LEU A N 1
ATOM 3100 C CA . LEU A 1 404 ? -1.202 -1.807 -7.436 1.00 87.62 404 LEU A CA 1
ATOM 3101 C C . LEU A 1 404 ? -1.624 -2.874 -6.420 1.00 87.62 404 LEU A C 1
ATOM 3103 O O . LEU A 1 404 ? -1.595 -4.054 -6.774 1.00 87.62 404 LEU A O 1
ATOM 3107 N N . ALA A 1 405 ? -2.022 -2.474 -5.215 1.00 85.25 405 ALA A N 1
ATOM 3108 C CA . ALA A 1 405 ? -2.300 -3.357 -4.079 1.00 85.25 405 ALA A CA 1
ATOM 3109 C C . ALA A 1 405 ? -3.804 -3.470 -3.741 1.00 85.25 405 ALA A C 1
ATOM 3111 O O . ALA A 1 405 ? -4.223 -4.357 -3.004 1.00 85.25 405 ALA A O 1
ATOM 3112 N N . GLY A 1 406 ? -4.654 -2.625 -4.335 1.00 88.06 406 GLY A N 1
ATOM 3113 C CA . GLY A 1 406 ? -6.109 -2.709 -4.187 1.00 88.06 406 GLY A CA 1
ATOM 3114 C C . GLY A 1 406 ? -6.658 -1.973 -2.963 1.00 88.06 406 GLY A C 1
ATOM 3115 O O . GLY A 1 406 ? -5.962 -1.216 -2.295 1.00 88.06 406 GLY A O 1
ATOM 3116 N N . ALA A 1 407 ? -7.955 -2.152 -2.692 1.00 86.94 407 ALA A N 1
ATOM 3117 C CA . ALA A 1 407 ? -8.664 -1.359 -1.684 1.00 86.94 407 ALA A CA 1
ATOM 3118 C C . ALA A 1 407 ? -8.214 -1.651 -0.242 1.00 86.94 407 ALA A C 1
ATOM 3120 O O . ALA A 1 407 ? -8.154 -0.719 0.552 1.00 86.94 407 ALA A O 1
ATOM 3121 N N . SER A 1 408 ? -7.869 -2.907 0.079 1.00 86.50 408 SER A N 1
ATOM 3122 C CA . SER A 1 408 ? -7.418 -3.282 1.429 1.00 86.50 408 SER A CA 1
ATOM 3123 C C . SER A 1 408 ? -6.150 -2.527 1.817 1.00 86.50 408 SER A C 1
ATOM 3125 O O . SER A 1 408 ? -6.146 -1.797 2.800 1.00 86.50 408 SER A O 1
ATOM 3127 N N . ALA A 1 409 ? -5.131 -2.568 0.956 1.00 87.62 409 ALA A N 1
ATOM 3128 C CA . ALA A 1 409 ? -3.874 -1.861 1.185 1.00 87.62 409 ALA A CA 1
ATOM 3129 C C . ALA A 1 409 ? -4.046 -0.336 1.278 1.00 87.62 409 ALA A C 1
ATOM 3131 O O . ALA A 1 409 ? -3.305 0.341 1.987 1.00 87.62 409 ALA A O 1
ATOM 3132 N N . VAL A 1 410 ? -5.028 0.230 0.568 1.00 89.38 410 VAL A N 1
ATOM 3133 C CA . VAL A 1 410 ? -5.357 1.657 0.679 1.00 89.38 410 VAL A CA 1
ATOM 3134 C C . VAL A 1 410 ? -5.951 1.981 2.047 1.00 89.38 410 VAL A C 1
ATOM 3136 O O . VAL A 1 410 ? -5.633 3.029 2.605 1.00 89.38 410 VAL A O 1
ATOM 3139 N N . PHE A 1 411 ? -6.796 1.106 2.593 1.00 89.25 411 PHE A N 1
ATOM 3140 C CA . PHE A 1 411 ? -7.335 1.284 3.937 1.00 89.25 411 PHE A CA 1
ATOM 3141 C C . PHE A 1 411 ? -6.228 1.290 4.987 1.00 89.25 411 PHE A C 1
ATOM 3143 O O . PHE A 1 411 ? -6.154 2.240 5.766 1.00 89.25 411 PHE A O 1
ATOM 3150 N N . ASP A 1 412 ? -5.347 0.291 4.946 1.00 87.56 412 ASP A N 1
ATOM 3151 C CA . ASP A 1 412 ? -4.222 0.175 5.876 1.00 87.56 412 ASP A CA 1
ATOM 3152 C C . ASP A 1 412 ? -3.305 1.394 5.765 1.00 87.56 412 ASP A C 1
ATOM 3154 O O . ASP A 1 412 ? -2.982 2.026 6.771 1.00 87.56 412 ASP A O 1
ATOM 3158 N N . TYR A 1 413 ? -3.004 1.814 4.531 1.00 89.44 413 TYR A N 1
ATOM 3159 C CA . TYR A 1 413 ? -2.242 3.030 4.262 1.00 89.44 413 TYR A CA 1
ATOM 3160 C C . TYR A 1 413 ? -2.869 4.266 4.922 1.00 89.44 413 TYR A C 1
ATOM 3162 O O . TYR A 1 413 ? -2.167 5.027 5.591 1.00 89.44 413 TYR A O 1
ATOM 3170 N N . PHE A 1 414 ? -4.175 4.491 4.746 1.00 91.06 414 PHE A N 1
ATOM 3171 C CA . PHE A 1 414 ? -4.844 5.663 5.310 1.00 91.06 414 PHE A CA 1
ATOM 3172 C C . PHE A 1 414 ? -4.889 5.637 6.840 1.00 91.06 414 PHE A C 1
ATOM 3174 O O . PHE A 1 414 ? -4.641 6.674 7.457 1.00 91.06 414 PHE A O 1
ATOM 3181 N N . VAL A 1 415 ? -5.190 4.481 7.441 1.00 90.75 415 VAL A N 1
ATOM 3182 C CA . VAL A 1 415 ? -5.236 4.326 8.902 1.00 90.75 415 VAL A CA 1
ATOM 3183 C C . VAL A 1 415 ? -3.850 4.566 9.497 1.00 90.75 415 VAL A C 1
ATOM 3185 O O . VAL A 1 415 ? -3.712 5.435 10.354 1.00 90.75 415 VAL A O 1
ATOM 3188 N N . GLU A 1 416 ? -2.816 3.893 8.986 1.00 89.38 416 GLU A N 1
ATOM 3189 C CA . GLU A 1 416 ? -1.439 4.025 9.477 1.00 89.38 416 GLU A CA 1
ATOM 3190 C C . GLU A 1 416 ? -0.928 5.468 9.355 1.00 89.38 416 GLU A C 1
ATOM 3192 O O . GLU A 1 416 ? -0.386 6.025 10.309 1.00 89.38 416 GLU A O 1
ATOM 3197 N N . ASN A 1 417 ? -1.148 6.114 8.204 1.00 88.81 417 ASN A N 1
ATOM 3198 C CA . ASN A 1 417 ? -0.642 7.467 7.967 1.00 88.81 417 ASN A CA 1
ATOM 3199 C C . ASN A 1 417 ? -1.371 8.519 8.807 1.00 88.81 417 ASN A C 1
ATOM 3201 O O . ASN A 1 417 ? -0.727 9.433 9.318 1.00 88.81 417 ASN A O 1
ATOM 3205 N N . LEU A 1 418 ? -2.697 8.420 8.959 1.00 89.50 418 LEU A N 1
ATOM 3206 C CA . LEU A 1 418 ? -3.431 9.347 9.824 1.00 89.50 418 LEU A CA 1
ATOM 3207 C C . LEU A 1 418 ? -3.034 9.150 11.284 1.00 89.50 418 LEU A C 1
ATOM 3209 O O . LEU A 1 418 ? -2.747 10.136 11.964 1.00 89.50 418 LEU A O 1
ATOM 3213 N N . GLN A 1 419 ? -2.947 7.900 11.742 1.00 89.19 419 GLN A N 1
ATOM 3214 C CA . GLN A 1 419 ? -2.560 7.606 13.117 1.00 89.19 419 GLN A CA 1
ATOM 3215 C C . GLN A 1 419 ? -1.152 8.086 13.437 1.00 89.19 419 GLN A C 1
ATOM 3217 O O . GLN A 1 419 ? -0.956 8.743 14.458 1.00 89.19 419 GLN A O 1
ATOM 3222 N N . ALA A 1 420 ? -0.189 7.869 12.538 1.00 87.06 420 ALA A N 1
ATOM 3223 C CA . ALA A 1 420 ? 1.170 8.375 12.704 1.00 87.06 420 ALA A CA 1
ATOM 3224 C C . ALA A 1 420 ? 1.195 9.900 12.914 1.00 87.06 420 ALA A C 1
ATOM 3226 O O . ALA A 1 420 ? 1.907 10.396 13.789 1.00 87.06 420 ALA A O 1
ATOM 3227 N N . VAL A 1 421 ? 0.381 10.653 12.163 1.00 86.06 421 VAL A N 1
ATOM 3228 C CA . VAL A 1 421 ? 0.319 12.118 12.276 1.00 86.06 421 VAL A CA 1
ATOM 3229 C C . VAL A 1 421 ? -0.315 12.562 13.594 1.00 86.06 421 VAL A C 1
ATOM 3231 O O . VAL A 1 421 ? 0.223 13.459 14.244 1.00 86.06 421 VAL A O 1
ATOM 3234 N N . TYR A 1 422 ? -1.429 11.956 14.012 1.00 87.56 422 TYR A N 1
ATOM 3235 C CA . TYR A 1 422 ? -2.088 12.316 15.273 1.00 87.56 422 TYR A CA 1
ATOM 3236 C C . TYR A 1 422 ? -1.250 11.916 16.497 1.00 87.56 422 TYR A C 1
ATOM 3238 O O . TYR A 1 422 ? -1.051 12.741 17.397 1.00 87.56 422 TYR A O 1
ATOM 3246 N N . LYS A 1 423 ? -0.644 10.722 16.485 1.00 85.88 423 LYS A N 1
ATOM 3247 C CA . LYS A 1 423 ? 0.246 10.242 17.555 1.00 85.88 423 LYS A CA 1
ATOM 3248 C C . LYS A 1 423 ? 1.510 11.075 17.685 1.00 85.88 423 LYS A C 1
ATOM 3250 O O . LYS A 1 423 ? 1.873 11.442 18.800 1.00 85.88 423 LYS A O 1
ATOM 3255 N N . ALA A 1 424 ? 2.132 11.472 16.571 1.00 83.62 424 ALA A N 1
ATOM 3256 C CA . ALA A 1 424 ? 3.282 12.381 16.591 1.00 83.62 424 ALA A CA 1
ATOM 3257 C C . ALA A 1 424 ? 2.965 13.740 17.248 1.00 83.62 424 ALA A C 1
ATOM 3259 O O . ALA A 1 424 ? 3.869 14.465 17.658 1.00 83.62 424 ALA A O 1
ATOM 3260 N N . GLN A 1 425 ? 1.683 14.095 17.357 1.00 80.06 425 GLN A N 1
ATOM 3261 C CA . GLN A 1 425 ? 1.198 15.330 17.974 1.00 80.06 425 GLN A CA 1
ATOM 3262 C C . GLN A 1 425 ? 0.620 15.113 19.383 1.00 80.06 425 GLN A C 1
ATOM 3264 O O . GLN A 1 425 ? 0.101 16.056 19.993 1.00 80.06 425 GLN A O 1
ATOM 3269 N N . GLY A 1 426 ? 0.727 13.887 19.905 1.00 84.81 426 GLY A N 1
ATOM 3270 C CA . GLY A 1 426 ? 0.241 13.491 21.223 1.00 84.81 426 GLY A CA 1
ATOM 3271 C C . GLY A 1 426 ? -1.281 13.386 21.321 1.00 84.81 426 GLY A C 1
ATOM 3272 O O . GLY A 1 426 ? -1.817 13.512 22.419 1.00 84.81 426 GLY A O 1
ATOM 3273 N N . VAL A 1 427 ? -1.979 13.216 20.195 1.00 87.69 427 VAL A N 1
ATOM 3274 C CA . VAL A 1 427 ? -3.427 12.990 20.161 1.00 87.69 427 VAL A CA 1
ATOM 3275 C C . VAL A 1 427 ? -3.674 11.513 19.895 1.00 87.69 427 VAL A C 1
ATOM 3277 O O . VAL A 1 427 ? -3.198 10.974 18.898 1.00 87.69 427 VAL A O 1
ATOM 3280 N N . ASP A 1 428 ? -4.432 10.878 20.783 1.00 88.25 428 ASP A N 1
ATOM 3281 C CA . ASP A 1 428 ? -4.863 9.497 20.619 1.00 88.25 428 ASP A CA 1
ATOM 3282 C C . ASP A 1 428 ? -6.269 9.451 20.012 1.00 88.25 428 ASP A C 1
ATOM 3284 O O . ASP A 1 428 ? -7.205 10.044 20.555 1.00 88.25 428 ASP A O 1
ATOM 3288 N N . ILE A 1 429 ? -6.412 8.788 18.868 1.00 89.88 429 ILE A N 1
ATOM 3289 C CA . ILE A 1 429 ? -7.685 8.616 18.167 1.00 89.88 429 ILE A CA 1
ATOM 3290 C C . ILE A 1 429 ? -7.860 7.126 17.934 1.00 89.88 429 ILE A C 1
ATOM 3292 O O . ILE A 1 429 ? -6.936 6.451 17.511 1.00 89.88 429 ILE A O 1
ATOM 3296 N N . ASN A 1 430 ? -9.055 6.591 18.171 1.00 91.69 430 ASN A N 1
ATOM 3297 C CA . ASN A 1 430 ? -9.301 5.188 17.865 1.00 91.69 430 ASN A CA 1
ATOM 3298 C C . ASN A 1 430 ? -9.453 4.969 16.349 1.00 91.69 430 ASN A C 1
ATOM 3300 O O . ASN A 1 430 ? -10.224 5.684 15.696 1.00 91.69 430 ASN A O 1
ATOM 3304 N N . ASP A 1 431 ? -8.826 3.909 15.827 1.00 93.00 431 ASP A N 1
ATOM 3305 C CA . ASP A 1 431 ? -8.902 3.477 14.423 1.00 93.00 431 ASP A CA 1
ATOM 3306 C C . ASP A 1 431 ? -10.332 3.488 13.861 1.00 93.00 431 ASP A C 1
ATOM 3308 O O . ASP A 1 431 ? -10.548 3.864 12.708 1.00 93.00 431 ASP A O 1
ATOM 3312 N N . LYS A 1 432 ? -11.345 3.132 14.668 1.00 93.25 432 LYS A N 1
ATOM 3313 C CA . LYS A 1 432 ? -12.733 3.026 14.190 1.00 93.25 432 LYS A CA 1
ATOM 3314 C C . LYS A 1 432 ? -13.281 4.344 13.665 1.00 93.25 432 LYS A C 1
ATOM 3316 O O . LYS A 1 432 ? -14.084 4.340 12.737 1.00 93.25 432 LYS A O 1
ATOM 3321 N N . HIS A 1 433 ? -12.860 5.473 14.229 1.00 93.56 433 HIS A N 1
ATOM 3322 C CA . HIS A 1 433 ? -13.290 6.780 13.744 1.00 93.56 433 HIS A CA 1
ATOM 3323 C C . HIS A 1 433 ? -12.675 7.085 12.380 1.00 93.56 433 HIS A C 1
ATOM 3325 O O . HIS A 1 433 ? -13.378 7.525 11.471 1.00 93.56 433 HIS A O 1
ATOM 3331 N N . VAL A 1 434 ? -11.392 6.772 12.212 1.00 93.06 434 VAL A N 1
ATOM 3332 C CA . VAL A 1 434 ? -10.664 6.948 10.953 1.00 93.06 434 VAL A CA 1
ATOM 3333 C C . VAL A 1 434 ? -11.269 6.066 9.853 1.00 93.06 434 VAL A C 1
ATOM 3335 O O . VAL A 1 434 ? -11.608 6.553 8.774 1.00 93.06 434 VAL A O 1
ATOM 3338 N N . GLU A 1 435 ? -11.537 4.798 10.159 1.00 94.56 435 GLU A N 1
ATOM 3339 C CA . GLU A 1 435 ? -12.188 3.839 9.260 1.00 94.56 435 GLU A CA 1
ATOM 3340 C C . GLU A 1 435 ? -13.574 4.295 8.781 1.00 94.56 435 GLU A C 1
ATOM 3342 O O . GLU A 1 435 ? -13.912 4.141 7.605 1.00 94.56 435 GLU A O 1
ATOM 3347 N N . VAL A 1 436 ? -14.389 4.883 9.667 1.00 94.12 436 VAL A N 1
ATOM 3348 C CA . VAL A 1 436 ? -15.717 5.406 9.304 1.00 94.12 436 VAL A CA 1
ATOM 3349 C C . VAL A 1 436 ? -15.614 6.506 8.246 1.00 94.12 436 VAL A C 1
ATOM 3351 O O . VAL A 1 436 ? -16.433 6.535 7.324 1.00 94.12 436 VAL A O 1
ATOM 3354 N N . ILE A 1 437 ? -14.609 7.383 8.343 1.00 93.00 437 ILE A N 1
ATOM 3355 C CA . ILE A 1 437 ? -14.383 8.448 7.356 1.00 93.00 437 ILE A CA 1
ATOM 3356 C C . ILE A 1 437 ? -13.817 7.877 6.053 1.00 93.00 437 ILE A C 1
ATOM 3358 O O . ILE A 1 437 ? -14.337 8.186 4.979 1.00 93.00 437 ILE A O 1
ATOM 3362 N N . ILE A 1 438 ? -12.822 6.987 6.123 1.00 92.12 438 ILE A N 1
ATOM 3363 C CA . ILE A 1 438 ? -12.222 6.361 4.933 1.00 92.12 438 ILE A CA 1
ATOM 3364 C C . ILE A 1 438 ? -13.273 5.575 4.134 1.00 92.12 438 ILE A C 1
ATOM 3366 O O . ILE A 1 438 ? -13.292 5.637 2.901 1.00 92.12 438 ILE A O 1
ATOM 3370 N N . ARG A 1 439 ? -14.222 4.910 4.810 1.00 91.75 439 ARG A N 1
ATOM 3371 C CA . ARG A 1 439 ? -15.366 4.252 4.156 1.00 91.75 439 ARG A CA 1
ATOM 3372 C C . ARG A 1 439 ? -16.149 5.215 3.255 1.00 91.75 439 ARG A C 1
ATOM 3374 O O . ARG A 1 439 ? -16.613 4.808 2.192 1.00 91.75 439 ARG A O 1
ATOM 3381 N N . GLN A 1 440 ? -16.298 6.483 3.647 1.00 90.50 440 GLN A N 1
ATOM 3382 C CA . GLN A 1 440 ? -16.989 7.487 2.827 1.00 90.50 440 GLN A CA 1
ATOM 3383 C C . GLN A 1 440 ? -16.156 7.942 1.625 1.00 90.50 440 GLN A C 1
ATOM 3385 O O . GLN A 1 440 ? -16.726 8.231 0.573 1.00 90.50 440 GLN A O 1
ATOM 3390 N N . MET A 1 441 ? -14.825 7.957 1.743 1.00 89.81 441 MET A N 1
ATOM 3391 C CA . MET A 1 441 ? -13.924 8.306 0.638 1.00 89.81 441 MET A CA 1
ATOM 3392 C C . MET A 1 441 ? -13.970 7.267 -0.493 1.00 89.81 441 MET A C 1
ATOM 3394 O O . MET A 1 441 ? -13.934 7.630 -1.667 1.00 89.81 441 MET A O 1
ATOM 3398 N N . LEU A 1 442 ? -14.113 5.981 -0.152 1.00 86.62 442 LEU A N 1
ATOM 3399 C CA . LEU A 1 442 ? -14.104 4.855 -1.100 1.00 86.62 442 LEU A CA 1
ATOM 3400 C C . LEU A 1 442 ? -15.506 4.335 -1.467 1.00 86.62 442 LEU A C 1
ATOM 3402 O O . LEU A 1 442 ? -15.661 3.220 -1.961 1.00 86.62 442 LEU A O 1
ATOM 3406 N N . ARG A 1 443 ? -16.546 5.150 -1.256 1.00 88.62 443 ARG A N 1
ATOM 3407 C CA . ARG A 1 443 ? -17.944 4.760 -1.502 1.00 88.62 443 ARG A CA 1
ATOM 3408 C C . ARG A 1 443 ? -18.285 4.580 -2.985 1.00 88.62 443 ARG A C 1
ATOM 3410 O O . ARG A 1 443 ? -19.182 3.807 -3.307 1.00 88.62 443 ARG A O 1
ATOM 3417 N N . LYS A 1 444 ? -17.600 5.304 -3.871 1.00 88.94 444 LYS A N 1
ATOM 3418 C CA . LYS A 1 444 ? -17.880 5.313 -5.313 1.00 88.94 444 LYS A CA 1
ATOM 3419 C C . LYS A 1 444 ? -17.086 4.238 -6.043 1.00 88.94 444 LYS A C 1
ATOM 3421 O O . LYS A 1 444 ? -15.900 4.056 -5.770 1.00 88.94 444 LYS A O 1
ATOM 3426 N N . ARG A 1 445 ? -17.710 3.574 -7.016 1.00 89.00 445 ARG A N 1
ATOM 3427 C CA . ARG A 1 445 ? -17.063 2.555 -7.855 1.00 89.00 445 ARG A CA 1
ATOM 3428 C C . ARG A 1 445 ? -17.142 2.931 -9.327 1.00 89.00 445 ARG A C 1
ATOM 3430 O O . ARG A 1 445 ? -18.159 3.430 -9.793 1.00 89.00 445 ARG A O 1
ATOM 3437 N N . THR A 1 446 ? -16.073 2.655 -10.067 1.00 90.19 446 THR A N 1
ATOM 3438 C CA . THR A 1 446 ? -16.045 2.827 -11.525 1.00 90.19 446 THR A CA 1
ATOM 3439 C C . THR A 1 446 ? -16.357 1.499 -12.201 1.00 90.19 446 THR A C 1
ATOM 3441 O O . THR A 1 446 ? -15.674 0.502 -11.959 1.00 90.19 446 THR A O 1
ATOM 3444 N N . VAL A 1 447 ? -17.358 1.485 -13.077 1.00 92.50 447 VAL A N 1
ATOM 3445 C CA . VAL A 1 447 ? -17.734 0.301 -13.856 1.00 92.50 447 VAL A CA 1
ATOM 3446 C C . VAL A 1 447 ? -16.672 0.050 -14.924 1.00 92.50 447 VAL A C 1
ATOM 3448 O O . VAL A 1 447 ? -16.465 0.882 -15.804 1.00 92.50 447 VAL A O 1
ATOM 3451 N N . LYS A 1 448 ? -15.971 -1.086 -14.852 1.00 90.06 448 LYS A N 1
ATOM 3452 C CA . LYS A 1 448 ? -15.010 -1.495 -15.893 1.00 90.06 448 LYS A CA 1
ATOM 3453 C C . LYS A 1 448 ? -15.719 -2.190 -17.047 1.00 90.06 448 LYS A C 1
ATOM 3455 O O . LYS A 1 448 ? -15.589 -1.774 -18.193 1.00 90.06 448 LYS A O 1
ATOM 3460 N N . GLU A 1 449 ? -16.501 -3.208 -16.713 1.00 90.31 449 GLU A N 1
ATOM 3461 C CA . GLU A 1 449 ? -17.286 -4.000 -17.650 1.00 90.31 449 GLU A CA 1
ATOM 3462 C C . GLU A 1 449 ? -18.734 -4.021 -17.150 1.00 90.31 449 GLU A C 1
ATOM 3464 O O . GLU A 1 449 ? -18.970 -4.422 -16.010 1.00 90.31 449 GLU A O 1
ATOM 3469 N N . PRO A 1 450 ? -19.699 -3.535 -17.946 1.00 88.06 450 PRO A N 1
ATOM 3470 C CA . PRO A 1 450 ? -21.082 -3.402 -17.499 1.00 88.06 450 PRO A CA 1
ATOM 3471 C C . PRO A 1 450 ? -21.851 -4.729 -17.503 1.00 88.06 450 PRO A C 1
ATOM 3473 O O . PRO A 1 450 ? -22.847 -4.843 -16.791 1.00 88.06 450 PRO A O 1
ATOM 3476 N N . GLY A 1 451 ? -21.409 -5.736 -18.265 1.00 91.19 451 GLY A N 1
ATOM 3477 C CA . GLY A 1 451 ? -22.155 -6.988 -18.433 1.00 91.19 451 GLY A CA 1
ATOM 3478 C C . GLY A 1 451 ? -23.604 -6.722 -18.855 1.00 91.19 451 GLY A C 1
ATOM 3479 O O . GLY A 1 451 ? -23.839 -5.929 -19.765 1.00 91.19 451 GLY A O 1
ATOM 3480 N N . ASP A 1 452 ? -24.553 -7.327 -18.138 1.00 92.19 452 ASP A N 1
ATOM 3481 C CA . ASP A 1 452 ? -26.002 -7.160 -18.351 1.00 92.19 452 ASP A CA 1
ATOM 3482 C C . ASP A 1 452 ? -26.623 -6.011 -17.528 1.00 92.19 452 ASP A C 1
ATOM 3484 O O . ASP A 1 452 ? -27.844 -5.850 -17.477 1.00 92.19 452 ASP A O 1
ATOM 3488 N N . THR A 1 453 ? -25.808 -5.215 -16.832 1.00 92.50 453 THR A N 1
ATOM 3489 C CA . THR A 1 453 ? -26.299 -4.084 -16.029 1.00 92.50 453 THR A CA 1
ATOM 3490 C C . THR A 1 453 ? -26.595 -2.861 -16.910 1.00 92.50 453 THR A C 1
ATOM 3492 O O . THR A 1 453 ? -26.002 -2.711 -17.978 1.00 92.50 453 THR A O 1
ATOM 3495 N N . PRO A 1 454 ? -27.465 -1.925 -16.475 1.00 92.88 454 PRO A N 1
ATOM 3496 C CA . PRO A 1 454 ? -27.763 -0.710 -17.240 1.00 92.88 454 PRO A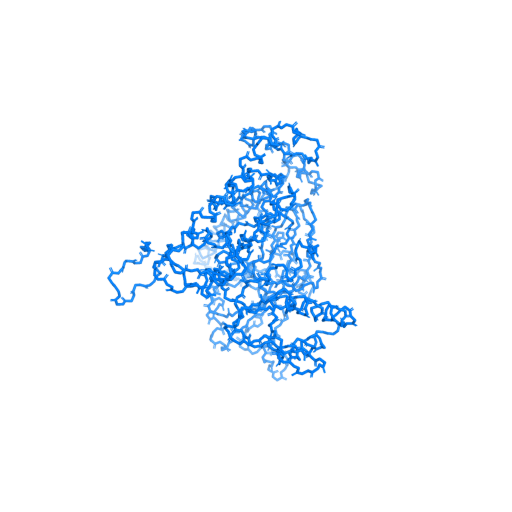 CA 1
ATOM 3497 C C . PRO A 1 454 ? -26.644 0.348 -17.189 1.00 92.88 454 PRO A C 1
ATOM 3499 O O . PRO A 1 454 ? -26.845 1.474 -17.644 1.00 92.88 454 PRO A O 1
ATOM 3502 N N . PHE A 1 455 ? -25.492 0.037 -16.591 1.00 94.44 455 PHE A N 1
ATOM 3503 C CA . PHE A 1 455 ? -24.396 0.986 -16.442 1.00 94.44 455 PHE A CA 1
ATOM 3504 C C . PHE A 1 455 ? -23.533 1.068 -17.699 1.00 94.44 455 PHE A C 1
ATOM 3506 O O . PHE A 1 455 ? -23.421 0.119 -18.471 1.00 94.44 455 PHE A O 1
ATOM 3513 N N . LEU A 1 456 ? -22.876 2.210 -17.893 1.00 92.38 456 LEU A N 1
ATOM 3514 C CA . LEU A 1 456 ? -21.921 2.396 -18.982 1.00 92.38 456 LEU A CA 1
ATOM 3515 C C . LEU A 1 456 ? -20.489 2.070 -18.525 1.00 92.38 456 LEU A C 1
ATOM 3517 O O . LEU A 1 456 ? -20.130 2.365 -17.381 1.00 92.38 456 LEU A O 1
ATOM 3521 N N . PRO A 1 457 ? -19.625 1.533 -19.410 1.00 93.00 457 PRO A N 1
ATOM 3522 C CA . PRO A 1 457 ? -18.198 1.424 -19.125 1.00 93.00 457 PRO A CA 1
ATOM 3523 C C . PRO A 1 457 ? -17.615 2.801 -18.776 1.00 93.00 457 PRO A C 1
ATOM 3525 O O . PRO A 1 457 ? -17.799 3.774 -19.507 1.00 93.00 457 PRO A O 1
ATOM 3528 N N . GLY A 1 458 ? -16.916 2.890 -17.649 1.00 90.38 458 GLY A N 1
ATOM 3529 C CA . GLY A 1 458 ? -16.347 4.126 -17.110 1.00 90.38 458 GLY A CA 1
ATOM 3530 C C . GLY A 1 458 ? -17.307 4.973 -16.267 1.00 90.38 458 GLY A C 1
ATOM 3531 O O . GLY A 1 458 ? -16.871 5.975 -15.702 1.00 90.38 458 GLY A O 1
ATOM 3532 N N . GLN A 1 459 ? -18.583 4.592 -16.141 1.00 92.56 459 GLN A N 1
ATOM 3533 C CA . GLN A 1 459 ? -19.528 5.277 -15.258 1.00 92.56 459 GLN A CA 1
ATOM 3534 C C . GLN A 1 459 ? -19.131 5.091 -13.789 1.00 92.56 459 GLN A C 1
ATOM 3536 O O . GLN A 1 459 ? -18.732 4.001 -13.377 1.00 92.56 459 GLN A O 1
ATOM 3541 N N . ILE A 1 460 ? -19.257 6.161 -13.000 1.00 91.25 460 ILE A N 1
ATOM 3542 C CA . ILE A 1 460 ? -19.050 6.139 -11.550 1.00 91.25 460 ILE A CA 1
ATOM 3543 C C . ILE A 1 460 ? -20.416 6.020 -10.869 1.00 91.25 460 ILE A C 1
ATOM 3545 O O . ILE A 1 460 ? -21.299 6.837 -11.144 1.00 91.25 460 ILE A O 1
ATOM 3549 N N . VAL A 1 461 ? -20.568 5.022 -9.996 1.00 88.38 461 VAL A N 1
ATOM 3550 C CA . VAL A 1 461 ? -21.789 4.720 -9.226 1.00 88.38 461 VAL A CA 1
ATOM 3551 C C . VAL A 1 461 ? -21.515 4.846 -7.734 1.00 88.38 461 VAL A C 1
ATOM 3553 O O . VAL A 1 461 ? -20.405 4.445 -7.303 1.00 88.38 461 VAL A O 1
#

Sequence (461 aa):
GQTIEPISDRLHGRVALAQIVHPETGEALSNVQQLISKEMAESISAIEDSFYKELAGLKGDAERDALIDRYKSYGFEADEHGMLSVNVRSPLTCELEQGICAKCYGADLSTGRVVEVGVAVGIIAAQSIGEPGTQLTMRTFHTGGVAGSSTIARTNQYKTGRFLRQFMEDYGQATETDMKTFDPTKLIETQERMIKEMFQGGANQAPLTINVEEISEEDAKAKRKAERITKAAQKAADKADSDSRKKWDRARKTFFYAWSGESGGIVRVEEIFEARRQPRGKAVISPVSGTVRAINKSNYGRFVLIGATVPTTAPVKEATISDEQAWPKGPNGDYENGLTRVVGQKLTTATLTLLRRAEVESVNIYYPILVPPYGNLPVEVGGKIVKGDPLTEGPRDPHEVLELAGASAVFDYFVENLQAVYKAQGVDINDKHVEVIIRQMLRKRTVKEPGDTPFLPGQIV

Secondary structure (DSSP, 8-state):
---SS-HHHHHTT-BBSS-EE-TTT--EEE-TT-B--HHHHHHHHHHHHHHHHHHHH---HHHHHHHHHHHHHTT-EE-TTS-EE--B--STT---SSS--HHHH-B-TTTSSBPPTT--HHHHHHHHHHHHHHHHHHHHHHTTTTSSSTT---TT-TTSHHHHHHHHHHHHHHTT--TTT--GGGHHHHHHHHHHHTSTTTT-S--SS-------S--HHHHHHHHHHHHHHHHHHHHHHHHHHHHHHHHHHHHHHHHSPPP-THHHHHHHHTT-SS-TTPPPB-SS-EEEEEEEEETTEEEEEEEEEEETTS--TT-EE-S---PPB-TTSSBGGGGGGTTTSB--HHHHHHHHHTT--EEEEEEEEEE-SSS--S--TT-EE-TT-BSSSS---HHHHHHHTHHHHHHHHHHHHHHHHHHHTT----HHHHHHHHHHHT---B-S--TTSSPPTT-B-

pLDDT: mean 81.32, std 14.89, range [31.64, 95.69]

Nearest PDB structures (foldseek):
  4q4z-assembly1_D  TM=8.712E-01  e=2.177E-16  Thermus thermophilus HB8
  4oin-assembly1_D  TM=8.907E-01  e=1.140E-15  Thermus thermophilus HB8
  6p70-assembly1_D  TM=8.878E-01  e=6.308E-15  Thermus thermophilus
  5x22-assembly2_N  TM=8.448E-01  e=3.253E-15  Thermus thermophilus HB8
  5i2d-assembly2_O  TM=8.801E-01  e=3.490E-14  Thermus thermophilus HB8

Mean predicted aligned error: 10.31 Å